Protein 5FZX (pdb70)

Solvent-accessible surface area: 3058 Å² total; per-residue (Å²): 188,166,102,62,135,167,31,29,76,167,67,75,145,0,41,93,62,161,123,60,61,113,117,11,27,82,105,42,120,21,66,102,62,32,0,147

Sequence (36 aa):
DETPDECVTRGNFCATPEVHGDWCCGSLKCVSNSCRDETPDECVTRGNFCATPEVHGDWCCGSLKCVSNSCRDETPDECVTRGNFCATPEVHGDWCCGSLKCVSNSCRDETPDECVTRGNFCATPEVHGDWCCGSLKCVSNSCRDETPDECVTRGNFCATPEVHGDWCCGSLKCVSNSCRDETPDECVTRGNFCATPEVHGDWCCGSLKCVSNSCRDETPDECVTRGNFCATPEVHGDWCCGSLKCVSNSCRDETPDECVTRGNFCATPEVHGDWCCGSLKCVSNSCRDETPDECVTRGNFCATPEVHGDWCCGSLKCVSNSCRDETPDECVTRGNFCATPEVHGDWCCGSLKCVSNSCRDETPDECVTRGNFCATPEVHGDWCCGSLKCVSNSCRDETPDECVTRGNFCATPEVHGDWCCGSLKCVSNSCRDETPDECVTRGNFCATPEVHGDWCCGSLKCVSNSCRDETPDECVTRGNFCATPEVHGDWCCGSLKCVSNSCRDETPDECVTRGNFCATPEVHGDWCCGSLKCVSNSCRDETPDECVTRGNFCATPEVHGDWCCGSLKCVSNSCRDETPDECVTRGNFCATPEVHGDWCCGSLKCVSNSCRDETPDECVTRGNFCATPEVHGDWCCGSLKCVSNSCRDETPDECVTRGNFCATPEVHGDWCCGSLKCVSNSCRDETPDECVTRGNFCATPEVHGDWCCGSLKCVSNSCR

Secondary structure (DSSP, 8-state):
----TTSBPTTSB---STTTS--BSTT--EETTEE-

Radius of gyration: 9.1 Å; Cα contacts (8 Å, |Δi|>4): 58; chains: 1; bounding box: 26×19×15 Å

Nearest PDB structures (foldseek):
  5fzx-assembly1_A  TM=7.084E-01  e=1.775E-05  Scytodes thoracica
  2n7f-assembly1_A  TM=6.697E-01  e=1.029E+00  synthetic construct
  1rmk-assembly1_A  TM=6.621E-01  e=1.264E+00  Conus marmoreus
  3zxb-assembly1_A  TM=6.448E-01  e=1.553E+00  Cupiennius salei
  2mw7-assembly1_A  TM=5.105E-01  e=4.980E+00  Conus monile

GO terms:
  GO:0005576 extracellular region (C, EXP)

Foldseek 3Di:
DVDDPAAAEAFDFADDCVVPVGHHPDPWDCDPRGTD

Organism: Scytodes thoracica (NCBI:txid1112478)

Structure (mmCIF, N/CA/C/O backbone):
data_5FZX
#
_entry.id   5FZX
#
_cell.length_a   1.000
_cell.length_b   1.000
_cell.length_c   1.000
_cell.angle_alpha   90.00
_cell.angle_beta   90.00
_cell.angle_gamma   90.00
#
_symmetry.space_group_name_H-M   'P 1'
#
loop_
_atom_site.group_PDB
_atom_site.id
_atom_site.type_symbol
_atom_site.label_atom_id
_atom_site.label_alt_id
_atom_site.label_comp_id
_atom_site.label_asym_id
_atom_site.label_entity_id
_atom_site.label_seq_id
_atom_site.pdbx_PDB_ins_code
_atom_site.Cartn_x
_atom_site.Cartn_y
_atom_site.Cartn_z
_atom_site.occupancy
_atom_site.B_iso_or_equiv
_atom_site.auth_seq_id
_atom_site.auth_comp_id
_atom_site.auth_asym_id
_atom_site.auth_atom_id
_atom_site.pdbx_PDB_model_num
ATOM 1 N N . ASP A 1 1 ? -19.309 0.505 7.773 1.00 0.00 1 ASP A N 1
ATOM 2 C CA . ASP A 1 1 ? -18.301 -0.212 6.962 1.00 0.00 1 ASP A CA 1
ATOM 3 C C . ASP A 1 1 ? -18.763 -1.632 6.678 1.00 0.00 1 ASP A C 1
ATOM 4 O O . ASP A 1 1 ? -19.497 -2.229 7.470 1.00 0.00 1 ASP A O 1
ATOM 15 N N . GLU A 1 2 ? -18.338 -2.165 5.542 1.00 0.00 2 GLU A N 1
ATOM 16 C CA . GLU A 1 2 ? -18.699 -3.514 5.136 1.00 0.00 2 GLU A CA 1
ATOM 17 C C . GLU A 1 2 ? -17.687 -4.037 4.125 1.00 0.00 2 GLU A C 1
ATOM 18 O O . GLU A 1 2 ? -17.037 -5.058 4.343 1.00 0.00 2 GLU A O 1
ATOM 30 N N . THR A 1 3 ? -17.544 -3.312 3.029 1.00 0.00 3 THR A N 1
ATOM 31 C CA . THR A 1 3 ? -16.606 -3.682 1.984 1.00 0.00 3 THR A CA 1
ATOM 32 C C . THR A 1 3 ? -16.215 -2.451 1.157 1.00 0.00 3 THR A C 1
ATOM 33 O O . THR A 1 3 ? -16.617 -2.302 0.001 1.00 0.00 3 THR A O 1
ATOM 44 N N . PRO A 1 4 ? -15.425 -1.536 1.747 1.00 0.00 4 PRO A N 1
ATOM 45 C CA . PRO A 1 4 ? -15.003 -0.315 1.067 1.00 0.00 4 PRO A CA 1
ATOM 46 C C . PRO A 1 4 ? -14.034 -0.609 -0.072 1.00 0.00 4 PRO A C 1
ATOM 47 O O . PRO A 1 4 ? -12.860 -0.888 0.158 1.00 0.00 4 PRO A O 1
ATOM 58 N N . ASP A 1 5 ? -14.529 -0.563 -1.299 1.00 0.00 5 ASP A N 1
ATOM 59 C CA . ASP A 1 5 ? -13.677 -0.770 -2.468 1.00 0.00 5 ASP A CA 1
ATOM 60 C C . ASP A 1 5 ? -12.999 0.534 -2.873 1.00 0.00 5 ASP A C 1
ATOM 61 O O . ASP A 1 5 ? -12.259 0.585 -3.854 1.00 0.00 5 ASP A O 1
ATOM 70 N N . GLU A 1 6 ? -13.242 1.580 -2.091 1.00 0.00 6 GLU A N 1
ATOM 71 C CA . GLU A 1 6 ? -12.688 2.897 -2.364 1.00 0.00 6 GLU A CA 1
ATOM 72 C C . GLU A 1 6 ? -11.227 2.979 -1.928 1.00 0.00 6 GLU A C 1
ATOM 73 O O . GLU A 1 6 ? -10.501 3.890 -2.327 1.00 0.00 6 GLU A O 1
ATOM 85 N N . CYS A 1 7 ? -10.808 2.031 -1.103 1.00 0.00 7 CYS A N 1
ATOM 86 C CA . CYS A 1 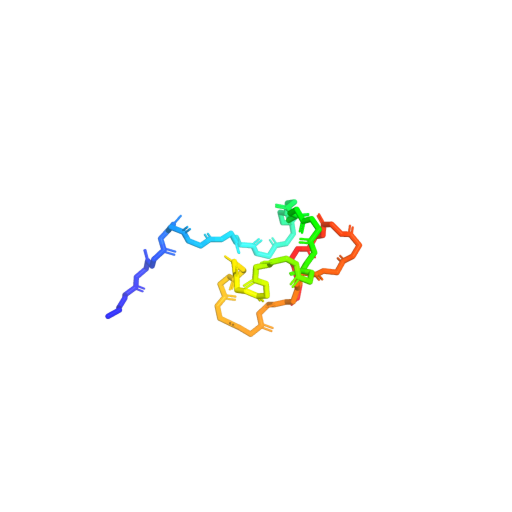7 ? -9.419 1.948 -0.679 1.00 0.00 7 CYS A CA 1
ATOM 87 C C . CYS A 1 7 ? -8.690 0.921 -1.535 1.00 0.00 7 CYS A C 1
ATOM 88 O O . CYS A 1 7 ? -9.315 0.038 -2.127 1.00 0.00 7 CYS A O 1
ATOM 95 N N . VAL A 1 8 ? -7.378 1.053 -1.625 1.00 0.00 8 VAL A N 1
ATOM 96 C CA . VAL A 1 8 ? -6.576 0.143 -2.428 1.00 0.00 8 VAL A CA 1
ATOM 97 C C . VAL A 1 8 ? -6.185 -1.096 -1.621 1.00 0.00 8 VAL A C 1
ATOM 98 O O . VAL A 1 8 ? -5.726 -1.001 -0.480 1.00 0.00 8 VAL A O 1
ATOM 111 N N . THR A 1 9 ? -6.401 -2.261 -2.225 1.00 0.00 9 THR A N 1
ATOM 112 C CA . THR A 1 9 ? -6.210 -3.540 -1.558 1.00 0.00 9 THR A CA 1
ATOM 113 C C . THR A 1 9 ? -4.753 -4.001 -1.593 1.00 0.00 9 THR A C 1
ATOM 114 O O . THR A 1 9 ? -3.912 -3.406 -2.269 1.00 0.00 9 THR A O 1
ATOM 125 N N . ARG A 1 10 ? -4.473 -5.071 -0.854 1.00 0.00 10 ARG A N 1
ATOM 126 C CA . ARG A 1 10 ? -3.120 -5.565 -0.672 1.00 0.00 10 ARG A CA 1
ATOM 127 C C . ARG A 1 10 ? -2.548 -6.091 -1.985 1.00 0.00 10 ARG A C 1
ATOM 128 O O . ARG A 1 10 ? -3.226 -6.802 -2.725 1.00 0.00 10 ARG A O 1
ATOM 149 N N . GLY A 1 11 ? -1.306 -5.727 -2.270 1.00 0.00 11 GLY A N 1
ATOM 150 C CA . GLY A 1 11 ? -0.664 -6.171 -3.491 1.00 0.00 11 GLY A CA 1
ATOM 151 C C . GLY A 1 11 ? -0.837 -5.188 -4.634 1.00 0.00 11 GLY A C 1
ATOM 152 O O . GLY A 1 11 ? -0.210 -5.332 -5.686 1.00 0.00 11 GLY A O 1
ATOM 156 N N . ASN A 1 12 ? -1.683 -4.187 -4.438 1.00 0.00 12 ASN A N 1
ATOM 157 C CA . ASN A 1 12 ? -1.921 -3.189 -5.468 1.00 0.00 12 ASN A CA 1
ATOM 158 C C . ASN A 1 12 ? -1.025 -1.975 -5.277 1.00 0.00 12 ASN A C 1
ATOM 159 O O . ASN A 1 12 ? -0.479 -1.750 -4.193 1.00 0.00 12 ASN A O 1
ATOM 170 N N . PHE A 1 13 ? -0.881 -1.209 -6.349 1.00 0.00 13 PHE A N 1
ATOM 171 C CA . PHE A 1 13 ? 0.030 -0.075 -6.398 1.00 0.00 13 PHE A CA 1
ATOM 172 C C . PHE A 1 13 ? -0.500 1.112 -5.593 1.00 0.00 13 PHE A C 1
ATOM 173 O O . PHE A 1 13 ? -1.677 1.461 -5.682 1.00 0.00 13 PHE A O 1
ATOM 190 N N . CYS A 1 14 ? 0.383 1.724 -4.815 1.00 0.00 14 CYS A N 1
ATOM 191 C CA . CYS A 1 14 ? 0.061 2.945 -4.088 1.00 0.00 14 CYS A CA 1
ATOM 192 C C . CYS A 1 14 ? 1.020 4.059 -4.502 1.00 0.00 14 CYS A C 1
ATOM 193 O O . CYS A 1 14 ? 2.201 3.812 -4.752 1.00 0.00 14 CYS A O 1
ATOM 200 N N . ALA A 1 15 ? 0.498 5.277 -4.600 1.00 0.00 15 ALA A N 1
ATOM 201 C CA . ALA A 1 15 ? 1.312 6.441 -4.925 1.00 0.00 15 ALA A CA 1
ATOM 202 C C . ALA A 1 15 ? 2.175 6.829 -3.725 1.00 0.00 15 ALA A C 1
ATOM 203 O O . ALA A 1 15 ? 1.961 6.307 -2.627 1.00 0.00 15 ALA A O 1
ATOM 210 N N . THR A 1 16 ? 3.144 7.727 -3.930 1.00 0.00 16 THR A N 1
ATOM 211 C CA . THR A 1 16 ? 4.055 8.149 -2.864 1.00 0.00 16 THR A CA 1
ATOM 212 C C . THR A 1 16 ? 3.309 8.382 -1.550 1.00 0.00 16 THR A C 1
ATOM 213 O O . THR A 1 16 ? 2.363 9.167 -1.483 1.00 0.00 16 THR A O 1
ATOM 224 N N . PRO A 1 17 ? 3.742 7.683 -0.495 1.00 0.00 17 PRO A N 1
ATOM 225 C CA . PRO A 1 17 ? 2.971 7.530 0.744 1.00 0.00 17 PRO A CA 1
ATOM 226 C C . PRO A 1 17 ? 2.805 8.817 1.547 1.00 0.00 17 PRO A C 1
ATOM 227 O O . PRO A 1 17 ? 1.700 9.135 1.987 1.00 0.00 17 PRO A O 1
ATOM 238 N N . GLU A 1 18 ? 3.887 9.570 1.706 1.00 0.00 18 GLU A N 1
ATOM 239 C CA . GLU A 1 18 ? 3.930 10.657 2.682 1.00 0.00 18 GLU A CA 1
ATOM 240 C C . GLU A 1 18 ? 2.903 11.756 2.390 1.00 0.00 18 GLU A C 1
ATOM 241 O O . GLU A 1 18 ? 2.403 12.407 3.308 1.00 0.00 18 GLU A O 1
ATOM 253 N N . VAL A 1 19 ? 2.573 11.954 1.122 1.00 0.00 19 VAL A N 1
ATOM 254 C CA . VAL A 1 19 ? 1.703 13.059 0.736 1.00 0.00 19 VAL A CA 1
ATOM 255 C C . VAL A 1 19 ? 0.245 12.825 1.165 1.00 0.00 19 VAL A C 1
ATOM 256 O O . VAL A 1 19 ? -0.509 13.778 1.343 1.00 0.00 19 VAL A O 1
ATOM 269 N N . HIS A 1 20 ? -0.152 11.570 1.361 1.00 0.00 20 HIS A N 1
ATOM 270 C CA . HIS A 1 20 ? -1.550 11.280 1.711 1.00 0.00 20 HIS A CA 1
ATOM 271 C C . HIS A 1 20 ? -1.667 10.441 2.986 1.00 0.00 20 HIS A C 1
ATOM 272 O O . HIS A 1 20 ? -2.628 10.584 3.743 1.00 0.00 20 HIS A O 1
ATOM 287 N N . GLY A 1 21 ? -0.665 9.600 3.216 1.00 0.00 21 GLY A N 1
ATOM 288 C CA . GLY A 1 21 ? -0.607 8.704 4.374 1.00 0.00 21 GLY A CA 1
ATOM 289 C C . GLY A 1 21 ? -1.723 7.659 4.452 1.00 0.00 21 GLY A C 1
ATOM 290 O O . GLY A 1 21 ? -1.477 6.521 4.848 1.00 0.00 21 GLY A O 1
ATOM 294 N N . ASP A 1 22 ? -2.935 8.023 4.067 1.00 0.00 22 ASP A N 1
ATOM 295 C CA . ASP A 1 22 ? -4.040 7.071 3.981 1.00 0.00 22 ASP A CA 1
ATOM 296 C C . ASP A 1 22 ? -4.303 6.697 2.532 1.00 0.00 22 ASP A C 1
ATOM 297 O O . ASP A 1 22 ? -4.191 7.555 1.660 1.00 0.00 22 ASP A O 1
ATOM 306 N N . TRP A 1 23 ? -4.656 5.435 2.283 1.00 0.00 23 TRP A N 1
ATOM 307 C CA . TRP A 1 23 ? -5.017 4.972 0.938 1.00 0.00 23 TRP A CA 1
ATOM 308 C C . TRP A 1 23 ? -5.323 3.480 0.937 1.00 0.00 23 TRP A C 1
ATOM 309 O O . TRP A 1 23 ? -6.335 3.043 0.385 1.00 0.00 23 TRP A O 1
ATOM 330 N N . CYS A 1 24 ? -4.442 2.702 1.546 1.00 0.00 24 CYS A N 1
ATOM 331 C CA . CYS A 1 24 ? -4.595 1.257 1.568 1.00 0.00 24 CYS A CA 1
ATOM 332 C C . CYS A 1 24 ? -5.630 0.830 2.601 1.00 0.00 24 CYS A C 1
ATOM 333 O O . CYS A 1 24 ? -5.747 1.435 3.668 1.00 0.00 24 CYS A O 1
ATOM 340 N N . CYS A 1 25 ? -6.372 -0.217 2.270 1.00 0.00 25 CYS A N 1
ATOM 341 C CA . CYS A 1 25 ? -7.417 -0.738 3.145 1.00 0.00 25 CYS A CA 1
ATOM 342 C C . CYS A 1 25 ? -6.853 -1.261 4.464 1.00 0.00 25 CYS A C 1
ATOM 343 O O . CYS A 1 25 ? -5.824 -1.938 4.488 1.00 0.00 25 CYS A O 1
ATOM 350 N N . GLY A 1 26 ? -7.542 -0.936 5.549 1.00 0.00 26 GLY A N 1
ATOM 351 C CA . GLY A 1 26 ? -7.234 -1.502 6.849 1.00 0.00 26 GLY A CA 1
ATOM 352 C C . GLY A 1 26 ? -5.837 -1.185 7.351 1.00 0.00 26 GLY A C 1
ATOM 353 O O . GLY A 1 26 ? -5.444 -0.020 7.444 1.00 0.00 26 GLY A O 1
ATOM 357 N N . SER A 1 27 ? -5.087 -2.236 7.667 1.00 0.00 27 SER A N 1
ATOM 358 C CA . SER A 1 27 ? -3.770 -2.096 8.274 1.00 0.00 27 SER A CA 1
ATOM 359 C C . SER A 1 27 ? -2.671 -2.230 7.221 1.00 0.00 27 SER A C 1
ATOM 360 O O . SER A 1 27 ? -1.510 -2.497 7.541 1.00 0.00 27 SER A O 1
ATOM 368 N N . LEU A 1 28 ? -3.044 -2.051 5.963 1.00 0.00 28 LEU A N 1
ATOM 369 C CA . LEU A 1 28 ? -2.084 -2.088 4.871 1.00 0.00 28 LEU A CA 1
ATOM 370 C C . LEU A 1 28 ? -1.251 -0.814 4.858 1.00 0.00 28 LEU A C 1
ATOM 371 O O . LEU A 1 28 ? -1.740 0.266 5.195 1.00 0.00 28 LEU A O 1
ATOM 387 N N . LYS A 1 29 ? 0.000 -0.946 4.459 1.00 0.00 29 LYS A N 1
ATOM 388 C CA . LYS A 1 29 ? 0.916 0.184 4.412 1.00 0.00 29 LYS A CA 1
ATOM 389 C C . LYS A 1 29 ? 1.319 0.480 2.975 1.00 0.00 29 LYS A C 1
ATOM 390 O O . LYS A 1 29 ? 1.590 -0.443 2.208 1.00 0.00 29 LYS A O 1
ATOM 409 N N . CYS A 1 30 ? 1.335 1.756 2.606 1.00 0.00 30 CYS A N 1
ATOM 410 C CA . CYS A 1 30 ? 1.898 2.166 1.325 1.00 0.00 30 CYS A CA 1
ATOM 411 C C . CYS A 1 30 ? 3.417 2.136 1.400 1.00 0.00 30 CYS A C 1
ATOM 412 O O . CYS A 1 30 ? 4.042 3.052 1.940 1.00 0.00 30 CYS A O 1
ATOM 419 N N . VAL A 1 31 ? 4.003 1.073 0.888 1.00 0.00 31 VAL A N 1
ATOM 420 C CA . VAL A 1 31 ? 5.446 0.913 0.913 1.00 0.00 31 VAL A CA 1
ATOM 421 C C . VAL A 1 31 ? 5.931 0.271 -0.380 1.00 0.00 31 VAL A C 1
ATOM 422 O O . VAL A 1 31 ? 5.341 -0.698 -0.860 1.00 0.00 31 VAL A O 1
ATOM 435 N N . SER A 1 32 ? 6.984 0.846 -0.954 1.00 0.00 32 SER A N 1
ATOM 436 C CA . SER A 1 32 ? 7.531 0.378 -2.221 1.00 0.00 32 SER A CA 1
ATOM 437 C C . SER A 1 32 ? 6.466 0.468 -3.311 1.00 0.00 32 SER A C 1
ATOM 438 O O . SER A 1 32 ? 6.420 -0.354 -4.232 1.00 0.00 32 SER A O 1
ATOM 446 N N . ASN A 1 33 ? 5.611 1.478 -3.178 1.00 0.00 33 ASN A N 1
ATOM 447 C CA . ASN A 1 33 ? 4.517 1.727 -4.109 1.00 0.00 33 ASN A CA 1
ATOM 448 C C . ASN A 1 33 ? 3.522 0.575 -4.128 1.00 0.00 33 ASN A C 1
ATOM 449 O O . ASN A 1 33 ? 2.832 0.354 -5.121 1.00 0.00 33 ASN A O 1
ATOM 460 N N . SER A 1 34 ? 3.444 -0.159 -3.030 1.00 0.00 34 SER A N 1
ATOM 461 C CA . SER A 1 34 ? 2.506 -1.263 -2.923 1.00 0.00 34 SER A CA 1
ATOM 462 C C . SER A 1 34 ? 1.889 -1.320 -1.533 1.00 0.00 34 SER A C 1
ATOM 463 O O . SER A 1 34 ? 2.548 -1.012 -0.540 1.00 0.00 34 SER A O 1
ATOM 471 N N . CYS A 1 35 ? 0.624 -1.699 -1.473 1.00 0.00 35 CYS A N 1
ATOM 472 C CA . CYS A 1 35 ? -0.063 -1.861 -0.203 1.00 0.00 35 CYS A CA 1
ATOM 473 C C . CYS A 1 35 ? 0.167 -3.254 0.356 1.00 0.00 35 CYS A C 1
ATOM 474 O O . CYS A 1 35 ? -0.048 -4.251 -0.335 1.00 0.00 35 CYS A O 1
ATOM 481 N N . ARG A 1 36 ? 0.601 -3.317 1.604 1.00 0.00 36 ARG A N 1
ATOM 482 C CA . ARG A 1 36 ? 0.817 -4.583 2.279 1.00 0.00 36 ARG A CA 1
ATOM 483 C C . ARG A 1 36 ? 0.688 -4.401 3.784 1.00 0.00 36 ARG A C 1
ATOM 484 O O . ARG A 1 36 ? -0.021 -5.207 4.418 1.00 0.00 36 ARG A O 1
ATOM 506 N N . ASP A 1 1 ? -25.194 -0.369 -0.428 1.00 0.00 1 ASP A N 2
ATOM 507 C CA . ASP A 1 1 ? -23.751 -0.312 -0.750 1.00 0.00 1 ASP A CA 2
ATOM 508 C C . ASP A 1 1 ? -23.371 1.078 -1.226 1.00 0.00 1 ASP A C 2
ATOM 509 O O . ASP A 1 1 ? -24.031 1.646 -2.095 1.00 0.00 1 ASP A O 2
ATOM 520 N N . GLU A 1 2 ? -22.320 1.630 -0.642 1.00 0.00 2 GLU A N 2
ATOM 521 C CA . GLU A 1 2 ? -21.818 2.937 -1.032 1.00 0.00 2 GLU A CA 2
ATOM 522 C C . GLU A 1 2 ? -20.309 2.872 -1.210 1.00 0.00 2 GLU A C 2
ATOM 523 O O . GLU A 1 2 ? -19.694 1.841 -0.935 1.00 0.00 2 GLU A O 2
ATOM 535 N N . THR A 1 3 ? -19.714 3.960 -1.667 1.00 0.00 3 THR A N 2
ATOM 536 C CA . THR A 1 3 ? -18.273 4.013 -1.854 1.00 0.00 3 THR A CA 2
ATOM 537 C C . THR A 1 3 ? -17.684 5.240 -1.147 1.00 0.00 3 THR A C 2
ATOM 538 O O . THR A 1 3 ? -17.319 6.234 -1.782 1.00 0.00 3 THR A O 2
ATOM 549 N N . PRO A 1 4 ? -17.596 5.193 0.194 1.00 0.00 4 PRO A N 2
ATOM 550 C CA . PRO A 1 4 ? -17.052 6.287 0.981 1.00 0.00 4 PRO A CA 2
ATOM 551 C C . PRO A 1 4 ? -15.537 6.178 1.145 1.00 0.00 4 PRO A C 2
ATOM 552 O O . PRO A 1 4 ? -15.049 5.446 2.011 1.00 0.00 4 PRO A O 2
ATOM 563 N N . ASP A 1 5 ? -14.805 6.904 0.299 1.00 0.00 5 ASP A N 2
ATOM 564 C CA . ASP A 1 5 ? -13.339 6.904 0.329 1.00 0.00 5 ASP A CA 2
ATOM 565 C C . ASP A 1 5 ? -12.795 5.487 0.148 1.00 0.00 5 ASP A C 2
ATOM 566 O O . ASP A 1 5 ? -12.357 4.847 1.111 1.00 0.00 5 ASP A O 2
ATOM 575 N N . GLU A 1 6 ? -12.839 4.999 -1.092 1.00 0.00 6 GLU A N 2
ATOM 576 C CA . GLU A 1 6 ? -12.385 3.649 -1.409 1.00 0.00 6 GLU A CA 2
ATOM 577 C C . GLU A 1 6 ? -10.904 3.473 -1.090 1.00 0.00 6 GLU A C 2
ATOM 578 O O . GLU A 1 6 ? -10.122 4.422 -1.162 1.00 0.00 6 GLU A O 2
ATOM 590 N N . CYS A 1 7 ? -10.526 2.258 -0.747 1.00 0.00 7 CYS A N 2
ATOM 591 C CA . CYS A 1 7 ? -9.149 1.963 -0.403 1.00 0.00 7 CYS A CA 2
ATOM 592 C C . CYS A 1 7 ? -8.566 0.943 -1.376 1.00 0.00 7 CYS A C 2
ATOM 593 O O . CYS A 1 7 ? -9.297 0.147 -1.969 1.00 0.00 7 CYS A O 2
ATOM 600 N N . VAL A 1 8 ? -7.260 1.006 -1.567 1.00 0.00 8 VAL A N 2
ATOM 601 C CA . VAL A 1 8 ? -6.555 0.055 -2.411 1.00 0.00 8 VAL A CA 2
ATOM 602 C C . VAL A 1 8 ? -6.140 -1.177 -1.598 1.00 0.00 8 VAL A C 2
ATOM 603 O O . VAL A 1 8 ? -5.594 -1.057 -0.498 1.00 0.00 8 VAL A O 2
ATOM 616 N N . THR A 1 9 ? -6.429 -2.358 -2.132 1.00 0.00 9 THR A N 2
ATOM 617 C CA . THR A 1 9 ? -6.216 -3.607 -1.409 1.00 0.00 9 THR A CA 2
ATOM 618 C C . THR A 1 9 ? -4.774 -4.104 -1.512 1.00 0.00 9 THR A C 2
ATOM 619 O O . THR A 1 9 ? -3.966 -3.566 -2.275 1.00 0.00 9 THR A O 2
ATOM 630 N N . ARG A 1 10 ? -4.466 -5.136 -0.731 1.00 0.00 10 ARG A N 2
ATOM 631 C CA . ARG A 1 10 ? -3.123 -5.690 -0.658 1.00 0.00 10 ARG A CA 2
ATOM 632 C C . ARG A 1 10 ? -2.667 -6.221 -2.012 1.00 0.00 10 ARG A C 2
ATOM 633 O O . ARG A 1 10 ? -3.430 -6.875 -2.723 1.00 0.00 10 ARG A O 2
ATOM 654 N N . GLY A 1 11 ? -1.427 -5.917 -2.367 1.00 0.00 11 GLY A N 2
ATOM 655 C CA . GLY A 1 11 ? -0.869 -6.413 -3.609 1.00 0.00 11 GLY A CA 2
ATOM 656 C C . GLY A 1 11 ? -1.002 -5.425 -4.750 1.00 0.00 11 GLY A C 2
ATOM 657 O O . GLY A 1 11 ? -0.427 -5.625 -5.820 1.00 0.00 11 GLY A O 2
ATOM 661 N N . ASN A 1 12 ? -1.755 -4.361 -4.526 1.00 0.00 12 ASN A N 2
ATOM 662 C CA . ASN A 1 12 ? -1.964 -3.349 -5.547 1.00 0.00 12 ASN A CA 2
ATOM 663 C C . ASN A 1 12 ? -1.045 -2.155 -5.320 1.00 0.00 12 ASN A C 2
ATOM 664 O O . ASN A 1 12 ? -0.494 -1.973 -4.228 1.00 0.00 12 ASN A O 2
ATOM 675 N N . PHE A 1 13 ? -0.878 -1.359 -6.367 1.00 0.00 13 PHE A N 2
ATOM 676 C CA . PHE A 1 13 ? 0.042 -0.230 -6.357 1.00 0.00 13 PHE A CA 2
ATOM 677 C C . PHE A 1 13 ? -0.562 0.959 -5.611 1.00 0.00 13 PHE A C 2
ATOM 678 O O . PHE A 1 13 ? -1.753 1.248 -5.743 1.00 0.00 13 PHE A O 2
ATOM 695 N N . CYS A 1 14 ? 0.264 1.644 -4.834 1.00 0.00 14 CYS A N 2
ATOM 696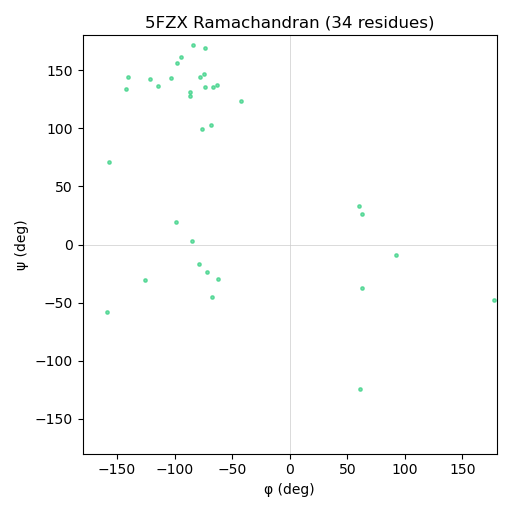 C CA . CYS A 1 14 ? -0.161 2.843 -4.129 1.00 0.00 14 CYS A CA 2
ATOM 697 C C . CYS A 1 14 ? 0.776 4.000 -4.451 1.00 0.00 14 CYS A C 2
ATOM 698 O O . CYS A 1 14 ? 1.981 3.803 -4.622 1.00 0.00 14 CYS A O 2
ATOM 705 N N . ALA A 1 15 ? 0.214 5.200 -4.553 1.00 0.00 15 ALA A N 2
ATOM 706 C CA . ALA A 1 15 ? 1.003 6.401 -4.777 1.00 0.00 15 ALA A CA 2
ATOM 707 C C . ALA A 1 15 ? 1.825 6.721 -3.531 1.00 0.00 15 ALA A C 2
ATOM 708 O O . ALA A 1 15 ? 1.502 6.233 -2.448 1.00 0.00 15 ALA A O 2
ATOM 715 N N . THR A 1 16 ? 2.864 7.545 -3.685 1.00 0.00 16 THR A N 2
ATOM 716 C CA . THR A 1 16 ? 3.807 7.836 -2.603 1.00 0.00 16 THR A CA 2
ATOM 717 C C . THR A 1 16 ? 3.113 8.047 -1.254 1.00 0.00 16 THR A C 2
ATOM 718 O O . THR A 1 16 ? 2.168 8.831 -1.123 1.00 0.00 16 THR A O 2
ATOM 729 N N . PRO A 1 17 ? 3.602 7.326 -0.233 1.00 0.00 17 PRO A N 2
ATOM 730 C CA . PRO A 1 17 ? 2.927 7.193 1.060 1.00 0.00 17 PRO A CA 2
ATOM 731 C C . PRO A 1 17 ? 2.852 8.491 1.846 1.00 0.00 17 PRO A C 2
ATOM 732 O O . PRO A 1 17 ? 1.804 8.825 2.384 1.00 0.00 17 PRO A O 2
ATOM 743 N N . GLU A 1 18 ? 3.947 9.236 1.880 1.00 0.00 18 GLU A N 2
ATOM 744 C CA . GLU A 1 18 ? 4.072 10.368 2.793 1.00 0.00 18 GLU A CA 2
ATOM 745 C C . GLU A 1 18 ? 3.217 11.556 2.350 1.00 0.00 18 GLU A C 2
ATOM 746 O O . GLU A 1 18 ? 3.112 12.553 3.063 1.00 0.00 18 GLU A O 2
ATOM 758 N N . VAL A 1 19 ? 2.610 11.459 1.178 1.00 0.00 19 VAL A N 2
ATOM 759 C CA . VAL A 1 19 ? 1.793 12.556 0.669 1.00 0.00 19 VAL A CA 2
ATOM 760 C C . VAL A 1 19 ? 0.358 12.488 1.212 1.00 0.00 19 VAL A C 2
ATOM 761 O O . VAL A 1 19 ? -0.288 13.520 1.409 1.00 0.00 19 VAL A O 2
ATOM 774 N N . HIS A 1 20 ? -0.132 11.280 1.471 1.00 0.00 20 HIS A N 2
ATOM 775 C CA . HIS A 1 20 ? -1.508 11.106 1.950 1.00 0.00 20 HIS A CA 2
ATOM 776 C C . HIS A 1 20 ? -1.581 10.231 3.205 1.00 0.00 20 HIS A C 2
ATOM 777 O O . HIS A 1 20 ? -2.472 10.400 4.036 1.00 0.00 20 HIS A O 2
ATOM 792 N N . GLY A 1 21 ? -0.628 9.317 3.324 1.00 0.00 21 GLY A N 2
ATOM 793 C CA . GLY A 1 21 ? -0.558 8.361 4.431 1.00 0.00 21 GLY A CA 2
ATOM 794 C C . GLY A 1 21 ? -1.700 7.351 4.477 1.00 0.00 21 GLY A C 2
ATOM 795 O O . GLY A 1 21 ? -1.485 6.190 4.813 1.00 0.00 21 GLY A O 2
ATOM 799 N N . ASP A 1 22 ? -2.897 7.775 4.122 1.00 0.00 22 ASP A N 2
ATOM 800 C CA . ASP A 1 22 ? -4.037 6.869 4.008 1.00 0.00 22 ASP A CA 2
ATOM 801 C C . ASP A 1 22 ? -4.302 6.530 2.550 1.00 0.00 22 ASP A C 2
ATOM 802 O O . ASP A 1 22 ? -4.177 7.406 1.697 1.00 0.00 22 ASP A O 2
ATOM 811 N N . TRP A 1 23 ? -4.657 5.272 2.275 1.00 0.00 23 TRP A N 2
ATOM 812 C CA . TRP A 1 23 ? -5.063 4.837 0.932 1.00 0.00 23 TRP A CA 2
ATOM 813 C C . TRP A 1 23 ? -5.289 3.331 0.883 1.00 0.00 23 TRP A C 2
ATOM 814 O O . TRP A 1 23 ? -6.249 2.859 0.275 1.00 0.00 23 TRP A O 2
ATOM 835 N N . CYS A 1 24 ? -4.403 2.580 1.515 1.00 0.00 24 CYS A N 2
ATOM 836 C CA . CYS A 1 24 ? -4.496 1.128 1.507 1.00 0.00 24 CYS A CA 2
ATOM 837 C C . CYS A 1 24 ? -5.549 0.639 2.497 1.00 0.00 24 CYS A C 2
ATOM 838 O O . CYS A 1 24 ? -5.739 1.226 3.562 1.00 0.00 24 CYS A O 2
ATOM 845 N N . CYS A 1 25 ? -6.228 -0.440 2.124 1.00 0.00 25 CYS A N 2
ATOM 846 C CA . CYS A 1 25 ? -7.281 -1.031 2.948 1.00 0.00 25 CYS A CA 2
ATOM 847 C C . CYS A 1 25 ? -6.735 -1.621 4.241 1.00 0.00 25 CYS A C 2
ATOM 848 O O . CYS A 1 25 ? -5.593 -2.077 4.297 1.00 0.00 25 CYS A O 2
ATOM 855 N N . GLY A 1 26 ? -7.570 -1.609 5.272 1.00 0.00 26 GLY A N 2
ATOM 856 C CA . GLY A 1 26 ? -7.231 -2.242 6.529 1.00 0.00 26 GLY A CA 2
ATOM 857 C C . GLY A 1 26 ? -6.017 -1.633 7.196 1.00 0.00 26 GLY A C 2
ATOM 858 O O . GLY A 1 26 ? -5.945 -0.419 7.383 1.00 0.00 26 GLY A O 2
ATOM 862 N N . SER A 1 27 ? -5.059 -2.476 7.540 1.00 0.00 27 SER A N 2
ATOM 863 C CA . SER A 1 27 ? -3.865 -2.030 8.240 1.00 0.00 27 SER A CA 2
ATOM 864 C C . SER A 1 27 ? -2.670 -2.009 7.286 1.00 0.00 27 SER A C 2
ATOM 865 O O . SER A 1 27 ? -1.514 -2.011 7.709 1.00 0.00 27 SER A O 2
ATOM 873 N N . LEU A 1 28 ? -2.963 -1.986 5.994 1.00 0.00 28 LEU A N 2
ATOM 874 C CA . LEU A 1 28 ? -1.929 -1.960 4.967 1.00 0.00 28 LEU A CA 2
ATOM 875 C C . LEU A 1 28 ? -1.239 -0.601 4.926 1.00 0.00 28 LEU A C 2
ATOM 876 O O . LEU A 1 28 ? -1.813 0.412 5.334 1.00 0.00 28 LEU A O 2
ATOM 892 N N . LYS A 1 29 ? -0.019 -0.583 4.418 1.00 0.00 29 LYS A N 2
ATOM 893 C CA . LYS A 1 29 ? 0.706 0.662 4.210 1.00 0.00 29 LYS A CA 2
ATOM 894 C C . LYS A 1 29 ? 1.292 0.688 2.803 1.00 0.00 29 LYS A C 2
ATOM 895 O O . LYS A 1 29 ? 1.639 -0.361 2.255 1.00 0.00 29 LYS A O 2
ATOM 914 N N . CYS A 1 30 ? 1.371 1.873 2.208 1.00 0.00 30 CYS A N 2
ATOM 915 C CA . CYS A 1 30 ? 1.983 2.021 0.896 1.00 0.00 30 CYS A CA 2
ATOM 916 C C . CYS A 1 30 ? 3.498 1.943 1.022 1.00 0.00 30 CYS A C 2
ATOM 917 O O . CYS A 1 30 ? 4.168 2.947 1.257 1.00 0.00 30 CYS A O 2
ATOM 924 N N . VAL A 1 31 ? 4.023 0.741 0.886 1.00 0.00 31 VAL A N 2
ATOM 925 C CA . VAL A 1 31 ? 5.453 0.511 1.000 1.00 0.00 31 VAL A CA 2
ATOM 926 C C . VAL A 1 31 ? 5.994 -0.046 -0.311 1.00 0.00 31 VAL A C 2
ATOM 927 O O . VAL A 1 31 ? 5.460 -1.020 -0.854 1.00 0.00 31 VAL A O 2
ATOM 940 N N . SER A 1 32 ? 7.037 0.595 -0.827 1.00 0.00 32 SER A N 2
ATOM 941 C CA . SER A 1 32 ? 7.561 0.286 -2.148 1.00 0.00 32 SER A CA 2
ATOM 942 C C . SER A 1 32 ? 6.451 0.473 -3.177 1.00 0.00 32 SER A C 2
ATOM 943 O O . SER A 1 32 ? 6.334 -0.275 -4.153 1.00 0.00 32 SER A O 2
ATOM 951 N N . ASN A 1 33 ? 5.615 1.476 -2.913 1.00 0.00 33 ASN A N 2
ATOM 952 C CA . ASN A 1 33 ? 4.482 1.812 -3.762 1.00 0.00 33 ASN A CA 2
ATOM 953 C C . ASN A 1 33 ? 3.505 0.646 -3.881 1.00 0.00 33 ASN A C 2
ATOM 954 O O . ASN A 1 33 ? 2.795 0.517 -4.876 1.00 0.00 33 ASN A O 2
ATOM 965 N N . SER A 1 34 ? 3.473 -0.203 -2.867 1.00 0.00 34 SER A N 2
ATOM 966 C CA . SER A 1 34 ? 2.568 -1.340 -2.852 1.00 0.00 34 SER A CA 2
ATOM 967 C C . SER A 1 34 ? 1.914 -1.478 -1.483 1.00 0.00 34 SER A C 2
ATOM 968 O O . SER A 1 34 ? 2.551 -1.231 -0.459 1.00 0.00 34 SER A O 2
ATOM 976 N N . CYS A 1 35 ? 0.645 -1.852 -1.465 1.00 0.00 35 CYS A N 2
ATOM 977 C CA . CYS A 1 35 ? -0.078 -2.019 -0.212 1.00 0.00 35 CYS A CA 2
ATOM 978 C C . CYS A 1 35 ? 0.110 -3.420 0.348 1.00 0.00 35 CYS A C 2
ATOM 979 O O . CYS A 1 35 ? -0.116 -4.415 -0.345 1.00 0.00 35 CYS A O 2
ATOM 986 N N . ARG A 1 36 ? 0.531 -3.483 1.604 1.00 0.00 36 ARG A N 2
ATOM 987 C CA . ARG A 1 36 ? 0.721 -4.741 2.306 1.00 0.00 36 ARG A CA 2
ATOM 988 C C . ARG A 1 36 ? 0.929 -4.452 3.787 1.00 0.00 36 ARG A C 2
ATOM 989 O O . ARG A 1 36 ? 1.312 -3.304 4.110 1.00 0.00 36 ARG A O 2
ATOM 1011 N N . ASP A 1 1 ? -28.523 0.376 0.550 1.00 0.00 1 ASP A N 3
ATOM 1012 C CA . ASP A 1 1 ? -27.206 -0.132 0.995 1.00 0.00 1 ASP A CA 3
ATOM 1013 C C . ASP A 1 1 ? -26.091 0.470 0.163 1.00 0.00 1 ASP A C 3
ATOM 1014 O O . ASP A 1 1 ? -26.095 0.378 -1.065 1.00 0.00 1 ASP A O 3
ATOM 1025 N N . GLU A 1 2 ? -25.132 1.080 0.837 1.00 0.00 2 GLU A N 3
ATOM 1026 C CA . GLU A 1 2 ? -24.026 1.731 0.163 1.00 0.00 2 GLU A CA 3
ATOM 1027 C C . GLU A 1 2 ? -22.776 0.860 0.242 1.00 0.00 2 GLU A C 3
ATOM 1028 O O . GLU A 1 2 ? -22.324 0.323 -0.771 1.00 0.00 2 GLU A O 3
ATOM 1040 N N . THR A 1 3 ? -22.247 0.707 1.456 1.00 0.00 3 THR A N 3
ATOM 1041 C CA . THR A 1 3 ? -21.042 -0.090 1.697 1.00 0.00 3 THR A CA 3
ATOM 1042 C C . THR A 1 3 ? -19.899 0.340 0.764 1.00 0.00 3 THR A C 3
ATOM 1043 O O . THR A 1 3 ? -19.514 -0.398 -0.146 1.00 0.00 3 THR A O 3
ATOM 1054 N N . PRO A 1 4 ? -19.357 1.554 0.958 1.00 0.00 4 PRO A N 3
ATOM 1055 C CA . PRO A 1 4 ? -18.277 2.063 0.127 1.00 0.00 4 PRO A CA 3
ATOM 1056 C C . PRO A 1 4 ? -16.903 1.620 0.624 1.00 0.00 4 PRO A C 3
ATOM 1057 O O . PRO A 1 4 ? -16.502 1.929 1.748 1.00 0.00 4 PRO A O 3
ATOM 1068 N N . ASP A 1 5 ? -16.190 0.881 -0.210 1.00 0.00 5 ASP A N 3
ATOM 1069 C CA . ASP A 1 5 ? -14.838 0.455 0.123 1.00 0.00 5 ASP A CA 3
ATOM 1070 C C . ASP A 1 5 ? -13.836 1.221 -0.725 1.00 0.00 5 ASP A C 3
ATOM 1071 O O . ASP A 1 5 ? -13.204 0.661 -1.624 1.00 0.00 5 ASP A O 3
ATOM 1080 N N . GLU A 1 6 ? -13.706 2.514 -0.454 1.00 0.00 6 GLU A N 3
ATOM 1081 C CA . GLU A 1 6 ? -12.768 3.353 -1.185 1.00 0.00 6 GLU A CA 3
ATOM 1082 C C . GLU A 1 6 ? -11.367 3.181 -0.606 1.00 0.00 6 GLU A C 3
ATOM 1083 O O . GLU A 1 6 ? -10.826 4.069 0.057 1.00 0.00 6 GLU A O 3
ATOM 1095 N N . CYS A 1 7 ? -10.806 2.012 -0.833 1.00 0.00 7 CYS A N 3
ATOM 1096 C CA . CYS A 1 7 ? -9.475 1.697 -0.363 1.00 0.00 7 CYS A CA 3
ATOM 1097 C C . CYS A 1 7 ? -8.824 0.684 -1.291 1.00 0.00 7 CYS A C 3
ATOM 1098 O O . CYS A 1 7 ? -9.492 -0.214 -1.807 1.00 0.00 7 CYS A O 3
ATOM 1105 N N . VAL A 1 8 ? -7.532 0.841 -1.521 1.00 0.00 8 VAL A N 3
ATOM 1106 C CA . VAL A 1 8 ? -6.803 -0.067 -2.385 1.00 0.00 8 VAL A CA 3
ATOM 1107 C C . VAL A 1 8 ? -6.317 -1.269 -1.575 1.00 0.00 8 VAL A C 3
ATOM 1108 O O . VAL A 1 8 ? -5.880 -1.128 -0.427 1.00 0.00 8 VAL A O 3
ATOM 1121 N N . THR A 1 9 ? -6.431 -2.448 -2.160 1.00 0.00 9 THR A N 3
ATOM 1122 C CA . THR A 1 9 ? -6.139 -3.683 -1.456 1.00 0.00 9 THR A CA 3
ATOM 1123 C C . THR A 1 9 ? -4.672 -4.096 -1.576 1.00 0.00 9 THR A C 3
ATOM 1124 O O . THR A 1 9 ? -3.900 -3.497 -2.331 1.00 0.00 9 THR A O 3
ATOM 1135 N N . ARG A 1 10 ? -4.304 -5.120 -0.812 1.00 0.00 10 ARG A N 3
ATOM 1136 C CA . ARG A 1 10 ? -2.931 -5.596 -0.720 1.00 0.00 10 ARG A CA 3
ATOM 1137 C C . ARG A 1 10 ? -2.377 -6.003 -2.081 1.00 0.00 10 ARG A C 3
ATOM 1138 O O . ARG A 1 10 ? -3.062 -6.642 -2.880 1.00 0.00 10 ARG A O 3
ATOM 1159 N N . GLY A 1 11 ? -1.137 -5.610 -2.340 1.00 0.00 11 GLY A N 3
ATOM 1160 C CA . GLY A 1 11 ? -0.462 -6.017 -3.558 1.00 0.00 11 GLY A CA 3
ATOM 1161 C C . GLY A 1 11 ? -0.698 -5.060 -4.706 1.00 0.00 11 GLY A C 3
ATOM 1162 O O . GLY A 1 11 ? -0.098 -5.200 -5.772 1.00 0.00 11 GLY A O 3
ATOM 1166 N N . ASN A 1 12 ? -1.569 -4.087 -4.494 1.00 0.00 12 ASN A N 3
ATOM 1167 C CA . ASN A 1 12 ? -1.880 -3.110 -5.522 1.00 0.00 12 ASN A CA 3
ATOM 1168 C C . ASN A 1 12 ? -0.970 -1.896 -5.409 1.00 0.00 12 ASN A C 3
ATOM 1169 O O . ASN A 1 12 ? -0.400 -1.626 -4.347 1.00 0.00 12 ASN A O 3
ATOM 1180 N N . PHE A 1 13 ? -0.846 -1.176 -6.518 1.00 0.00 13 PHE A N 3
ATOM 1181 C CA . PHE A 1 13 ? 0.064 -0.043 -6.621 1.00 0.00 13 PHE A CA 3
ATOM 1182 C C . PHE A 1 13 ? -0.373 1.105 -5.722 1.00 0.00 13 PHE A C 3
ATOM 1183 O O . PHE A 1 13 ? -1.550 1.470 -5.685 1.00 0.00 13 PHE A O 3
ATOM 1200 N N . CYS A 1 14 ? 0.585 1.666 -5.006 1.00 0.00 14 CYS A N 3
ATOM 1201 C CA . CYS A 1 14 ? 0.340 2.803 -4.138 1.00 0.00 14 CYS A CA 3
ATOM 1202 C C . CYS A 1 14 ? 1.303 3.936 -4.470 1.00 0.00 14 CYS A C 3
ATOM 1203 O O . CYS A 1 14 ? 2.522 3.754 -4.448 1.00 0.00 14 CYS A O 3
ATOM 1210 N N . ALA A 1 15 ? 0.753 5.091 -4.821 1.00 0.00 15 ALA A N 3
ATOM 1211 C CA . ALA A 1 15 ? 1.560 6.277 -5.062 1.00 0.00 15 ALA A CA 3
ATOM 1212 C C . ALA A 1 15 ? 2.112 6.805 -3.740 1.00 0.00 15 ALA A C 3
ATOM 1213 O O . ALA A 1 15 ? 1.513 6.557 -2.690 1.00 0.00 15 ALA A O 3
ATOM 1220 N N . THR A 1 16 ? 3.226 7.544 -3.804 1.00 0.00 16 THR A N 3
ATOM 1221 C CA . THR A 1 16 ? 3.952 7.991 -2.612 1.00 0.00 16 THR A CA 3
ATOM 1222 C C . THR A 1 16 ? 3.012 8.421 -1.485 1.00 0.00 16 THR A C 3
ATOM 1223 O O . THR A 1 16 ? 2.179 9.312 -1.648 1.00 0.00 16 THR A O 3
ATOM 1234 N N . PRO A 1 17 ? 3.149 7.768 -0.323 1.00 0.00 17 PRO A N 3
ATOM 1235 C CA . PRO A 1 17 ? 2.152 7.814 0.752 1.00 0.00 17 PRO A CA 3
ATOM 1236 C C . PRO A 1 17 ? 2.016 9.167 1.438 1.00 0.00 17 PRO A C 3
ATOM 1237 O O . PRO A 1 17 ? 0.902 9.615 1.701 1.00 0.00 17 PRO A O 3
ATOM 1248 N N . GLU A 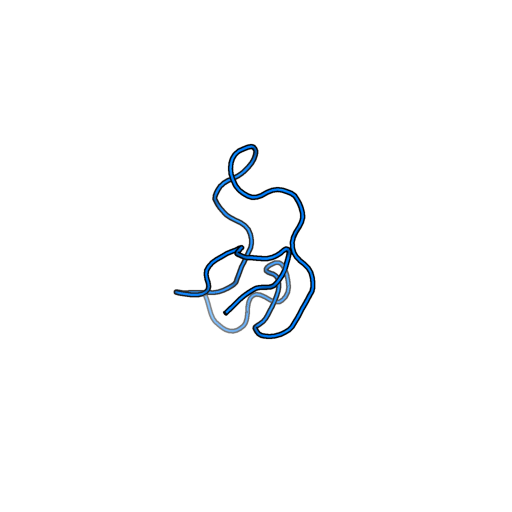1 18 ? 3.142 9.823 1.685 1.00 0.00 18 GLU A N 3
ATOM 1249 C CA . GLU A 1 18 ? 3.198 10.951 2.617 1.00 0.00 18 GLU A CA 3
ATOM 1250 C C . GLU A 1 18 ? 2.231 12.077 2.250 1.00 0.00 18 GLU A C 3
ATOM 1251 O O . GLU A 1 18 ? 1.676 12.733 3.133 1.00 0.00 18 GLU A O 3
ATOM 1263 N N . VAL A 1 19 ? 2.003 12.288 0.963 1.00 0.00 19 VAL A N 3
ATOM 1264 C CA . VAL A 1 19 ? 1.162 13.397 0.522 1.00 0.00 19 VAL A CA 3
ATOM 1265 C C . VAL A 1 19 ? -0.335 13.135 0.733 1.00 0.00 19 VAL A C 3
ATOM 1266 O O . VAL A 1 19 ? -1.126 14.073 0.749 1.00 0.00 19 VAL A O 3
ATOM 1279 N N . HIS A 1 20 ? -0.736 11.876 0.903 1.00 0.00 20 HIS A N 3
ATOM 1280 C CA . HIS A 1 20 ? -2.165 11.571 1.050 1.00 0.00 20 HIS A CA 3
ATOM 1281 C C . HIS A 1 20 ? -2.462 10.766 2.318 1.00 0.00 20 HIS A C 3
ATOM 1282 O O . HIS A 1 20 ? -3.529 10.908 2.913 1.00 0.00 20 HIS A O 3
ATOM 1297 N N . GLY A 1 21 ? -1.498 9.953 2.728 1.00 0.00 21 GLY A N 3
ATOM 1298 C CA . GLY A 1 21 ? -1.597 9.116 3.926 1.00 0.00 21 GLY A CA 3
ATOM 1299 C C . GLY A 1 21 ? -2.701 8.059 3.899 1.00 0.00 21 GLY A C 3
ATOM 1300 O O . GLY A 1 21 ? -2.508 6.957 4.407 1.00 0.00 21 GLY A O 3
ATOM 1304 N N . ASP A 1 22 ? -3.841 8.369 3.301 1.00 0.00 22 ASP A N 3
ATOM 1305 C CA . ASP A 1 22 ? -4.910 7.387 3.135 1.00 0.00 22 ASP A CA 3
ATOM 1306 C C . ASP A 1 22 ? -4.917 6.845 1.718 1.00 0.00 22 ASP A C 3
ATOM 1307 O O . ASP A 1 22 ? -4.683 7.606 0.783 1.00 0.00 22 ASP A O 3
ATOM 1316 N N . TRP A 1 23 ? -5.165 5.540 1.587 1.00 0.00 23 TRP A N 3
ATOM 1317 C CA . TRP A 1 23 ? -5.382 4.865 0.298 1.00 0.00 23 TRP A CA 3
ATOM 1318 C C . TRP A 1 23 ? -5.390 3.356 0.497 1.00 0.00 23 TRP A C 3
ATOM 1319 O O . TRP A 1 23 ? -6.286 2.666 0.017 1.00 0.00 23 TRP A O 3
ATOM 1340 N N . CYS A 1 24 ? -4.398 2.851 1.219 1.00 0.00 24 CYS A N 3
ATOM 1341 C CA . CYS A 1 24 ? -4.307 1.422 1.492 1.00 0.00 24 CYS A CA 3
ATOM 1342 C C . CYS A 1 24 ? -5.388 1.005 2.483 1.00 0.00 24 CYS A C 3
ATOM 1343 O O . CYS A 1 24 ? -5.611 1.677 3.491 1.00 0.00 24 CYS A O 3
ATOM 1350 N N . CYS A 1 25 ? -6.059 -0.096 2.186 1.00 0.00 25 CYS A N 3
ATOM 1351 C CA . CYS A 1 25 ? -7.148 -0.581 3.030 1.00 0.00 25 CYS A CA 3
ATOM 1352 C C . CYS A 1 25 ? -6.615 -1.359 4.230 1.00 0.00 25 CYS A C 3
ATOM 1353 O O . CYS A 1 25 ? -5.439 -1.721 4.275 1.00 0.00 25 CYS A O 3
ATOM 1360 N N . GLY A 1 26 ? -7.493 -1.608 5.198 1.00 0.00 26 GLY A N 3
ATOM 1361 C CA . GLY A 1 26 ? -7.126 -2.368 6.378 1.00 0.00 26 GLY A CA 3
ATOM 1362 C C . GLY A 1 26 ? -6.017 -1.711 7.175 1.00 0.00 26 GLY A C 3
ATOM 1363 O O . GLY A 1 26 ? -6.058 -0.509 7.442 1.00 0.00 26 GLY A O 3
ATOM 1367 N N . SER A 1 27 ? -5.024 -2.498 7.552 1.00 0.00 27 SER A N 3
ATOM 1368 C CA . SER A 1 27 ? -3.872 -1.979 8.273 1.00 0.00 27 SER A CA 3
ATOM 1369 C C . SER A 1 27 ? -2.649 -2.004 7.364 1.00 0.00 27 SER A C 3
ATOM 1370 O O . SER A 1 27 ? -1.508 -1.985 7.827 1.00 0.00 27 SER A O 3
ATOM 1378 N N . LEU A 1 28 ? -2.907 -2.059 6.062 1.00 0.00 28 LEU A N 3
ATOM 1379 C CA . LEU A 1 28 ? -1.851 -2.104 5.060 1.00 0.00 28 LEU A CA 3
ATOM 1380 C C . LEU A 1 28 ? -0.975 -0.866 5.136 1.00 0.00 28 LEU A C 3
ATOM 1381 O O . LEU A 1 28 ? -1.439 0.223 5.481 1.00 0.00 28 LEU A O 3
ATOM 1397 N N . LYS A 1 29 ? 0.287 -1.040 4.803 1.00 0.00 29 LYS A N 3
ATOM 1398 C CA . LYS A 1 29 ? 1.218 0.067 4.743 1.00 0.00 29 LYS A CA 3
ATOM 1399 C C . LYS A 1 29 ? 1.612 0.316 3.297 1.00 0.00 29 LYS A C 3
ATOM 1400 O O . LYS A 1 29 ? 1.759 -0.627 2.517 1.00 0.00 29 LYS A O 3
ATOM 1419 N N . CYS A 1 30 ? 1.760 1.576 2.935 1.00 0.00 30 CYS A N 3
ATOM 1420 C CA . CYS A 1 30 ? 2.159 1.929 1.586 1.00 0.00 30 CYS A CA 3
ATOM 1421 C C . CYS A 1 30 ? 3.677 1.929 1.492 1.00 0.00 30 CYS A C 3
ATOM 1422 O O . CYS A 1 30 ? 4.343 2.894 1.873 1.00 0.00 30 CYS A O 3
ATOM 1429 N N . VAL A 1 31 ? 4.219 0.828 1.003 1.00 0.00 31 VAL A N 3
ATOM 1430 C CA . VAL A 1 31 ? 5.653 0.634 0.966 1.00 0.00 31 VAL A CA 3
ATOM 1431 C C . VAL A 1 31 ? 6.088 0.091 -0.389 1.00 0.00 31 VAL A C 3
ATOM 1432 O O . VAL A 1 31 ? 5.463 -0.823 -0.933 1.00 0.00 31 VAL A O 3
ATOM 1445 N N . SER A 1 32 ? 7.136 0.690 -0.946 1.00 0.00 32 SER A N 3
ATOM 1446 C CA . SER A 1 32 ? 7.681 0.263 -2.227 1.00 0.00 32 SER A CA 3
ATOM 1447 C C . SER A 1 32 ? 6.616 0.339 -3.316 1.00 0.00 32 SER A C 3
ATOM 1448 O O . SER A 1 32 ? 6.567 -0.492 -4.224 1.00 0.00 32 SER A O 3
ATOM 1456 N N . ASN A 1 33 ? 5.762 1.348 -3.187 1.00 0.00 33 ASN A N 3
ATOM 1457 C CA . ASN A 1 33 ? 4.675 1.604 -4.122 1.00 0.00 33 ASN A CA 3
ATOM 1458 C C . ASN A 1 33 ? 3.653 0.478 -4.122 1.00 0.00 33 ASN A C 3
ATOM 1459 O O . ASN A 1 33 ? 2.953 0.263 -5.110 1.00 0.00 33 ASN A O 3
ATOM 1470 N N . SER A 1 34 ? 3.564 -0.234 -3.009 1.00 0.00 34 SER A N 3
ATOM 1471 C CA . SER A 1 34 ? 2.579 -1.288 -2.862 1.00 0.00 34 SER A CA 3
ATOM 1472 C C . SER A 1 34 ? 1.996 -1.288 -1.453 1.00 0.00 34 SER A C 3
ATOM 1473 O O . SER A 1 34 ? 2.705 -1.035 -0.479 1.00 0.00 34 SER A O 3
ATOM 1481 N N . CYS A 1 35 ? 0.704 -1.548 -1.349 1.00 0.00 35 CYS A N 3
ATOM 1482 C CA . CYS A 1 35 ? 0.056 -1.653 -0.051 1.00 0.00 35 CYS A CA 3
ATOM 1483 C C . CYS A 1 35 ? 0.119 -3.090 0.448 1.00 0.00 35 CYS A C 3
ATOM 1484 O O . CYS A 1 35 ? -0.251 -4.019 -0.271 1.00 0.00 35 CYS A O 3
ATOM 1491 N N . ARG A 1 36 ? 0.601 -3.266 1.668 1.00 0.00 36 ARG A N 3
ATOM 1492 C CA . ARG A 1 36 ? 0.711 -4.585 2.269 1.00 0.00 36 ARG A CA 3
ATOM 1493 C C . ARG A 1 36 ? 0.808 -4.464 3.781 1.00 0.00 36 ARG A C 3
ATOM 1494 O O . ARG A 1 36 ? 0.316 -5.368 4.484 1.00 0.00 36 ARG A O 3
ATOM 1516 N N . ASP A 1 1 ? -4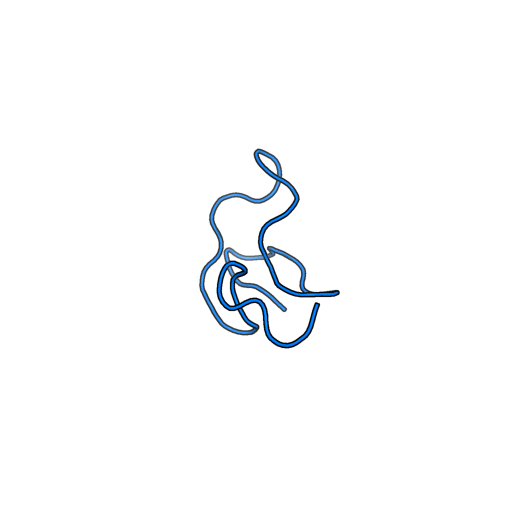.468 0.058 -14.278 1.00 0.00 1 ASP A N 4
ATOM 1517 C CA . ASP A 1 1 ? -3.963 -0.855 -13.229 1.00 0.00 1 ASP A CA 4
ATOM 1518 C C . ASP A 1 1 ? -4.765 -0.671 -11.949 1.00 0.00 1 ASP A C 4
ATOM 1519 O O . ASP A 1 1 ? -4.304 -0.034 -10.999 1.00 0.00 1 ASP A O 4
ATOM 1530 N N . GLU A 1 2 ? -5.983 -1.212 -11.952 1.00 0.00 2 GLU A N 4
ATOM 1531 C CA . GLU A 1 2 ? -6.893 -1.138 -10.808 1.00 0.00 2 GLU A CA 4
ATOM 1532 C C . GLU A 1 2 ? -7.235 0.309 -10.444 1.00 0.00 2 GLU A C 4
ATOM 1533 O O . GLU A 1 2 ? -6.832 1.255 -11.125 1.00 0.00 2 GLU A O 4
ATOM 1545 N N . THR A 1 3 ? -8.003 0.465 -9.377 1.00 0.00 3 THR A N 4
ATOM 1546 C CA . THR A 1 3 ? -8.371 1.777 -8.882 1.00 0.00 3 THR A CA 4
ATOM 1547 C C . THR A 1 3 ? -8.751 1.679 -7.401 1.00 0.00 3 THR A C 4
ATOM 1548 O O . THR A 1 3 ? -9.410 0.722 -6.988 1.00 0.00 3 THR A O 4
ATOM 1559 N N . PRO A 1 4 ? -8.316 2.642 -6.571 1.00 0.00 4 PRO A N 4
ATOM 1560 C CA . PRO A 1 4 ? -8.585 2.621 -5.132 1.00 0.00 4 PRO A CA 4
ATOM 1561 C C . PRO A 1 4 ? -10.018 3.029 -4.784 1.00 0.00 4 PRO A C 4
ATOM 1562 O O . PRO A 1 4 ? -10.260 4.144 -4.318 1.00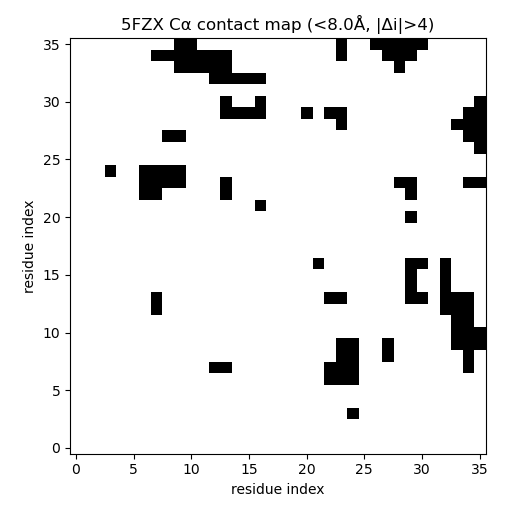 0.00 4 PRO A O 4
ATOM 1573 N N . ASP A 1 5 ? -10.966 2.131 -5.016 1.00 0.00 5 ASP A N 4
ATOM 1574 C CA . ASP A 1 5 ? -12.350 2.380 -4.631 1.00 0.00 5 ASP A CA 4
ATOM 1575 C C . ASP A 1 5 ? -12.490 2.255 -3.114 1.00 0.00 5 ASP A C 4
ATOM 1576 O O . ASP A 1 5 ? -12.385 1.157 -2.561 1.00 0.00 5 ASP A O 4
ATOM 1585 N N . GLU A 1 6 ? -12.696 3.398 -2.455 1.00 0.00 6 GLU A N 4
ATOM 1586 C CA . GLU A 1 6 ? -12.696 3.496 -0.989 1.00 0.00 6 GLU A CA 4
ATOM 1587 C C . GLU A 1 6 ? -11.277 3.320 -0.454 1.00 0.00 6 GLU A C 4
ATOM 1588 O O . GLU A 1 6 ? -10.697 4.241 0.117 1.00 0.00 6 GLU A O 4
ATOM 1600 N N . CYS A 1 7 ? -10.720 2.140 -0.654 1.00 0.00 7 CYS A N 4
ATOM 1601 C CA . CYS A 1 7 ? -9.356 1.856 -0.257 1.00 0.00 7 CYS A CA 4
ATOM 1602 C C . CYS A 1 7 ? -8.761 0.816 -1.196 1.00 0.00 7 CYS A C 4
ATOM 1603 O O . CYS A 1 7 ? -9.477 -0.039 -1.720 1.00 0.00 7 CYS A O 4
ATOM 1610 N N . VAL A 1 8 ? -7.468 0.924 -1.444 1.00 0.00 8 VAL A N 4
ATOM 1611 C CA . VAL A 1 8 ? -6.770 -0.028 -2.291 1.00 0.00 8 VAL A CA 4
ATOM 1612 C C . VAL A 1 8 ? -6.285 -1.221 -1.467 1.00 0.00 8 VAL A C 4
ATOM 1613 O O . VAL A 1 8 ? -5.784 -1.067 -0.349 1.00 0.00 8 VAL A O 4
ATOM 1626 N N . THR A 1 9 ? -6.459 -2.407 -2.018 1.00 0.00 9 THR A N 4
ATOM 1627 C CA . THR A 1 9 ? -6.164 -3.639 -1.311 1.00 0.00 9 THR A CA 4
ATOM 1628 C C . THR A 1 9 ? -4.699 -4.063 -1.440 1.00 0.00 9 THR A C 4
ATOM 1629 O O . THR A 1 9 ? -3.928 -3.478 -2.208 1.00 0.00 9 THR A O 4
ATOM 1640 N N . ARG A 1 10 ? -4.338 -5.084 -0.669 1.00 0.00 10 ARG A N 4
ATOM 1641 C CA . ARG A 1 10 ? -2.981 -5.610 -0.619 1.00 0.00 10 ARG A CA 4
ATOM 1642 C C . ARG A 1 10 ? -2.496 -6.062 -1.994 1.00 0.00 10 ARG A C 4
ATOM 1643 O O . ARG A 1 10 ? -3.246 -6.665 -2.759 1.00 0.00 10 ARG A O 4
ATOM 1664 N N . GLY A 1 11 ? -1.249 -5.739 -2.309 1.00 0.00 11 GLY A N 4
ATOM 1665 C CA . GLY A 1 11 ? -0.644 -6.198 -3.545 1.00 0.00 11 GLY A CA 4
ATOM 1666 C C . GLY A 1 11 ? -0.774 -5.190 -4.662 1.00 0.00 11 GLY A C 4
ATOM 1667 O O . GLY A 1 11 ? -0.030 -5.236 -5.643 1.00 0.00 11 GLY A O 4
ATOM 1671 N N . ASN A 1 12 ? -1.712 -4.270 -4.514 1.00 0.00 12 ASN A N 4
ATOM 1672 C CA . ASN A 1 12 ? -1.944 -3.250 -5.517 1.00 0.00 12 ASN A CA 4
ATOM 1673 C C . ASN A 1 12 ? -1.076 -2.026 -5.260 1.00 0.00 12 ASN A C 4
ATOM 1674 O O . ASN A 1 12 ? -0.557 -1.831 -4.156 1.00 0.00 12 ASN A O 4
ATOM 1685 N N . PHE A 1 13 ? -0.916 -1.219 -6.299 1.00 0.00 13 PHE A N 4
ATOM 1686 C CA . PHE A 1 13 ? -0.029 -0.065 -6.271 1.00 0.00 13 PHE A CA 4
ATOM 1687 C C . PHE A 1 13 ? -0.607 1.067 -5.426 1.00 0.00 13 PHE A C 4
ATOM 1688 O O . PHE A 1 13 ? -1.819 1.286 -5.402 1.00 0.00 13 PHE A O 4
ATOM 1705 N N . CYS A 1 14 ? 0.274 1.778 -4.739 1.00 0.00 14 CYS A N 4
ATOM 1706 C CA . CYS A 1 14 ? -0.107 2.953 -3.976 1.00 0.00 14 CYS A CA 4
ATOM 1707 C C . CYS A 1 14 ? 0.801 4.126 -4.335 1.00 0.00 14 CYS A C 4
ATOM 1708 O O . CYS A 1 14 ? 2.028 3.999 -4.320 1.00 0.00 14 CYS A O 4
ATOM 1715 N N . ALA A 1 15 ? 0.192 5.256 -4.686 1.00 0.00 15 ALA A N 4
ATOM 1716 C CA . ALA A 1 15 ? 0.939 6.478 -4.959 1.00 0.00 15 ALA A CA 4
ATOM 1717 C C . ALA A 1 15 ? 1.578 6.983 -3.671 1.00 0.00 15 ALA A C 4
ATOM 1718 O O . ALA A 1 15 ? 1.109 6.631 -2.588 1.00 0.00 15 ALA A O 4
ATOM 1725 N N . THR A 1 16 ? 2.618 7.815 -3.791 1.00 0.00 16 THR A N 4
ATOM 1726 C CA . THR A 1 16 ? 3.421 8.238 -2.637 1.00 0.00 16 THR A CA 4
ATOM 1727 C C . THR A 1 16 ? 2.567 8.526 -1.400 1.00 0.00 16 THR A C 4
ATOM 1728 O O . THR A 1 16 ? 1.701 9.403 -1.394 1.00 0.00 16 THR A O 4
ATOM 1739 N N . PRO A 1 17 ? 2.810 7.756 -0.336 1.00 0.00 17 PRO A N 4
ATOM 1740 C CA . PRO A 1 17 ? 2.006 7.801 0.886 1.00 0.00 17 PRO A CA 4
ATOM 1741 C C . PRO A 1 17 ? 2.165 9.109 1.644 1.00 0.00 17 PRO A C 4
ATOM 1742 O O . PRO A 1 17 ? 1.272 9.514 2.385 1.00 0.00 17 PRO A O 4
ATOM 1753 N N . GLU A 1 18 ? 3.282 9.784 1.412 1.00 0.00 18 GLU A N 4
ATOM 1754 C CA . GLU A 1 18 ? 3.649 10.976 2.168 1.00 0.00 18 GLU A CA 4
ATOM 1755 C C . GLU A 1 18 ? 2.585 12.072 2.059 1.00 0.00 18 GLU A C 4
ATOM 1756 O O . GLU A 1 18 ? 2.393 12.854 2.989 1.00 0.00 18 GLU A O 4
ATOM 1768 N N . VAL A 1 19 ? 1.875 12.112 0.940 1.00 0.00 19 VAL A N 4
ATOM 1769 C CA . VAL A 1 19 ? 0.952 13.211 0.679 1.00 0.00 19 VAL A CA 4
ATOM 1770 C C . VAL A 1 19 ? -0.488 12.909 1.115 1.00 0.00 19 VAL A C 4
ATOM 1771 O O . VAL A 1 19 ? -1.286 13.828 1.275 1.00 0.00 19 VAL A O 4
ATOM 1784 N N . HIS A 1 20 ? -0.837 11.639 1.309 1.00 0.00 20 HIS A N 4
ATOM 1785 C CA . HIS A 1 20 ? -2.225 11.304 1.652 1.00 0.00 20 HIS A CA 4
ATOM 1786 C C . HIS A 1 20 ? -2.326 10.452 2.920 1.00 0.00 20 HIS A C 4
ATOM 1787 O O . HIS A 1 20 ? -3.302 10.547 3.661 1.00 0.00 20 HIS A O 4
ATOM 1802 N N . GLY A 1 21 ? -1.295 9.650 3.160 1.00 0.00 21 GLY A N 4
ATOM 1803 C CA . GLY A 1 21 ? -1.220 8.744 4.312 1.00 0.00 21 GLY A CA 4
ATOM 1804 C C . GLY A 1 21 ? -2.299 7.662 4.361 1.00 0.00 21 GLY A C 4
ATOM 1805 O O . GLY A 1 21 ? -2.019 6.529 4.751 1.00 0.00 21 GLY A O 4
ATOM 1809 N N . ASP A 1 22 ? -3.512 7.989 3.949 1.00 0.00 22 ASP A N 4
ATOM 1810 C CA . ASP A 1 22 ? -4.579 7.005 3.823 1.00 0.00 22 ASP A CA 4
ATOM 1811 C C . ASP A 1 22 ? -4.754 6.617 2.367 1.00 0.00 22 ASP A C 4
ATOM 1812 O O . ASP A 1 22 ? -4.668 7.481 1.498 1.00 0.00 22 ASP A O 4
ATOM 1821 N N . TRP A 1 23 ? -4.984 5.338 2.109 1.00 0.00 23 TRP A N 4
ATOM 1822 C CA . TRP A 1 23 ? -5.220 4.840 0.753 1.00 0.00 23 TRP A CA 4
ATOM 1823 C C . TRP A 1 23 ? -5.457 3.339 0.774 1.00 0.00 23 TRP A C 4
ATOM 1824 O O . TRP A 1 23 ? -6.410 2.844 0.176 1.00 0.00 23 TRP A O 4
ATOM 1845 N N . CYS A 1 24 ? -4.583 2.620 1.461 1.00 0.00 24 CYS A N 4
ATOM 1846 C CA . CYS A 1 24 ? -4.679 1.173 1.535 1.00 0.00 24 CYS A CA 4
ATOM 1847 C C . CYS A 1 24 ? -5.749 0.754 2.540 1.00 0.00 24 CYS A C 4
ATOM 1848 O O . CYS A 1 24 ? -6.031 1.473 3.501 1.00 0.00 24 CYS A O 4
ATOM 1855 N N . CYS A 1 25 ? -6.353 -0.400 2.295 1.00 0.00 25 CYS A N 4
ATOM 1856 C CA . CYS A 1 25 ? -7.370 -0.948 3.189 1.00 0.00 25 CYS A CA 4
ATOM 1857 C C . CYS A 1 25 ? -6.759 -1.457 4.493 1.00 0.00 25 CYS A C 4
ATOM 1858 O O . CYS A 1 25 ? -5.674 -2.035 4.499 1.00 0.00 25 CYS A O 4
ATOM 1865 N N . GLY A 1 26 ? -7.468 -1.229 5.590 1.00 0.00 26 GLY A N 4
ATOM 1866 C CA . GLY A 1 26 ? -7.073 -1.768 6.876 1.00 0.00 26 GLY A CA 4
ATOM 1867 C C . GLY A 1 26 ? -5.745 -1.230 7.373 1.00 0.00 26 GLY A C 4
ATOM 1868 O O . GLY A 1 26 ? -5.472 -0.032 7.275 1.00 0.00 26 GLY A O 4
ATOM 1872 N N . SER A 1 27 ? -4.914 -2.122 7.894 1.00 0.00 27 SER A N 4
ATOM 1873 C CA . SER A 1 27 ? -3.624 -1.742 8.453 1.00 0.00 27 SER A CA 4
ATOM 1874 C C . SER A 1 27 ? -2.528 -1.851 7.395 1.00 0.00 27 SER A C 4
ATOM 1875 O O . SER A 1 27 ? -1.337 -1.915 7.717 1.00 0.00 27 SER A O 4
ATOM 1883 N N . LEU A 1 28 ? -2.933 -1.871 6.134 1.00 0.00 28 LEU A N 4
ATOM 1884 C CA . LEU A 1 28 ? -1.989 -1.910 5.032 1.00 0.00 28 LEU A CA 4
ATOM 1885 C C . LEU A 1 28 ? -1.231 -0.596 4.938 1.00 0.00 28 LEU A C 4
ATOM 1886 O O . LEU A 1 28 ? -1.755 0.464 5.284 1.00 0.00 28 LEU A O 4
ATOM 1902 N N . LYS A 1 29 ? -0.006 -0.675 4.464 1.00 0.00 29 LYS A N 4
ATOM 1903 C CA . LYS A 1 29 ? 0.836 0.501 4.300 1.00 0.00 29 LYS A CA 4
ATOM 1904 C C . LYS A 1 29 ? 1.438 0.513 2.905 1.00 0.00 29 LYS A C 4
ATOM 1905 O O . LYS A 1 29 ? 1.722 -0.547 2.343 1.00 0.00 29 LYS A O 4
ATOM 1924 N N . CYS A 1 30 ? 1.606 1.701 2.333 1.00 0.00 30 CYS A N 4
ATOM 1925 C CA . CYS A 1 30 ? 2.205 1.822 1.014 1.00 0.00 30 CYS A CA 4
ATOM 1926 C C . CYS A 1 30 ? 3.715 1.652 1.110 1.00 0.00 30 CYS A C 4
ATOM 1927 O O . CYS A 1 30 ? 4.455 2.617 1.301 1.00 0.00 30 CYS A O 4
ATOM 1934 N N . VAL A 1 31 ? 4.157 0.416 0.974 1.00 0.00 31 VAL A N 4
ATOM 1935 C CA . VAL A 1 31 ? 5.568 0.088 1.048 1.00 0.00 31 VAL A CA 4
ATOM 1936 C C . VAL A 1 31 ? 6.053 -0.325 -0.326 1.00 0.00 31 VAL A C 4
ATOM 1937 O O . VAL A 1 31 ? 5.471 -1.217 -0.945 1.00 0.00 31 VAL A O 4
ATOM 1950 N N . SER A 1 32 ? 7.091 0.344 -0.813 1.00 0.00 32 SER A N 4
ATOM 1951 C CA . SER A 1 32 ? 7.578 0.121 -2.166 1.00 0.00 32 SER A CA 4
ATOM 1952 C C . SER A 1 32 ? 6.460 0.438 -3.155 1.00 0.00 32 SER A C 4
ATOM 1953 O O . SER A 1 32 ? 6.310 -0.211 -4.195 1.00 0.00 32 SER A O 4
ATOM 1961 N N . ASN A 1 33 ? 5.666 1.442 -2.787 1.00 0.00 33 ASN A N 4
ATOM 1962 C CA . ASN A 1 33 ? 4.520 1.883 -3.574 1.00 0.00 33 ASN A CA 4
ATOM 1963 C C . ASN A 1 33 ? 3.516 0.755 -3.773 1.00 0.00 33 ASN A C 4
ATOM 1964 O O . ASN A 1 33 ? 2.810 0.704 -4.777 1.00 0.00 33 ASN A O 4
ATOM 1975 N N . SER A 1 34 ? 3.460 -0.152 -2.809 1.00 0.00 34 SER A N 4
ATOM 1976 C CA . SER A 1 34 ? 2.513 -1.253 -2.843 1.00 0.00 34 SER A CA 4
ATOM 1977 C C . SER A 1 34 ? 1.904 -1.458 -1.459 1.00 0.00 34 SER A C 4
ATOM 1978 O O . SER A 1 34 ? 2.602 -1.366 -0.451 1.00 0.00 34 SER A O 4
ATOM 1986 N N . CYS A 1 35 ? 0.607 -1.711 -1.408 1.00 0.00 35 CYS A N 4
ATOM 1987 C CA . CYS A 1 35 ? -0.074 -1.897 -0.134 1.00 0.00 35 CYS A CA 4
ATOM 1988 C C . CYS A 1 35 ? 0.127 -3.309 0.391 1.00 0.00 35 CYS A C 4
ATOM 1989 O O . CYS A 1 35 ? -0.018 -4.284 -0.349 1.00 0.00 35 CYS A O 4
ATOM 1996 N N . ARG A 1 36 ? 0.466 -3.408 1.664 1.00 0.00 36 ARG A N 4
ATOM 1997 C CA . ARG A 1 36 ? 0.660 -4.690 2.315 1.00 0.00 36 ARG A CA 4
ATOM 1998 C C . ARG A 1 36 ? 0.443 -4.535 3.811 1.00 0.00 36 ARG A C 4
ATOM 1999 O O . ARG A 1 36 ? 0.555 -3.391 4.299 1.00 0.00 36 ARG A O 4
ATOM 2021 N N . ASP A 1 1 ? -15.058 14.486 -0.778 1.00 0.00 1 ASP A N 5
ATOM 2022 C CA . ASP A 1 1 ? -15.175 13.020 -0.613 1.00 0.00 1 ASP A CA 5
ATOM 2023 C C . ASP A 1 1 ? -15.493 12.676 0.832 1.00 0.00 1 ASP A C 5
ATOM 2024 O O . ASP A 1 1 ? -14.590 12.455 1.642 1.00 0.00 1 ASP A O 5
ATOM 2035 N N . GLU A 1 2 ? -16.782 12.628 1.155 1.00 0.00 2 GLU A N 5
ATOM 2036 C CA . GLU A 1 2 ? -17.219 12.365 2.520 1.00 0.00 2 GLU A CA 5
ATOM 2037 C C . GLU A 1 2 ? -16.809 10.965 2.961 1.00 0.00 2 GLU A C 5
ATOM 2038 O O . GLU A 1 2 ? -16.531 10.730 4.135 1.00 0.00 2 GLU A O 5
ATOM 2050 N N . THR A 1 3 ? -16.757 10.046 2.010 1.00 0.00 3 THR A N 5
ATOM 2051 C CA . THR A 1 3 ? -16.388 8.676 2.302 1.00 0.00 3 THR A CA 5
ATOM 2052 C C . THR A 1 3 ? -15.394 8.153 1.261 1.00 0.00 3 THR A C 5
ATOM 2053 O O . THR A 1 3 ? -15.779 7.638 0.213 1.00 0.00 3 THR A O 5
ATOM 2064 N N . PRO A 1 4 ? -14.085 8.299 1.523 1.00 0.00 4 PRO A N 5
ATOM 2065 C CA . PRO A 1 4 ? -13.052 7.772 0.640 1.00 0.00 4 PRO A CA 5
ATOM 2066 C C . PRO A 1 4 ? -12.794 6.294 0.912 1.00 0.00 4 PRO A C 5
ATOM 2067 O O . PRO A 1 4 ? -11.652 5.863 1.079 1.00 0.00 4 PRO A O 5
ATOM 2078 N N . ASP A 1 5 ? -13.874 5.519 0.938 1.00 0.00 5 ASP A N 5
ATOM 2079 C CA . ASP A 1 5 ? -13.811 4.090 1.255 1.00 0.00 5 ASP A CA 5
ATOM 2080 C C . ASP A 1 5 ? -13.307 3.277 0.068 1.00 0.00 5 ASP A C 5
ATOM 2081 O O . ASP A 1 5 ? -13.376 2.049 0.068 1.00 0.00 5 ASP A O 5
ATOM 2090 N N . GLU A 1 6 ? -12.784 3.969 -0.932 1.00 0.00 6 GLU A N 5
ATOM 2091 C CA . GLU A 1 6 ? -12.218 3.327 -2.109 1.00 0.00 6 GLU A CA 5
ATOM 2092 C C . GLU A 1 6 ? -10.796 2.857 -1.818 1.00 0.00 6 GLU A C 5
ATOM 2093 O O . GLU A 1 6 ? -9.850 3.183 -2.536 1.00 0.00 6 GLU A O 5
ATOM 2105 N N . CYS A 1 7 ? -10.661 2.086 -0.752 1.00 0.00 7 CYS A N 5
ATOM 2106 C CA . CYS A 1 7 ? -9.366 1.615 -0.301 1.00 0.00 7 CYS A CA 5
ATOM 2107 C C . CYS A 1 7 ? -8.857 0.505 -1.209 1.00 0.00 7 CYS A C 5
ATOM 2108 O O . CYS A 1 7 ? -9.622 -0.365 -1.633 1.00 0.00 7 CYS A O 5
ATOM 2115 N N . VAL A 1 8 ? -7.576 0.555 -1.527 1.00 0.00 8 VAL A N 5
ATOM 2116 C CA . VAL A 1 8 ? -6.969 -0.446 -2.384 1.00 0.00 8 VAL A CA 5
ATOM 2117 C C . VAL A 1 8 ? -6.517 -1.640 -1.545 1.00 0.00 8 VAL A C 5
ATOM 2118 O O . VAL A 1 8 ? -6.101 -1.484 -0.390 1.00 0.00 8 VAL A O 5
ATOM 2131 N N . THR A 1 9 ? -6.633 -2.828 -2.111 1.00 0.00 9 THR A N 5
ATOM 2132 C CA . THR A 1 9 ? -6.301 -4.048 -1.396 1.00 0.00 9 THR A CA 5
ATOM 2133 C C . THR A 1 9 ? -4.814 -4.378 -1.498 1.00 0.00 9 THR A C 5
ATOM 2134 O O . THR A 1 9 ? -4.086 -3.789 -2.305 1.00 0.00 9 THR A O 5
ATOM 2145 N N . ARG A 1 10 ? -4.374 -5.318 -0.669 1.00 0.00 10 ARG A N 5
ATOM 2146 C CA . ARG A 1 10 ? -2.980 -5.731 -0.615 1.00 0.00 10 ARG A CA 5
ATOM 2147 C C . ARG A 1 10 ? -2.488 -6.237 -1.970 1.00 0.00 10 ARG A C 5
ATOM 2148 O O . ARG A 1 10 ? -3.193 -6.965 -2.667 1.00 0.00 10 ARG A O 5
ATOM 2169 N N . GLY A 1 11 ? -1.281 -5.829 -2.341 1.00 0.00 11 GLY A N 5
ATOM 2170 C CA . GLY A 1 11 ? -0.679 -6.318 -3.568 1.00 0.00 11 GLY A CA 5
ATOM 2171 C C . GLY A 1 11 ? -0.875 -5.377 -4.740 1.00 0.00 11 GLY A C 5
ATOM 2172 O O . GLY A 1 11 ? -0.442 -5.667 -5.855 1.00 0.00 11 GLY A O 5
ATOM 2176 N N . ASN A 1 12 ? -1.531 -4.253 -4.497 1.00 0.00 12 ASN A N 5
ATOM 2177 C CA . ASN A 1 12 ? -1.755 -3.268 -5.539 1.00 0.00 12 ASN A CA 5
ATOM 2178 C C . ASN A 1 12 ? -0.828 -2.078 -5.356 1.00 0.00 12 ASN A C 5
ATOM 2179 O O . ASN A 1 12 ? -0.371 -1.794 -4.244 1.00 0.00 12 ASN A O 5
ATOM 2190 N N . PHE A 1 13 ? -0.555 -1.396 -6.457 1.00 0.00 13 PHE A N 5
ATOM 2191 C CA . PHE A 1 13 ? 0.320 -0.235 -6.455 1.00 0.00 13 PHE A CA 5
ATOM 2192 C C . PHE A 1 13 ? -0.386 0.959 -5.828 1.00 0.00 13 PHE A C 5
ATOM 2193 O O . PHE A 1 13 ? -1.560 1.212 -6.106 1.00 0.00 13 PHE A O 5
ATOM 2210 N N . CYS A 1 14 ? 0.327 1.686 -4.985 1.00 0.00 14 CYS A N 5
ATOM 2211 C CA . CYS A 1 14 ? -0.227 2.864 -4.349 1.00 0.00 14 CYS A CA 5
ATOM 2212 C C . CYS A 1 14 ? 0.637 4.080 -4.650 1.00 0.00 14 CYS A C 5
ATOM 2213 O O . CYS A 1 14 ? 1.867 3.993 -4.686 1.00 0.00 14 CYS A O 5
ATOM 2220 N N . ALA A 1 15 ? -0.016 5.204 -4.900 1.00 0.00 15 ALA A N 5
ATOM 2221 C CA . ALA A 1 15 ? 0.681 6.458 -5.119 1.00 0.00 15 ALA A CA 5
ATOM 2222 C C . ALA A 1 15 ? 1.286 6.942 -3.804 1.00 0.00 15 ALA A C 5
ATOM 2223 O O . ALA A 1 15 ? 0.809 6.552 -2.737 1.00 0.00 15 ALA A O 5
ATOM 2230 N N . THR A 1 16 ? 2.312 7.792 -3.889 1.00 0.00 16 THR A N 5
ATOM 2231 C CA . THR A 1 16 ? 3.090 8.221 -2.726 1.00 0.00 16 THR A CA 5
ATOM 2232 C C . THR A 1 16 ? 2.224 8.512 -1.501 1.00 0.00 16 THR A C 5
ATOM 2233 O O . THR A 1 16 ? 1.372 9.403 -1.512 1.00 0.00 16 THR A O 5
ATOM 2244 N N . PRO A 1 17 ? 2.452 7.761 -0.418 1.00 0.00 17 PRO A N 5
ATOM 2245 C CA . PRO A 1 17 ? 1.620 7.827 0.782 1.00 0.00 17 PRO A CA 5
ATOM 2246 C C . PRO A 1 17 ? 1.758 9.154 1.519 1.00 0.00 17 PRO A C 5
ATOM 2247 O O . PRO A 1 17 ? 0.834 9.593 2.187 1.00 0.00 17 PRO A O 5
ATOM 2258 N N . GLU A 1 18 ? 2.900 9.803 1.353 1.00 0.00 18 GLU A N 5
ATOM 2259 C CA . GLU A 1 18 ? 3.234 10.993 2.130 1.00 0.00 18 GLU A CA 5
ATOM 2260 C C . GLU A 1 18 ? 2.260 12.151 1.883 1.00 0.00 18 GLU A C 5
ATOM 2261 O O . GLU A 1 18 ? 2.038 12.973 2.768 1.00 0.00 18 GLU A O 5
ATOM 2273 N N . VAL A 1 19 ? 1.667 12.213 0.696 1.00 0.00 19 VAL A N 5
ATOM 2274 C CA . VAL A 1 19 ? 0.832 13.361 0.341 1.00 0.00 19 VAL A CA 5
ATOM 2275 C C . VAL A 1 19 ? -0.660 13.159 0.654 1.00 0.00 19 VAL A C 5
ATOM 2276 O O . VAL A 1 19 ? -1.400 14.136 0.781 1.00 0.00 19 VAL A O 5
ATOM 2289 N N . HIS A 1 20 ? -1.118 11.915 0.786 1.00 0.00 20 HIS A N 5
ATOM 2290 C CA . HIS A 1 20 ? -2.537 11.672 1.091 1.00 0.00 20 HIS A CA 5
ATOM 2291 C C . HIS A 1 20 ? -2.720 10.798 2.329 1.00 0.00 20 HIS A C 5
ATOM 2292 O O . HIS A 1 20 ? -3.729 10.898 3.020 1.00 0.00 20 HIS A O 5
ATOM 2307 N N . GLY A 1 21 ? -1.737 9.952 2.596 1.00 0.00 21 GLY A N 5
ATOM 2308 C CA . GLY A 1 21 ? -1.740 9.070 3.764 1.00 0.00 21 GLY A CA 5
ATOM 2309 C C . GLY A 1 21 ? -2.796 7.974 3.728 1.00 0.00 21 GLY A C 5
ATOM 2310 O O . GLY A 1 21 ? -2.551 6.863 4.200 1.00 0.00 21 GLY A O 5
ATOM 2314 N N . ASP A 1 22 ? -3.951 8.269 3.159 1.00 0.00 22 ASP A N 5
ATOM 2315 C CA . ASP A 1 22 ? -5.004 7.276 2.992 1.00 0.00 22 ASP A CA 5
ATOM 2316 C C . ASP A 1 22 ? -5.000 6.735 1.572 1.00 0.00 22 ASP A C 5
ATOM 2317 O O . ASP A 1 22 ? -4.830 7.504 0.625 1.00 0.00 22 ASP A O 5
ATOM 2326 N N . TRP A 1 23 ? -5.172 5.423 1.439 1.00 0.00 23 TRP A N 5
ATOM 2327 C CA . TRP A 1 23 ? -5.261 4.759 0.137 1.00 0.00 23 TRP A CA 5
ATOM 2328 C C . TRP A 1 23 ? -5.332 3.250 0.326 1.00 0.00 23 TRP A C 5
ATOM 2329 O O . TRP A 1 23 ? -6.192 2.579 -0.243 1.00 0.00 23 TRP A O 5
ATOM 2350 N N . CYS A 1 24 ? -4.423 2.723 1.133 1.00 0.00 24 CYS A N 5
ATOM 2351 C CA . CYS A 1 24 ? -4.384 1.296 1.405 1.00 0.00 24 CYS A CA 5
ATOM 2352 C C . CYS A 1 24 ? -5.471 0.923 2.402 1.00 0.00 24 CYS A C 5
ATOM 2353 O O . CYS A 1 24 ? -5.703 1.638 3.375 1.00 0.00 24 CYS A O 5
ATOM 2360 N N . CYS A 1 25 ? -6.137 -0.191 2.156 1.00 0.00 25 CYS A N 5
ATOM 2361 C CA . CYS A 1 25 ? -7.220 -0.633 3.025 1.00 0.00 25 CYS A CA 5
ATOM 2362 C C . CYS A 1 25 ? -6.676 -1.353 4.253 1.00 0.00 25 CYS A C 5
ATOM 2363 O O . CYS A 1 25 ? -5.614 -1.970 4.205 1.00 0.00 25 CYS A O 5
ATOM 2370 N N . GLY A 1 26 ? -7.413 -1.261 5.351 1.00 0.00 26 GLY A N 5
ATOM 2371 C CA . GLY A 1 26 ? -7.044 -1.946 6.574 1.00 0.00 26 GLY A CA 5
ATOM 2372 C C . GLY A 1 26 ? -5.782 -1.395 7.208 1.00 0.00 26 GLY A C 5
ATOM 2373 O O . GLY A 1 26 ? -5.570 -0.181 7.244 1.00 0.00 26 GLY A O 5
ATOM 2377 N N . SER A 1 27 ? -4.939 -2.293 7.700 1.00 0.00 27 SER A N 5
ATOM 2378 C CA . SER A 1 27 ? -3.701 -1.908 8.363 1.00 0.00 27 SER A CA 5
ATOM 2379 C C . SER A 1 27 ? -2.535 -1.972 7.377 1.00 0.00 27 SER A C 5
ATOM 2380 O O . SER A 1 27 ? -1.365 -2.039 7.768 1.00 0.00 27 SER A O 5
ATOM 2388 N N . LEU A 1 28 ? -2.867 -1.955 6.092 1.00 0.00 28 LEU A N 5
ATOM 2389 C CA . LEU A 1 28 ? -1.866 -1.990 5.036 1.00 0.00 28 LEU A CA 5
ATOM 2390 C C . LEU A 1 28 ? -1.021 -0.724 5.046 1.00 0.00 28 LEU A C 5
ATOM 2391 O O . LEU A 1 28 ? -1.477 0.340 5.470 1.00 0.00 28 LEU A O 5
ATOM 2407 N N . LYS A 1 29 ? 0.206 -0.854 4.578 1.00 0.00 29 LYS A N 5
ATOM 2408 C CA . LYS A 1 29 ? 1.128 0.268 4.493 1.00 0.00 29 LYS A CA 5
ATOM 2409 C C . LYS A 1 29 ? 1.759 0.310 3.107 1.00 0.00 29 LYS A C 5
ATOM 2410 O O . LYS A 1 29 ? 1.976 -0.733 2.489 1.00 0.00 29 LYS A O 5
ATOM 2429 N N . CYS A 1 30 ? 2.020 1.513 2.608 1.00 0.00 30 CYS A N 5
ATOM 2430 C CA . CYS A 1 30 ? 2.671 1.675 1.316 1.00 0.00 30 CYS A CA 5
ATOM 2431 C C . CYS A 1 30 ? 4.161 1.411 1.421 1.00 0.00 30 CYS A C 5
ATOM 2432 O O . CYS A 1 30 ? 4.927 2.267 1.867 1.00 0.00 30 CYS A O 5
ATOM 2439 N N . VAL A 1 31 ? 4.565 0.222 1.015 1.00 0.00 31 VAL A N 5
ATOM 2440 C CA . VAL A 1 31 ? 5.971 -0.123 0.958 1.00 0.00 31 VAL A CA 5
ATOM 2441 C C . VAL A 1 31 ? 6.357 -0.453 -0.478 1.00 0.00 31 VAL A C 5
ATOM 2442 O O . VAL A 1 31 ? 5.740 -1.309 -1.120 1.00 0.00 31 VAL A O 5
ATOM 2455 N N . SER A 1 32 ? 7.351 0.266 -0.987 1.00 0.00 32 SER A N 5
ATOM 2456 C CA . SER A 1 32 ? 7.754 0.161 -2.384 1.00 0.00 32 SER A CA 5
ATOM 2457 C C . SER A 1 32 ? 6.585 0.502 -3.299 1.00 0.00 32 SER A C 5
ATOM 2458 O O . SER A 1 32 ? 6.443 -0.059 -4.389 1.00 0.00 32 SER A O 5
ATOM 2466 N N . ASN A 1 33 ? 5.755 1.431 -2.834 1.00 0.00 33 ASN A N 5
ATOM 2467 C CA . ASN A 1 33 ? 4.577 1.879 -3.564 1.00 0.00 33 ASN A CA 5
ATOM 2468 C C . ASN A 1 33 ? 3.590 0.742 -3.779 1.00 0.00 33 ASN A C 5
ATOM 2469 O O . ASN A 1 33 ? 2.896 0.687 -4.791 1.00 0.00 33 ASN A O 5
ATOM 2480 N N . SER A 1 34 ? 3.537 -0.172 -2.829 1.00 0.00 34 SER A N 5
ATOM 2481 C CA . SER A 1 34 ? 2.558 -1.240 -2.855 1.00 0.00 34 SER A CA 5
ATOM 2482 C C . SER A 1 34 ? 1.971 -1.442 -1.467 1.00 0.00 34 SER A C 5
ATOM 2483 O O . SER A 1 34 ? 2.695 -1.425 -0.470 1.00 0.00 34 SER A O 5
ATOM 2491 N N . CYS A 1 35 ? 0.662 -1.610 -1.405 1.00 0.00 35 CYS A N 5
ATOM 2492 C CA . CYS A 1 35 ? -0.025 -1.765 -0.134 1.00 0.00 35 CYS A CA 5
ATOM 2493 C C . CYS A 1 35 ? 0.027 -3.208 0.344 1.00 0.00 35 CYS A C 5
ATOM 2494 O O . CYS A 1 35 ? -0.267 -4.135 -0.413 1.00 0.00 35 CYS A O 5
ATOM 2501 N N . ARG A 1 36 ? 0.410 -3.386 1.597 1.00 0.00 36 ARG A N 5
ATOM 2502 C CA . ARG A 1 36 ? 0.421 -4.692 2.225 1.00 0.00 36 ARG A CA 5
ATOM 2503 C C . ARG A 1 36 ? 0.403 -4.529 3.737 1.00 0.00 36 ARG A C 5
ATOM 2504 O O . ARG A 1 36 ? 0.875 -3.480 4.224 1.00 0.00 36 ARG A O 5
ATOM 2526 N N . ASP A 1 1 ? -15.610 -4.809 5.112 1.00 0.00 1 ASP A N 6
ATOM 2527 C CA . ASP A 1 1 ? -15.034 -4.907 6.472 1.00 0.00 1 ASP A CA 6
ATOM 2528 C C . ASP A 1 1 ? -15.623 -3.831 7.375 1.00 0.00 1 ASP A C 6
ATOM 2529 O O . ASP A 1 1 ? -16.483 -4.112 8.209 1.00 0.00 1 ASP A O 6
ATOM 2540 N N . GLU A 1 2 ? -15.175 -2.592 7.195 1.00 0.00 2 GLU A N 6
ATOM 2541 C CA . GLU A 1 2 ? -15.649 -1.486 8.021 1.00 0.00 2 GLU A CA 6
ATOM 2542 C C . GLU A 1 2 ? -15.603 -0.163 7.260 1.00 0.00 2 GLU A C 6
ATOM 2543 O O . GLU A 1 2 ? -16.572 0.595 7.266 1.00 0.00 2 GLU A O 6
ATOM 2555 N N . THR A 1 3 ? -14.488 0.106 6.594 1.00 0.00 3 THR A N 6
ATOM 2556 C CA . THR A 1 3 ? -14.319 1.356 5.873 1.00 0.00 3 THR A CA 6
ATOM 2557 C C . THR A 1 3 ? -13.859 1.113 4.435 1.00 0.00 3 THR A C 6
ATOM 2558 O O . THR A 1 3 ? -12.670 1.202 4.130 1.00 0.00 3 THR A O 6
ATOM 2569 N N . PRO A 1 4 ? -14.796 0.789 3.526 1.00 0.00 4 PRO A N 6
ATOM 2570 C CA . PRO A 1 4 ? -14.484 0.588 2.120 1.00 0.00 4 PRO A CA 6
ATOM 2571 C C . PRO A 1 4 ? -14.535 1.899 1.343 1.00 0.00 4 PRO A C 6
ATOM 2572 O O . PRO A 1 4 ? -15.330 2.060 0.417 1.00 0.00 4 PRO A O 6
ATOM 2583 N N . ASP A 1 5 ? -13.676 2.833 1.727 1.00 0.00 5 ASP A N 6
ATOM 2584 C CA . ASP A 1 5 ? -13.662 4.165 1.126 1.00 0.00 5 ASP A CA 6
ATOM 2585 C C . ASP A 1 5 ? -12.827 4.184 -0.153 1.00 0.00 5 ASP A C 6
ATOM 2586 O O . ASP A 1 5 ? -12.015 5.084 -0.363 1.00 0.00 5 ASP A O 6
ATOM 2595 N N . GLU A 1 6 ? -13.059 3.199 -1.020 1.00 0.00 6 GLU A N 6
ATOM 2596 C CA . GLU A 1 6 ? -12.302 3.058 -2.267 1.00 0.00 6 GLU A CA 6
ATOM 2597 C C . GLU A 1 6 ? -10.817 2.898 -1.974 1.00 0.00 6 GLU A C 6
ATOM 2598 O O . GLU A 1 6 ? -9.969 3.497 -2.639 1.00 0.00 6 GLU A O 6
ATOM 2610 N N . CYS A 1 7 ? -10.509 2.088 -0.979 1.00 0.00 7 CYS A N 6
ATOM 2611 C CA . CYS A 1 7 ? -9.130 1.875 -0.580 1.00 0.00 7 CYS A CA 6
ATOM 2612 C C . CYS A 1 7 ? -8.479 0.827 -1.473 1.00 0.00 7 CYS A C 6
ATOM 2613 O O . CYS A 1 7 ? -9.155 -0.048 -2.017 1.00 0.00 7 CYS A O 6
ATOM 2620 N N . VAL A 1 8 ? -7.176 0.940 -1.643 1.00 0.00 8 VAL A N 6
ATOM 2621 C CA . VAL A 1 8 ? -6.431 0.004 -2.465 1.00 0.00 8 VAL A CA 6
ATOM 2622 C C . VAL A 1 8 ? -6.014 -1.214 -1.640 1.00 0.00 8 VAL A C 6
ATOM 2623 O O . VAL A 1 8 ? -5.476 -1.085 -0.536 1.00 0.00 8 VAL A O 6
ATOM 2636 N N . THR A 1 9 ? -6.300 -2.391 -2.176 1.00 0.00 9 THR A N 6
ATOM 2637 C CA . THR A 1 9 ? -6.072 -3.643 -1.471 1.00 0.00 9 THR A CA 6
ATOM 2638 C C . THR A 1 9 ? -4.623 -4.118 -1.578 1.00 0.00 9 THR A C 6
ATOM 2639 O O . THR A 1 9 ? -3.820 -3.554 -2.327 1.00 0.00 9 THR A O 6
ATOM 2650 N N . ARG A 1 10 ? -4.304 -5.157 -0.813 1.00 0.00 10 ARG A N 6
ATOM 2651 C CA . ARG A 1 10 ? -2.952 -5.687 -0.729 1.00 0.00 10 ARG A CA 6
ATOM 2652 C C . ARG A 1 10 ? -2.464 -6.196 -2.082 1.00 0.00 10 ARG A C 6
ATOM 2653 O O . ARG A 1 10 ? -3.185 -6.892 -2.797 1.00 0.00 10 ARG A O 6
ATOM 2674 N N . GLY A 1 11 ? -1.239 -5.827 -2.427 1.00 0.00 11 GLY A N 6
ATOM 2675 C CA . GLY A 1 11 ? -0.640 -6.285 -3.666 1.00 0.00 11 GLY A CA 6
ATOM 2676 C C . GLY A 1 11 ? -0.745 -5.263 -4.778 1.00 0.00 11 GLY A C 6
ATOM 2677 O O . GLY A 1 11 ? 0.001 -5.321 -5.757 1.00 0.00 11 GLY A O 6
ATOM 2681 N N . ASN A 1 12 ? -1.662 -4.319 -4.633 1.00 0.00 12 ASN A N 6
ATOM 2682 C CA . ASN A 1 12 ? -1.862 -3.293 -5.642 1.00 0.00 12 ASN A CA 6
ATOM 2683 C C . ASN A 1 12 ? -0.982 -2.077 -5.377 1.00 0.00 12 ASN A C 6
ATOM 2684 O O . ASN A 1 12 ? -0.471 -1.883 -4.268 1.00 0.00 12 ASN A O 6
ATOM 2695 N N . PHE A 1 13 ? -0.806 -1.279 -6.420 1.00 0.00 13 PHE A N 6
ATOM 2696 C CA . PHE A 1 13 ? 0.098 -0.137 -6.407 1.00 0.00 13 PHE A CA 6
ATOM 2697 C C . PHE A 1 13 ? -0.499 1.042 -5.644 1.00 0.00 13 PHE A C 6
ATOM 2698 O O . PHE A 1 13 ? -1.675 1.369 -5.803 1.00 0.00 13 PHE A O 6
ATOM 2715 N N . CYS A 1 14 ? 0.325 1.679 -4.827 1.00 0.00 14 CYS A N 6
ATOM 2716 C CA . CYS A 1 14 ? -0.069 2.885 -4.121 1.00 0.00 14 CYS A CA 6
ATOM 2717 C C . CYS A 1 14 ? 0.791 4.056 -4.579 1.00 0.00 14 CYS A C 6
ATOM 2718 O O . CYS A 1 14 ? 2.010 3.927 -4.716 1.00 0.00 14 CYS A O 6
ATOM 2725 N N . ALA A 1 15 ? 0.146 5.188 -4.840 1.00 0.00 15 ALA A N 6
ATOM 2726 C CA . ALA A 1 15 ? 0.845 6.407 -5.233 1.00 0.00 15 ALA A CA 6
ATOM 2727 C C . ALA A 1 15 ? 1.670 6.945 -4.064 1.00 0.00 15 ALA A C 6
ATOM 2728 O O . ALA A 1 15 ? 1.486 6.489 -2.933 1.00 0.00 15 ALA A O 6
ATOM 2735 N N . THR A 1 16 ? 2.544 7.922 -4.335 1.00 0.00 16 THR A N 6
ATOM 2736 C CA . THR A 1 16 ? 3.476 8.457 -3.337 1.00 0.00 16 THR A CA 6
ATOM 2737 C C . THR A 1 16 ? 2.842 8.580 -1.953 1.00 0.00 16 THR A C 6
ATOM 2738 O O . THR A 1 16 ? 1.861 9.297 -1.751 1.00 0.00 16 THR A O 6
ATOM 2749 N N . PRO A 1 17 ? 3.409 7.854 -0.984 1.00 0.00 17 PRO A N 6
ATOM 2750 C CA . PRO A 1 17 ? 2.797 7.651 0.329 1.00 0.00 17 PRO A CA 6
ATOM 2751 C C . PRO A 1 17 ? 2.712 8.922 1.163 1.00 0.00 17 PRO A C 6
ATOM 2752 O O . PRO A 1 17 ? 1.678 9.195 1.767 1.00 0.00 17 PRO A O 6
ATOM 2763 N N . GLU A 1 18 ? 3.775 9.714 1.155 1.00 0.00 18 GLU A N 6
ATOM 2764 C CA . GLU A 1 18 ? 3.916 10.817 2.101 1.00 0.00 18 GLU A CA 6
ATOM 2765 C C . GLU A 1 18 ? 2.838 11.884 1.918 1.00 0.00 18 GLU A C 6
ATOM 2766 O O . GLU A 1 18 ? 2.417 12.516 2.885 1.00 0.00 18 GLU A O 6
ATOM 2778 N N . VAL A 1 19 ? 2.375 12.076 0.691 1.00 0.00 19 VAL A N 6
ATOM 2779 C CA . VAL A 1 19 ? 1.453 13.171 0.407 1.00 0.00 19 VAL A CA 6
ATOM 2780 C C . VAL A 1 19 ? 0.036 12.902 0.932 1.00 0.00 19 VAL A C 6
ATOM 2781 O O . VAL A 1 19 ? -0.709 13.842 1.205 1.00 0.00 19 VAL A O 6
ATOM 2794 N N . HIS A 1 20 ? -0.340 11.636 1.096 1.00 0.00 20 HIS A N 6
ATOM 2795 C CA . HIS A 1 20 ? -1.698 11.324 1.559 1.00 0.00 20 HIS A CA 6
ATOM 2796 C C . HIS A 1 20 ? -1.700 10.424 2.797 1.00 0.00 20 HIS A C 6
ATOM 2797 O O . HIS A 1 20 ? -2.569 10.546 3.652 1.00 0.00 20 HIS A O 6
ATOM 2812 N N . GLY A 1 21 ? -0.693 9.568 2.897 1.00 0.00 21 GLY A N 6
ATOM 2813 C CA . GLY A 1 21 ? -0.546 8.616 4.002 1.00 0.00 21 GLY A CA 6
ATOM 2814 C C . GLY A 1 21 ? -1.662 7.580 4.127 1.00 0.00 21 GLY A C 6
ATOM 2815 O O . GLY A 1 21 ? -1.396 6.425 4.460 1.00 0.00 21 GLY A O 6
ATOM 2819 N N . ASP A 1 22 ? -2.896 7.968 3.844 1.00 0.00 22 ASP A N 6
ATOM 2820 C CA . ASP A 1 22 ? -4.011 7.031 3.808 1.00 0.00 22 ASP A CA 6
ATOM 2821 C C . ASP A 1 22 ? -4.330 6.661 2.370 1.00 0.00 22 ASP A C 6
ATOM 2822 O O . ASP A 1 22 ? -4.290 7.524 1.491 1.00 0.00 22 ASP A O 6
ATOM 2831 N N . TRP A 1 23 ? -4.623 5.384 2.134 1.00 0.00 23 TRP A N 6
ATOM 2832 C CA . TRP A 1 23 ? -4.990 4.898 0.804 1.00 0.00 23 TRP A CA 6
ATOM 2833 C C . TRP A 1 23 ? -5.229 3.392 0.817 1.00 0.00 23 TRP A C 6
ATOM 2834 O O . TRP A 1 23 ? -6.206 2.906 0.248 1.00 0.00 23 TRP A O 6
ATOM 2855 N N . CYS A 1 24 ? -4.336 2.656 1.460 1.00 0.00 24 CYS A N 6
ATOM 2856 C CA . CYS A 1 24 ? -4.447 1.206 1.505 1.00 0.00 24 CYS A CA 6
ATOM 2857 C C . CYS A 1 24 ? -5.496 0.776 2.523 1.00 0.00 24 CYS A C 6
ATOM 2858 O O . CYS A 1 24 ? -5.705 1.448 3.535 1.00 0.00 24 CYS A O 6
ATOM 2865 N N . CYS A 1 25 ? -6.161 -0.337 2.235 1.00 0.00 25 CYS A N 6
ATOM 2866 C CA . CYS A 1 25 ? -7.197 -0.869 3.117 1.00 0.00 25 CYS A CA 6
ATOM 2867 C C . CYS A 1 25 ? -6.613 -1.401 4.424 1.00 0.00 25 CYS A C 6
ATOM 2868 O O . CYS A 1 25 ? -5.621 -2.127 4.420 1.00 0.00 25 CYS A O 6
ATOM 2875 N N . GLY A 1 26 ? -7.239 -1.026 5.528 1.00 0.00 26 GLY A N 6
ATOM 2876 C CA . GLY A 1 26 ? -6.906 -1.590 6.823 1.00 0.00 26 GLY A CA 6
ATOM 2877 C C . GLY A 1 26 ? -5.491 -1.304 7.284 1.00 0.00 26 GLY A C 6
ATOM 2878 O O . GLY A 1 26 ? -5.011 -0.172 7.202 1.00 0.00 26 GLY A O 6
ATOM 2882 N N . SER A 1 27 ? -4.819 -2.349 7.756 1.00 0.00 27 SER A N 6
ATOM 2883 C CA . SER A 1 27 ? -3.487 -2.222 8.342 1.00 0.00 27 SER A CA 6
ATOM 2884 C C . SER A 1 27 ? -2.415 -2.205 7.254 1.00 0.00 27 SER A C 6
ATOM 2885 O O . SER A 1 27 ? -1.215 -2.266 7.542 1.00 0.00 27 SER A O 6
ATOM 2893 N N . LEU A 1 28 ? -2.849 -2.131 6.007 1.00 0.00 28 LEU A N 6
ATOM 2894 C CA . LEU A 1 28 ? -1.933 -2.050 4.885 1.00 0.00 28 LEU A CA 6
ATOM 2895 C C . LEU A 1 28 ? -1.266 -0.684 4.849 1.00 0.00 28 LEU A C 6
ATOM 2896 O O . LEU A 1 28 ? -1.875 0.327 5.207 1.00 0.00 28 LEU A O 6
ATOM 2912 N N . LYS A 1 29 ? -0.024 -0.661 4.406 1.00 0.00 29 LYS A N 6
ATOM 2913 C CA . LYS A 1 29 ? 0.723 0.581 4.276 1.00 0.00 29 LYS A CA 6
ATOM 2914 C C . LYS A 1 29 ? 1.393 0.639 2.913 1.00 0.00 29 LYS A C 6
ATOM 2915 O O . LYS A 1 29 ? 1.823 -0.389 2.387 1.00 0.00 29 LYS A O 6
ATOM 2934 N N . CYS A 1 30 ? 1.453 1.831 2.331 1.00 0.00 30 CYS A N 6
ATOM 2935 C CA . CYS A 1 30 ? 2.093 2.022 1.037 1.00 0.00 30 CYS A CA 6
ATOM 2936 C C . CYS A 1 30 ? 3.605 1.881 1.163 1.00 0.00 30 CYS A C 6
ATOM 2937 O O . CYS A 1 30 ? 4.307 2.839 1.490 1.00 0.00 30 CYS A O 6
ATOM 2944 N N . VAL A 1 31 ? 4.094 0.679 0.919 1.00 0.00 31 VAL A N 6
ATOM 2945 C CA . VAL A 1 31 ? 5.517 0.399 0.987 1.00 0.00 31 VAL A CA 6
ATOM 2946 C C . VAL A 1 31 ? 5.999 -0.132 -0.356 1.00 0.00 31 VAL A C 6
ATOM 2947 O O . VAL A 1 31 ? 5.398 -1.047 -0.923 1.00 0.00 31 VAL A O 6
ATOM 2960 N N . SER A 1 32 ? 7.058 0.476 -0.879 1.00 0.00 32 SER A N 6
ATOM 2961 C CA . SER A 1 32 ? 7.546 0.170 -2.217 1.00 0.00 32 SER A CA 6
ATOM 2962 C C . SER A 1 32 ? 6.425 0.414 -3.227 1.00 0.00 32 SER A C 6
ATOM 2963 O O . SER A 1 32 ? 6.309 -0.271 -4.246 1.00 0.00 32 SER A O 6
ATOM 2971 N N . ASN A 1 33 ? 5.592 1.403 -2.903 1.00 0.00 33 ASN A N 6
ATOM 2972 C CA . ASN A 1 33 ? 4.432 1.758 -3.709 1.00 0.00 33 ASN A CA 6
ATOM 2973 C C . ASN A 1 33 ? 3.476 0.580 -3.851 1.00 0.00 33 ASN A C 6
ATOM 2974 O O . ASN A 1 33 ? 2.754 0.467 -4.836 1.00 0.00 33 ASN A O 6
ATOM 2985 N N . SER A 1 34 ? 3.484 -0.298 -2.862 1.00 0.00 34 SER A N 6
ATOM 2986 C CA . SER A 1 34 ? 2.577 -1.430 -2.831 1.00 0.00 34 SER A CA 6
ATOM 2987 C C . SER A 1 34 ? 1.920 -1.524 -1.461 1.00 0.00 34 SER A C 6
ATOM 2988 O O . SER A 1 34 ? 2.554 -1.253 -0.443 1.00 0.00 34 SER A O 6
ATOM 2996 N N . CYS A 1 35 ? 0.651 -1.876 -1.438 1.00 0.00 35 CYS A N 6
ATOM 2997 C CA . CYS A 1 35 ? -0.071 -2.001 -0.184 1.00 0.00 35 CYS A CA 6
ATOM 2998 C C . CYS A 1 35 ? 0.050 -3.406 0.379 1.00 0.00 35 CYS A C 6
ATOM 2999 O O . CYS A 1 35 ? -0.184 -4.387 -0.326 1.00 0.00 35 CYS A O 6
ATOM 3006 N N . ARG A 1 36 ? 0.425 -3.489 1.646 1.00 0.00 36 ARG A N 6
ATOM 3007 C CA . ARG A 1 36 ? 0.484 -4.751 2.361 1.00 0.00 36 ARG A CA 6
ATOM 3008 C C . ARG A 1 36 ? 0.577 -4.480 3.856 1.00 0.00 36 ARG A C 6
ATOM 3009 O O . ARG A 1 36 ? 0.333 -5.408 4.654 1.00 0.00 36 ARG A O 6
ATOM 3031 N N . ASP A 1 1 ? -13.258 12.145 7.783 1.00 0.00 1 ASP A N 7
ATOM 3032 C CA . ASP A 1 1 ? -14.175 11.527 6.795 1.00 0.00 1 ASP A CA 7
ATOM 3033 C C . ASP A 1 1 ? -14.797 12.604 5.913 1.00 0.00 1 ASP A C 7
ATOM 3034 O O . ASP A 1 1 ? -15.882 13.114 6.191 1.00 0.00 1 ASP A O 7
ATOM 3045 N N . GLU A 1 2 ? -14.090 12.969 4.858 1.00 0.00 2 GLU A N 7
ATOM 3046 C CA . GLU A 1 2 ? -14.560 14.006 3.955 1.00 0.00 2 GLU A CA 7
ATOM 3047 C C . GLU A 1 2 ? -15.208 13.368 2.739 1.00 0.00 2 GLU A C 7
ATOM 3048 O O . GLU A 1 2 ? -16.351 13.668 2.397 1.00 0.00 2 GLU A O 7
ATOM 3060 N N . THR A 1 3 ? -14.464 12.484 2.098 1.00 0.00 3 THR A N 7
ATOM 3061 C CA . THR A 1 3 ? -14.938 11.778 0.924 1.00 0.00 3 THR A CA 7
ATOM 3062 C C . THR A 1 3 ? -14.023 10.579 0.639 1.00 0.00 3 THR A C 7
ATOM 3063 O O . THR A 1 3 ? -13.197 10.604 -0.276 1.00 0.00 3 THR A O 7
ATOM 3074 N N . PRO A 1 4 ? -14.142 9.506 1.442 1.00 0.00 4 PRO A N 7
ATOM 3075 C CA . PRO A 1 4 ? -13.266 8.340 1.314 1.00 0.00 4 PRO A CA 7
ATOM 3076 C C . PRO A 1 4 ? -13.499 7.576 0.015 1.00 0.00 4 PRO A C 7
ATOM 3077 O O . PRO A 1 4 ? -14.604 7.095 -0.252 1.00 0.00 4 PRO A O 7
ATOM 3088 N N . ASP A 1 5 ? -12.455 7.481 -0.793 1.00 0.00 5 ASP A N 7
ATOM 3089 C CA . ASP A 1 5 ? -12.509 6.725 -2.034 1.00 0.00 5 ASP A CA 7
ATOM 3090 C C . ASP A 1 5 ? -12.279 5.248 -1.749 1.00 0.00 5 ASP A C 7
ATOM 3091 O O . ASP A 1 5 ? -12.141 4.855 -0.589 1.00 0.00 5 ASP A O 7
ATOM 3100 N N . GLU A 1 6 ? -12.234 4.428 -2.790 1.00 0.00 6 GLU A N 7
ATOM 3101 C CA . GLU A 1 6 ? -12.040 2.999 -2.601 1.00 0.00 6 GLU A CA 7
ATOM 3102 C C . GLU A 1 6 ? -10.637 2.720 -2.082 1.00 0.00 6 GLU A C 7
ATOM 3103 O O . GLU A 1 6 ? -9.647 3.230 -2.610 1.00 0.00 6 GLU A O 7
ATOM 3115 N N . CYS A 1 7 ? -10.562 1.933 -1.028 1.00 0.00 7 CYS A N 7
ATOM 3116 C CA . CYS A 1 7 ? -9.290 1.605 -0.411 1.00 0.00 7 CYS A CA 7
ATOM 3117 C C . CYS A 1 7 ? -8.573 0.533 -1.223 1.00 0.00 7 CYS A C 7
ATOM 3118 O O . CYS A 1 7 ? -9.180 -0.460 -1.626 1.00 0.00 7 CYS A O 7
ATOM 3125 N N . VAL A 1 8 ? -7.288 0.739 -1.463 1.00 0.00 8 VAL A N 7
ATOM 3126 C CA . VAL A 1 8 ? -6.515 -0.177 -2.282 1.00 0.00 8 VAL A CA 7
ATOM 3127 C C . VAL A 1 8 ? -6.094 -1.396 -1.465 1.00 0.00 8 VAL A C 7
ATOM 3128 O O . VAL A 1 8 ? -5.647 -1.279 -0.320 1.00 0.00 8 VAL A O 7
ATOM 3141 N N . THR A 1 9 ? -6.277 -2.561 -2.053 1.00 0.00 9 THR A N 7
ATOM 3142 C CA . THR A 1 9 ? -6.008 -3.816 -1.379 1.00 0.00 9 THR A CA 7
ATOM 3143 C C . THR A 1 9 ? -4.541 -4.218 -1.494 1.00 0.00 9 THR A C 7
ATOM 3144 O O . THR A 1 9 ? -3.782 -3.634 -2.273 1.00 0.00 9 THR A O 7
ATOM 3155 N N . ARG A 1 10 ? -4.152 -5.215 -0.706 1.00 0.00 10 ARG A N 7
ATOM 3156 C CA . ARG A 1 10 ? -2.772 -5.669 -0.646 1.00 0.00 10 ARG A CA 7
ATOM 3157 C C . ARG A 1 10 ? -2.289 -6.172 -2.000 1.00 0.00 10 ARG A C 7
ATOM 3158 O O . ARG A 1 10 ? -2.943 -6.991 -2.641 1.00 0.00 10 ARG A O 7
ATOM 3179 N N . GLY A 1 11 ? -1.146 -5.659 -2.433 1.00 0.00 11 GLY A N 7
ATOM 3180 C CA . GLY A 1 11 ? -0.546 -6.126 -3.667 1.00 0.00 11 GLY A CA 7
ATOM 3181 C C . GLY A 1 11 ? -0.771 -5.184 -4.832 1.00 0.00 11 GLY A C 7
ATOM 3182 O O . GLY A 1 11 ? -0.060 -5.252 -5.834 1.00 0.00 11 GLY A O 7
ATOM 3186 N N . ASN A 1 12 ? -1.760 -4.309 -4.717 1.00 0.00 12 ASN A N 7
ATOM 3187 C CA . ASN A 1 12 ? -2.036 -3.350 -5.776 1.00 0.00 12 ASN A CA 7
ATOM 3188 C C . ASN A 1 12 ? -1.169 -2.108 -5.621 1.00 0.00 12 ASN A C 7
ATOM 3189 O O . ASN A 1 12 ? -0.622 -1.846 -4.544 1.00 0.00 12 ASN A O 7
ATOM 3200 N N . PHE A 1 13 ? -1.048 -1.357 -6.708 1.00 0.00 13 PHE A N 7
ATOM 3201 C CA . PHE A 1 13 ? -0.168 -0.197 -6.762 1.00 0.00 13 PHE A CA 7
ATOM 3202 C C . PHE A 1 13 ? -0.608 0.896 -5.792 1.00 0.00 13 PHE A C 7
ATOM 3203 O O . PHE A 1 13 ? -1.798 1.179 -5.643 1.00 0.00 13 PHE A O 7
ATOM 3220 N N . CYS A 1 14 ? 0.372 1.502 -5.146 1.00 0.00 14 CYS A N 7
ATOM 3221 C CA . CYS A 1 14 ? 0.140 2.601 -4.232 1.00 0.00 14 CYS A CA 7
ATOM 3222 C C . CYS A 1 14 ? 0.958 3.820 -4.653 1.00 0.00 14 CYS A C 7
ATOM 3223 O O . CYS A 1 14 ? 2.176 3.735 -4.817 1.00 0.00 14 CYS A O 7
ATOM 3230 N N . ALA A 1 15 ? 0.277 4.940 -4.864 1.00 0.00 15 ALA A N 7
ATOM 3231 C CA . ALA A 1 15 ? 0.945 6.193 -5.194 1.00 0.00 15 ALA A CA 7
ATOM 3232 C C . ALA A 1 15 ? 1.692 6.706 -3.970 1.00 0.00 15 ALA A C 7
ATOM 3233 O O . ALA A 1 15 ? 1.259 6.452 -2.845 1.00 0.00 15 ALA A O 7
ATOM 3240 N N . THR A 1 16 ? 2.793 7.433 -4.197 1.00 0.00 16 THR A N 7
ATOM 3241 C CA . THR A 1 16 ? 3.685 7.878 -3.127 1.00 0.00 16 THR A CA 7
ATOM 3242 C C . THR A 1 16 ? 2.911 8.348 -1.898 1.00 0.00 16 THR A C 7
ATOM 3243 O O . THR A 1 16 ? 2.164 9.323 -1.951 1.00 0.00 16 THR A O 7
ATOM 3254 N N . PRO A 1 17 ? 3.097 7.643 -0.777 1.00 0.00 17 PRO A N 7
ATOM 3255 C CA . PRO A 1 17 ? 2.210 7.735 0.384 1.00 0.00 17 PRO A CA 7
ATOM 3256 C C . PRO A 1 17 ? 2.230 9.087 1.089 1.00 0.00 17 PRO A C 7
ATOM 3257 O O . PRO A 1 17 ? 1.177 9.605 1.442 1.00 0.00 17 PRO A O 7
ATOM 3268 N N . GLU A 1 18 ? 3.409 9.671 1.253 1.00 0.00 18 GLU A N 7
ATOM 3269 C CA . GLU A 1 18 ? 3.590 10.800 2.170 1.00 0.00 18 GLU A CA 7
ATOM 3270 C C . GLU A 1 18 ? 2.696 12.001 1.830 1.00 0.00 18 GLU A C 7
ATOM 3271 O O . GLU A 1 18 ? 2.326 12.773 2.717 1.00 0.00 18 GLU A O 7
ATOM 3283 N N . VAL A 1 19 ? 2.334 12.156 0.564 1.00 0.00 19 VAL A N 7
ATOM 3284 C CA . VAL A 1 19 ? 1.553 13.314 0.141 1.00 0.00 19 VAL A CA 7
ATOM 3285 C C . VAL A 1 19 ? 0.052 13.156 0.456 1.00 0.00 19 VAL A C 7
ATOM 3286 O O . VAL A 1 19 ? -0.662 14.148 0.581 1.00 0.00 19 VAL A O 7
ATOM 3299 N N . HIS A 1 20 ? -0.427 11.923 0.612 1.00 0.00 20 HIS A N 7
ATOM 3300 C CA . HIS A 1 20 ? -1.863 11.705 0.844 1.00 0.00 20 HIS A CA 7
ATOM 3301 C C . HIS A 1 20 ? -2.122 10.893 2.115 1.00 0.00 20 HIS A C 7
ATOM 3302 O O . HIS A 1 20 ? -3.141 11.070 2.776 1.00 0.00 20 HIS A O 7
ATOM 3317 N N . GLY A 1 21 ? -1.174 10.032 2.450 1.00 0.00 21 GLY A N 7
ATOM 3318 C CA . GLY A 1 21 ? -1.225 9.205 3.654 1.00 0.00 21 GLY A CA 7
ATOM 3319 C C . GLY A 1 21 ? -2.347 8.171 3.693 1.00 0.00 21 GLY A C 7
ATOM 3320 O O . GLY A 1 21 ? -2.155 7.077 4.221 1.00 0.00 21 GLY A O 7
ATOM 3324 N N . ASP A 1 22 ? -3.500 8.492 3.135 1.00 0.00 22 ASP A N 7
ATOM 3325 C CA . ASP A 1 22 ? -4.615 7.549 3.082 1.00 0.00 22 ASP A CA 7
ATOM 3326 C C . ASP A 1 22 ? -4.698 6.897 1.715 1.00 0.00 22 ASP A C 7
ATOM 3327 O O . ASP A 1 22 ? -4.560 7.589 0.709 1.00 0.00 22 ASP A O 7
ATOM 3336 N N . TRP A 1 23 ? -4.912 5.579 1.688 1.00 0.00 23 TRP A N 7
ATOM 3337 C CA . TRP A 1 23 ? -5.126 4.837 0.441 1.00 0.00 23 TRP A CA 7
ATOM 3338 C C . TRP A 1 23 ? -5.243 3.340 0.706 1.00 0.00 23 TRP A C 7
ATOM 3339 O O . TRP A 1 23 ? -6.186 2.692 0.247 1.00 0.00 23 TRP A O 7
ATOM 3360 N N . CYS A 1 24 ? -4.288 2.797 1.450 1.00 0.00 24 CYS A N 7
ATOM 3361 C CA . CYS A 1 24 ? -4.242 1.362 1.699 1.00 0.00 24 CYS A CA 7
ATOM 3362 C C . CYS A 1 24 ? -5.408 0.925 2.579 1.00 0.00 24 CYS A C 7
ATOM 3363 O O . CYS A 1 24 ? -5.708 1.554 3.597 1.00 0.00 24 CYS A O 7
ATOM 3370 N N . CYS A 1 25 ? -6.070 -0.148 2.174 1.00 0.00 25 CYS A N 7
ATOM 3371 C CA . CYS A 1 25 ? -7.231 -0.650 2.899 1.00 0.00 25 CYS A CA 7
ATOM 3372 C C . CYS A 1 25 ? -6.808 -1.464 4.115 1.00 0.00 25 CYS A C 7
ATOM 3373 O O . CYS A 1 25 ? -5.662 -1.903 4.215 1.00 0.00 25 CYS A O 7
ATOM 3380 N N . GLY A 1 26 ? -7.744 -1.650 5.033 1.00 0.00 26 GLY A N 7
ATOM 3381 C CA . GLY A 1 26 ? -7.499 -2.452 6.213 1.00 0.00 26 GLY A CA 7
ATOM 3382 C C . GLY A 1 26 ? -6.371 -1.913 7.070 1.00 0.00 26 GLY A C 7
ATOM 3383 O O . GLY A 1 26 ? -6.282 -0.709 7.314 1.00 0.00 26 GLY A O 7
ATOM 3387 N N . SER A 1 27 ? -5.500 -2.804 7.512 1.00 0.00 27 SER A N 7
ATOM 3388 C CA . SER A 1 27 ? -4.382 -2.435 8.367 1.00 0.00 27 SER A CA 7
ATOM 3389 C C . SER A 1 27 ? -3.087 -2.382 7.560 1.00 0.00 27 SER A C 7
ATOM 3390 O O . SER A 1 27 ? -1.991 -2.473 8.114 1.00 0.00 27 SER A O 7
ATOM 3398 N N . LEU A 1 28 ? -3.233 -2.247 6.247 1.00 0.00 28 LEU A N 7
ATOM 3399 C CA . LEU A 1 28 ? -2.100 -2.239 5.326 1.00 0.00 28 LEU A CA 7
ATOM 3400 C C . LEU A 1 28 ? -1.246 -0.985 5.475 1.00 0.00 28 LEU A C 7
ATOM 3401 O O . LEU A 1 28 ? -1.680 0.022 6.041 1.00 0.00 28 LEU A O 7
ATOM 3417 N N . LYS A 1 29 ? -0.034 -1.067 4.952 1.00 0.00 29 LYS A N 7
ATOM 3418 C CA . LYS A 1 29 ? 0.864 0.074 4.867 1.00 0.00 29 LYS A CA 7
ATOM 3419 C C . LYS A 1 29 ? 1.441 0.162 3.460 1.00 0.00 29 LYS A C 7
ATOM 3420 O O . LYS A 1 29 ? 1.658 -0.862 2.809 1.00 0.00 29 LYS A O 7
ATOM 3439 N N . CYS A 1 30 ? 1.660 1.378 2.982 1.00 0.00 30 CYS A N 7
ATOM 3440 C CA . CYS A 1 30 ? 2.190 1.584 1.642 1.00 0.00 30 CYS A CA 7
ATOM 3441 C C . CYS A 1 30 ? 3.706 1.430 1.645 1.00 0.00 30 CYS A C 7
ATOM 3442 O O . CYS A 1 30 ? 4.429 2.255 2.208 1.00 0.00 30 CYS A O 7
ATOM 3449 N N . VAL A 1 31 ? 4.176 0.355 1.030 1.00 0.00 31 VAL A N 7
ATOM 3450 C CA . VAL A 1 31 ? 5.596 0.046 0.977 1.00 0.00 31 VAL A CA 7
ATOM 3451 C C . VAL A 1 31 ? 6.021 -0.218 -0.461 1.00 0.00 31 VAL A C 7
ATOM 3452 O O . VAL A 1 31 ? 5.426 -1.052 -1.140 1.00 0.00 31 VAL A O 7
ATOM 3465 N N . SER A 1 32 ? 7.039 0.504 -0.917 1.00 0.00 32 SER A N 7
ATOM 3466 C CA . SER A 1 32 ? 7.568 0.346 -2.269 1.00 0.00 32 SER A CA 7
ATOM 3467 C C . SER A 1 32 ? 6.452 0.464 -3.304 1.00 0.00 32 SER A C 7
ATOM 3468 O O . SER A 1 32 ? 6.389 -0.301 -4.269 1.00 0.00 32 SER A O 7
ATOM 3476 N N . ASN A 1 33 ? 5.569 1.428 -3.075 1.00 0.00 33 ASN A N 7
ATOM 3477 C CA . ASN A 1 33 ? 4.454 1.702 -3.970 1.00 0.00 33 ASN A CA 7
ATOM 3478 C C . ASN A 1 33 ? 3.479 0.532 -4.035 1.00 0.00 33 ASN A C 7
ATOM 3479 O O . ASN A 1 33 ? 2.784 0.350 -5.033 1.00 0.00 33 ASN A O 7
ATOM 3490 N N . SER A 1 34 ? 3.439 -0.269 -2.982 1.00 0.00 34 SER A N 7
ATOM 3491 C CA . SER A 1 34 ? 2.460 -1.337 -2.873 1.00 0.00 34 SER A CA 7
ATOM 3492 C C . SER A 1 34 ? 1.954 -1.444 -1.440 1.00 0.00 34 SER A C 7
ATOM 3493 O O . SER A 1 34 ? 2.731 -1.358 -0.492 1.00 0.00 34 SER A O 7
ATOM 3501 N N . CYS A 1 35 ? 0.653 -1.605 -1.280 1.00 0.00 35 CYS A N 7
ATOM 3502 C CA . CYS A 1 35 ? 0.070 -1.735 0.046 1.00 0.00 35 CYS A CA 7
ATOM 3503 C C . CYS A 1 35 ? 0.130 -3.181 0.512 1.00 0.00 35 CYS A C 7
ATOM 3504 O O . CYS A 1 35 ? -0.162 -4.102 -0.253 1.00 0.00 35 CYS A O 7
ATOM 3511 N N . ARG A 1 36 ? 0.525 -3.372 1.762 1.00 0.00 36 ARG A N 7
ATOM 3512 C CA . ARG A 1 36 ? 0.657 -4.698 2.338 1.00 0.00 36 ARG A CA 7
ATOM 3513 C C . ARG A 1 36 ? 0.575 -4.611 3.855 1.00 0.00 36 ARG A C 7
ATOM 3514 O O . ARG A 1 36 ? 0.061 -5.558 4.483 1.00 0.00 36 ARG A O 7
ATOM 3536 N N . ASP A 1 1 ? -19.043 13.069 7.036 1.00 0.00 1 ASP A N 8
ATOM 3537 C CA . ASP A 1 1 ? -18.230 11.981 6.451 1.00 0.00 1 ASP A CA 8
ATOM 3538 C C . ASP A 1 1 ? -18.779 11.568 5.094 1.00 0.00 1 ASP A C 8
ATOM 3539 O O . ASP A 1 1 ? -19.989 11.420 4.919 1.00 0.00 1 ASP A O 8
ATOM 3550 N N . GLU A 1 2 ? -17.881 11.397 4.134 1.00 0.00 2 GLU A N 8
ATOM 3551 C CA . GLU A 1 2 ? -18.253 10.937 2.805 1.00 0.00 2 GLU A CA 8
ATOM 3552 C C . GLU A 1 2 ? -18.177 9.419 2.739 1.00 0.00 2 GLU A C 8
ATOM 3553 O O . GLU A 1 2 ? -18.717 8.801 1.820 1.00 0.00 2 GLU A O 8
ATOM 3565 N N . THR A 1 3 ? -17.494 8.838 3.723 1.00 0.00 3 THR A N 8
ATOM 3566 C CA . THR A 1 3 ? -17.276 7.398 3.777 1.00 0.00 3 THR A CA 8
ATOM 3567 C C . THR A 1 3 ? -16.480 6.934 2.551 1.00 0.00 3 THR A C 8
ATOM 3568 O O . THR A 1 3 ? -17.039 6.351 1.619 1.00 0.00 3 THR A O 8
ATOM 3579 N N . PRO A 1 4 ? -15.162 7.221 2.518 1.00 0.00 4 PRO A N 8
ATOM 3580 C CA . PRO A 1 4 ? -14.290 6.791 1.422 1.00 0.00 4 PRO A CA 8
ATOM 3581 C C . PRO A 1 4 ? -14.121 5.276 1.401 1.00 0.00 4 PRO A C 8
ATOM 3582 O O . PRO A 1 4 ? -13.184 4.733 1.987 1.00 0.00 4 PRO A O 8
ATOM 3593 N N . ASP A 1 5 ? -15.042 4.596 0.735 1.00 0.00 5 ASP A N 8
ATOM 3594 C CA . ASP A 1 5 ? -15.032 3.136 0.679 1.00 0.00 5 ASP A CA 8
ATOM 3595 C C . ASP A 1 5 ? -14.059 2.620 -0.375 1.00 0.00 5 ASP A C 8
ATOM 3596 O O . ASP A 1 5 ? -13.965 1.412 -0.604 1.00 0.00 5 ASP A O 8
ATOM 3605 N N . GLU A 1 6 ? -13.330 3.529 -1.007 1.00 0.00 6 GLU A N 8
ATOM 3606 C CA . GLU A 1 6 ? -12.392 3.150 -2.048 1.00 0.00 6 GLU A CA 8
ATOM 3607 C C . GLU A 1 6 ? -10.969 3.182 -1.508 1.00 0.00 6 GLU A C 8
ATOM 3608 O O . GLU A 1 6 ? -10.446 4.242 -1.157 1.00 0.00 6 GLU A O 8
ATOM 3620 N N . CYS A 1 7 ? -10.360 2.016 -1.421 1.00 0.00 7 CYS A N 8
ATOM 3621 C CA . CYS A 1 7 ? -8.987 1.898 -0.961 1.00 0.00 7 CYS A CA 8
ATOM 3622 C C . CYS A 1 7 ? -8.237 0.905 -1.837 1.00 0.00 7 CYS A C 8
ATOM 3623 O O . CYS A 1 7 ? -8.851 0.052 -2.485 1.00 0.00 7 CYS A O 8
ATOM 3630 N N . VAL A 1 8 ? -6.923 1.035 -1.889 1.00 0.00 8 VAL A N 8
ATOM 3631 C CA . VAL A 1 8 ? -6.107 0.119 -2.664 1.00 0.00 8 VAL A CA 8
ATOM 3632 C C . VAL A 1 8 ? -5.758 -1.113 -1.832 1.00 0.00 8 VAL A C 8
ATOM 3633 O O . VAL A 1 8 ? -5.270 -1.011 -0.702 1.00 0.00 8 VAL A O 8
ATOM 3646 N N . THR A 1 9 ? -6.051 -2.272 -2.393 1.00 0.00 9 THR A N 8
ATOM 3647 C CA . THR A 1 9 ? -5.911 -3.533 -1.689 1.00 0.00 9 THR A CA 8
ATOM 3648 C C . THR A 1 9 ? -4.474 -4.045 -1.693 1.00 0.00 9 THR A C 8
ATOM 3649 O O . THR A 1 9 ? -3.610 -3.533 -2.410 1.00 0.00 9 THR A O 8
ATOM 3660 N N . ARG A 1 10 ? -4.243 -5.063 -0.873 1.00 0.00 10 ARG A N 8
ATOM 3661 C CA . ARG A 1 10 ? -2.930 -5.657 -0.694 1.00 0.00 10 ARG A CA 8
ATOM 3662 C C . ARG A 1 10 ? -2.359 -6.138 -2.027 1.00 0.00 10 ARG A C 8
ATOM 3663 O O . ARG A 1 10 ? -3.009 -6.884 -2.763 1.00 0.00 10 ARG A O 8
ATOM 3684 N N . GLY A 1 11 ? -1.147 -5.693 -2.329 1.00 0.00 11 GLY A N 8
ATOM 3685 C CA . GLY A 1 11 ? -0.448 -6.178 -3.506 1.00 0.00 11 GLY A CA 8
ATOM 3686 C C . GLY A 1 11 ? -0.588 -5.270 -4.714 1.00 0.00 11 GLY A C 8
ATOM 3687 O O . GLY A 1 11 ? 0.162 -5.407 -5.681 1.00 0.00 11 GLY A O 8
ATOM 3691 N N . ASN A 1 12 ? -1.544 -4.352 -4.682 1.00 0.00 12 ASN A N 8
ATOM 3692 C CA . ASN A 1 12 ? -1.755 -3.450 -5.806 1.00 0.00 12 ASN A CA 8
ATOM 3693 C C . ASN A 1 12 ? -0.859 -2.224 -5.711 1.00 0.00 12 ASN A C 8
ATOM 3694 O O . ASN A 1 12 ? -0.357 -1.886 -4.634 1.00 0.00 12 ASN A O 8
ATOM 3705 N N . PHE A 1 13 ? -0.664 -1.576 -6.854 1.00 0.00 13 PHE A N 8
ATOM 3706 C CA . PHE A 1 13 ? 0.189 -0.399 -6.946 1.00 0.00 13 PHE A CA 8
ATOM 3707 C C . PHE A 1 13 ? -0.374 0.742 -6.111 1.00 0.00 13 PHE A C 8
ATOM 3708 O O . PHE A 1 13 ? -1.573 1.026 -6.147 1.00 0.00 13 PHE A O 8
ATOM 3725 N N . CYS A 1 14 ? 0.504 1.394 -5.376 1.00 0.00 14 CYS A N 8
ATOM 3726 C CA . CYS A 1 14 ? 0.123 2.454 -4.468 1.00 0.00 14 CYS A CA 8
ATOM 3727 C C . CYS A 1 14 ? 0.964 3.705 -4.699 1.00 0.00 14 CYS A C 8
ATOM 3728 O O . CYS A 1 14 ? 2.192 3.642 -4.759 1.00 0.00 14 CYS A O 8
ATOM 3735 N N . ALA A 1 15 ? 0.288 4.832 -4.869 1.00 0.00 15 ALA A N 8
ATOM 3736 C CA . ALA A 1 15 ? 0.948 6.128 -4.917 1.00 0.00 15 ALA A CA 8
ATOM 3737 C C . ALA A 1 15 ? 1.179 6.607 -3.491 1.00 0.00 15 ALA A C 8
ATOM 3738 O O . ALA A 1 15 ? 0.303 6.433 -2.643 1.00 0.00 15 ALA A O 8
ATOM 3745 N N . THR A 1 16 ? 2.342 7.211 -3.232 1.00 0.00 16 THR A N 8
ATOM 3746 C CA . THR A 1 16 ? 2.768 7.512 -1.869 1.00 0.00 16 THR A CA 8
ATOM 3747 C C . THR A 1 16 ? 1.714 8.290 -1.083 1.00 0.00 16 THR A C 8
ATOM 3748 O O . THR A 1 16 ? 1.449 9.462 -1.350 1.00 0.00 16 THR A O 8
ATOM 3759 N N . PRO A 1 17 ? 1.119 7.624 -0.087 1.00 0.00 17 PRO A N 8
ATOM 3760 C CA . PRO A 1 17 ? 0.018 8.161 0.714 1.00 0.00 17 PRO A CA 8
ATOM 3761 C C . PRO A 1 17 ? 0.455 9.249 1.685 1.00 0.00 17 PRO A C 8
ATOM 3762 O O . PRO A 1 17 ? -0.381 9.978 2.203 1.00 0.00 17 PRO A O 8
ATOM 3773 N N . GLU A 1 18 ? 1.769 9.359 1.893 1.00 0.00 18 GLU A N 8
ATOM 3774 C CA . GLU A 1 18 ? 2.356 10.112 3.012 1.00 0.00 18 GLU A CA 8
ATOM 3775 C C . GLU A 1 18 ? 1.791 11.536 3.143 1.00 0.00 18 GLU A C 8
ATOM 3776 O O . GLU A 1 18 ? 1.754 12.091 4.239 1.00 0.00 18 GLU A O 8
ATOM 3788 N N . VAL A 1 19 ? 1.307 12.110 2.049 1.00 0.00 19 VAL A N 8
ATOM 3789 C CA . VAL A 1 19 ? 0.780 13.474 2.088 1.00 0.00 19 VAL A CA 8
ATOM 3790 C C . VAL A 1 19 ? -0.518 13.549 2.910 1.00 0.00 19 VAL A C 8
ATOM 3791 O O . VAL A 1 19 ? -0.824 14.580 3.512 1.00 0.00 19 VAL A O 8
ATOM 3804 N N . HIS A 1 20 ? -1.273 12.456 2.948 1.00 0.00 20 HIS A N 8
ATOM 3805 C CA . HIS A 1 20 ? -2.513 12.409 3.731 1.00 0.00 20 HIS A CA 8
ATOM 3806 C C . HIS A 1 20 ? -2.546 11.205 4.678 1.00 0.00 20 HIS A C 8
ATOM 3807 O O . HIS A 1 20 ? -3.201 11.243 5.718 1.00 0.00 20 HIS A O 8
ATOM 3822 N N . GLY A 1 21 ? -1.846 10.141 4.312 1.00 0.00 21 GLY A N 8
ATOM 3823 C CA . GLY A 1 21 ? -1.707 8.984 5.183 1.00 0.00 21 GLY A CA 8
ATOM 3824 C C . GLY A 1 21 ? -2.640 7.842 4.826 1.00 0.00 21 GLY A C 8
ATOM 3825 O O . GLY A 1 21 ? -2.310 6.673 5.035 1.00 0.00 21 GLY A O 8
ATOM 3829 N N . ASP A 1 22 ? -3.793 8.172 4.272 1.00 0.00 22 ASP A N 8
ATOM 3830 C CA . ASP A 1 22 ? -4.796 7.169 3.934 1.00 0.00 22 ASP A CA 8
ATOM 3831 C C . ASP A 1 22 ? -4.688 6.768 2.469 1.00 0.00 22 ASP A C 8
ATOM 3832 O O . ASP A 1 22 ? -4.288 7.588 1.648 1.00 0.00 22 ASP A O 8
ATOM 3841 N N . TRP A 1 23 ? -5.030 5.505 2.174 1.00 0.00 23 TRP A N 8
ATOM 3842 C CA . TRP A 1 23 ? -5.123 4.985 0.798 1.00 0.00 23 TRP A CA 8
ATOM 3843 C C . TRP A 1 23 ? -5.227 3.465 0.794 1.00 0.00 23 TRP A C 8
ATOM 3844 O O . TRP A 1 23 ? -6.075 2.895 0.106 1.00 0.00 23 TRP A O 8
ATOM 3865 N N . CYS A 1 24 ? -4.363 2.809 1.554 1.00 0.00 24 CYS A N 8
ATOM 3866 C CA . CYS A 1 24 ? -4.323 1.354 1.576 1.00 0.00 24 CYS A CA 8
ATOM 3867 C C . CYS A 1 24 ? -5.455 0.795 2.434 1.00 0.00 24 CYS A C 8
ATOM 3868 O O . CYS A 1 24 ? -5.780 1.346 3.485 1.00 0.00 24 CYS A O 8
ATOM 3875 N N . CYS A 1 25 ? -6.056 -0.297 1.971 1.00 0.00 25 CYS A N 8
ATOM 3876 C CA . CYS A 1 25 ? -7.156 -0.940 2.691 1.00 0.00 25 CYS A CA 8
ATOM 3877 C C . CYS A 1 25 ? -6.707 -1.501 4.037 1.00 0.00 25 CYS A C 8
ATOM 3878 O O . CYS A 1 25 ? -5.600 -2.025 4.169 1.00 0.00 25 CYS A O 8
ATOM 3885 N N . GLY A 1 26 ? -7.583 -1.385 5.027 1.00 0.00 26 GLY A N 8
ATOM 3886 C CA . GLY A 1 26 ? -7.353 -1.993 6.323 1.00 0.00 26 GLY A CA 8
ATOM 3887 C C . GLY A 1 26 ? -6.144 -1.433 7.044 1.00 0.00 26 GLY A C 8
ATOM 3888 O O . GLY A 1 26 ? -5.991 -0.220 7.174 1.00 0.00 26 GLY A O 8
ATOM 3892 N N . SER A 1 27 ? -5.279 -2.326 7.499 1.00 0.00 27 SER A N 8
ATOM 3893 C CA . SER A 1 27 ? -4.111 -1.940 8.275 1.00 0.00 27 SER A CA 8
ATOM 3894 C C . SER A 1 27 ? -2.854 -2.002 7.408 1.00 0.00 27 SER A C 8
ATOM 3895 O O . SER A 1 27 ? -1.731 -2.076 7.916 1.00 0.00 27 SER A O 8
ATOM 3903 N N . LEU A 1 28 ? -3.057 -1.978 6.096 1.00 0.00 28 LEU A N 8
ATOM 3904 C CA . LEU A 1 28 ? -1.960 -2.031 5.136 1.00 0.00 28 LEU A CA 8
ATOM 3905 C C . LEU A 1 28 ? -1.081 -0.790 5.218 1.00 0.00 28 LEU A C 8
ATOM 3906 O O . LEU A 1 28 ? -1.513 0.271 5.673 1.00 0.00 28 LEU A O 8
ATOM 3922 N N . LYS A 1 29 ? 0.148 -0.940 4.764 1.00 0.00 29 LYS A N 8
ATOM 3923 C CA . LYS A 1 29 ? 1.076 0.167 4.650 1.00 0.00 29 LYS A CA 8
ATOM 3924 C C . LYS A 1 29 ? 1.660 0.186 3.241 1.00 0.00 29 LYS A C 8
ATOM 3925 O O . LYS A 1 29 ? 1.852 -0.867 2.630 1.00 0.00 29 LYS A O 8
ATOM 3944 N N . CYS A 1 30 ? 1.927 1.372 2.723 1.00 0.00 30 CYS A N 8
ATOM 3945 C CA . CYS A 1 30 ? 2.421 1.510 1.361 1.00 0.00 30 CYS A CA 8
ATOM 3946 C C . CYS A 1 30 ? 3.940 1.384 1.327 1.00 0.00 30 CYS A C 8
ATOM 3947 O O . CYS A 1 30 ? 4.661 2.281 1.767 1.00 0.00 30 CYS A O 8
ATOM 3954 N N . VAL A 1 31 ? 4.417 0.258 0.815 1.00 0.00 31 VAL A N 8
ATOM 3955 C CA . VAL A 1 31 ? 5.843 -0.013 0.738 1.00 0.00 31 VAL A CA 8
ATOM 3956 C C . VAL A 1 31 ? 6.231 -0.327 -0.699 1.00 0.00 31 VAL A C 8
ATOM 3957 O O . VAL A 1 31 ? 5.608 -1.178 -1.336 1.00 0.00 31 VAL A O 8
ATOM 3970 N N . SER A 1 32 ? 7.243 0.369 -1.206 1.00 0.00 32 SER A N 8
ATOM 3971 C CA . SER A 1 32 ? 7.723 0.168 -2.570 1.00 0.00 32 SER A CA 8
ATOM 3972 C C . SER A 1 32 ? 6.589 0.377 -3.570 1.00 0.00 32 SER A C 8
ATOM 3973 O O . SER A 1 32 ? 6.503 -0.304 -4.596 1.00 0.00 32 SER A O 8
ATOM 3981 N N . ASN A 1 33 ? 5.721 1.327 -3.245 1.00 0.00 33 ASN A N 8
ATOM 3982 C CA . ASN A 1 33 ? 4.569 1.658 -4.071 1.00 0.00 33 ASN A CA 8
ATOM 3983 C C . ASN A 1 33 ? 3.591 0.493 -4.156 1.00 0.00 33 ASN A C 8
ATOM 3984 O O . ASN A 1 33 ? 2.905 0.321 -5.161 1.00 0.00 33 ASN A O 8
ATOM 3995 N N . SER A 1 34 ? 3.546 -0.320 -3.111 1.00 0.00 34 SER A N 8
ATOM 3996 C CA . SER A 1 34 ? 2.551 -1.373 -3.006 1.00 0.00 34 SER A CA 8
ATOM 3997 C C . SER A 1 34 ? 2.068 -1.499 -1.566 1.00 0.00 34 SER A C 8
ATOM 3998 O O . SER A 1 34 ? 2.864 -1.447 -0.631 1.00 0.00 34 SER A O 8
ATOM 4006 N N . CYS A 1 35 ? 0.766 -1.646 -1.387 1.00 0.00 35 CYS A N 8
ATOM 4007 C CA . CYS A 1 35 ? 0.194 -1.749 -0.052 1.00 0.00 35 CYS A CA 8
ATOM 4008 C C . CYS A 1 35 ? 0.264 -3.179 0.461 1.00 0.00 35 CYS A C 8
ATOM 4009 O O . CYS A 1 35 ? -0.064 -4.126 -0.258 1.00 0.00 35 CYS A O 8
ATOM 4016 N N . ARG A 1 36 ? 0.694 -3.324 1.704 1.00 0.00 36 ARG A N 8
ATOM 4017 C CA . ARG A 1 36 ? 0.810 -4.624 2.333 1.00 0.00 36 ARG A CA 8
ATOM 4018 C C . ARG A 1 36 ? 0.625 -4.490 3.835 1.00 0.00 36 ARG A C 8
ATOM 4019 O O . ARG A 1 36 ? 0.966 -3.421 4.376 1.00 0.00 36 ARG A O 8
ATOM 4041 N N . ASP A 1 1 ? -3.257 14.896 -6.759 1.00 0.00 1 ASP A N 9
ATOM 4042 C CA . ASP A 1 1 ? -4.461 15.736 -6.545 1.00 0.00 1 ASP A CA 9
ATOM 4043 C C . ASP A 1 1 ? -5.712 14.996 -7.000 1.00 0.00 1 ASP A C 9
ATOM 4044 O O . ASP A 1 1 ? -6.400 15.421 -7.930 1.00 0.00 1 ASP A O 9
ATOM 4055 N N . GLU A 1 2 ? -5.997 13.881 -6.340 1.00 0.00 2 GLU A N 9
ATOM 4056 C CA . GLU A 1 2 ? -7.140 13.051 -6.685 1.00 0.00 2 GLU A CA 9
ATOM 4057 C C . GLU A 1 2 ? -7.524 12.185 -5.487 1.00 0.00 2 GLU A C 9
ATOM 4058 O O . GLU A 1 2 ? -6.700 11.947 -4.606 1.00 0.00 2 GLU A O 9
ATOM 4070 N N . THR A 1 3 ? -8.764 11.722 -5.452 1.00 0.00 3 THR A N 9
ATOM 4071 C CA . THR A 1 3 ? -9.228 10.870 -4.371 1.00 0.00 3 THR A CA 9
ATOM 4072 C C . THR A 1 3 ? -10.136 9.759 -4.914 1.00 0.00 3 THR A C 9
ATOM 4073 O O . THR A 1 3 ? -11.362 9.844 -4.842 1.00 0.00 3 THR A O 9
ATOM 4084 N N . PRO A 1 4 ? -9.538 8.702 -5.490 1.00 0.00 4 PRO A N 9
ATOM 4085 C CA . PRO A 1 4 ? -10.291 7.567 -6.034 1.00 0.00 4 PRO A CA 9
ATOM 4086 C C . PRO A 1 4 ? -11.066 6.827 -4.948 1.00 0.00 4 PRO A C 9
ATOM 4087 O O . PRO A 1 4 ? -10.615 6.729 -3.804 1.00 0.00 4 PRO A O 9
ATOM 4098 N N . ASP A 1 5 ? -12.233 6.314 -5.312 1.00 0.00 5 ASP A N 9
ATOM 4099 C CA . ASP A 1 5 ? -13.060 5.555 -4.382 1.00 0.00 5 ASP A CA 9
ATOM 4100 C C . ASP A 1 5 ? -12.560 4.122 -4.297 1.00 0.00 5 ASP A C 9
ATOM 4101 O O . ASP A 1 5 ? -11.719 3.715 -5.102 1.00 0.00 5 ASP A O 9
ATOM 4110 N N . GLU A 1 6 ? -13.085 3.376 -3.326 1.00 0.00 6 GLU A N 9
ATOM 4111 C CA . GLU A 1 6 ? -12.687 1.986 -3.085 1.00 0.00 6 GLU A CA 9
ATOM 4112 C C . GLU A 1 6 ? -11.266 1.921 -2.534 1.00 0.00 6 GLU A C 9
ATOM 4113 O O . GLU A 1 6 ? -10.321 2.425 -3.146 1.00 0.00 6 GLU A O 9
ATOM 4125 N N . CYS A 1 7 ? -11.119 1.307 -1.373 1.00 0.00 7 CYS A N 9
ATOM 4126 C CA . CYS A 1 7 ? -9.816 1.182 -0.746 1.00 0.00 7 CYS A CA 9
ATOM 4127 C C . CYS A 1 7 ? -8.935 0.227 -1.543 1.00 0.00 7 CYS A C 9
ATOM 4128 O O . CYS A 1 7 ? -9.399 -0.810 -2.023 1.00 0.00 7 CYS A O 9
ATOM 4135 N N . VAL A 1 8 ? -7.669 0.586 -1.697 1.00 0.00 8 VAL A N 9
ATOM 4136 C CA . VAL A 1 8 ? -6.737 -0.254 -2.422 1.00 0.00 8 VAL A CA 9
ATOM 4137 C C . VAL A 1 8 ? -6.280 -1.400 -1.531 1.00 0.00 8 VAL A C 9
ATOM 4138 O O . VAL A 1 8 ? -5.883 -1.201 -0.376 1.00 0.00 8 VAL A O 9
ATOM 4151 N N . THR A 1 9 ? -6.390 -2.601 -2.060 1.00 0.00 9 THR A N 9
ATOM 4152 C CA . THR A 1 9 ? -6.099 -3.800 -1.307 1.00 0.00 9 THR A CA 9
ATOM 4153 C C . THR A 1 9 ? -4.632 -4.201 -1.423 1.00 0.00 9 THR A C 9
ATOM 4154 O O . THR A 1 9 ? -3.872 -3.620 -2.204 1.00 0.00 9 THR A O 9
ATOM 4165 N N . ARG A 1 10 ? -4.254 -5.188 -0.627 1.00 0.00 10 ARG A N 9
ATOM 4166 C CA . ARG A 1 10 ? -2.889 -5.681 -0.567 1.00 0.00 10 ARG A CA 9
ATOM 4167 C C . ARG A 1 10 ? -2.358 -6.067 -1.946 1.00 0.00 10 ARG A C 9
ATOM 4168 O O . ARG A 1 10 ? -3.038 -6.739 -2.724 1.00 0.00 10 ARG A O 9
ATOM 4189 N N . GLY A 1 11 ? -1.149 -5.610 -2.248 1.00 0.00 11 GLY A N 9
ATOM 4190 C CA . GLY A 1 11 ? -0.471 -6.036 -3.458 1.00 0.00 11 GLY A CA 9
ATOM 4191 C C . GLY A 1 11 ? -0.678 -5.097 -4.626 1.00 0.00 11 GLY A C 9
ATOM 4192 O O . GLY A 1 11 ? 0.005 -5.208 -5.645 1.00 0.00 11 GLY A O 9
ATOM 4196 N N . ASN A 1 12 ? -1.620 -4.176 -4.498 1.00 0.00 12 ASN A N 9
ATOM 4197 C CA . ASN A 1 12 ? -1.903 -3.236 -5.567 1.00 0.00 12 ASN A CA 9
ATOM 4198 C C . ASN A 1 12 ? -1.130 -1.940 -5.386 1.00 0.00 12 ASN A C 9
ATOM 4199 O O . ASN A 1 12 ? -0.635 -1.643 -4.295 1.00 0.00 12 ASN A O 9
ATOM 4210 N N . PHE A 1 13 ? -1.020 -1.191 -6.477 1.00 0.00 13 PHE A N 9
ATOM 4211 C CA . PHE A 1 13 ? -0.186 0.003 -6.534 1.00 0.00 13 PHE A CA 9
ATOM 4212 C C . PHE A 1 13 ? -0.626 1.065 -5.531 1.00 0.00 13 PHE A C 9
ATOM 4213 O O . PHE A 1 13 ? -1.809 1.390 -5.419 1.00 0.00 13 PHE A O 9
ATOM 4230 N N . CYS A 1 14 ? 0.352 1.602 -4.821 1.00 0.00 14 CYS A N 9
ATOM 4231 C CA . CYS A 1 14 ? 0.135 2.674 -3.868 1.00 0.00 14 CYS A CA 9
ATOM 4232 C C . CYS A 1 14 ? 1.009 3.872 -4.232 1.00 0.00 14 CYS A C 9
ATOM 4233 O O . CYS A 1 14 ? 2.236 3.765 -4.275 1.00 0.00 14 CYS A O 9
ATOM 4240 N N . ALA A 1 15 ? 0.373 4.997 -4.537 1.00 0.00 15 ALA A N 9
ATOM 4241 C CA . ALA A 1 15 ? 1.098 6.228 -4.821 1.00 0.00 15 ALA A CA 9
ATOM 4242 C C . ALA A 1 15 ? 1.716 6.767 -3.533 1.00 0.00 15 ALA A C 9
ATOM 4243 O O . ALA A 1 15 ? 1.254 6.404 -2.450 1.00 0.00 15 ALA A O 9
ATOM 4250 N N . THR A 1 16 ? 2.721 7.646 -3.655 1.00 0.00 16 THR A N 9
ATOM 4251 C CA . THR A 1 16 ? 3.494 8.133 -2.506 1.00 0.00 16 THR A CA 9
ATOM 4252 C C . THR A 1 16 ? 2.614 8.385 -1.282 1.00 0.00 16 THR A C 9
ATOM 4253 O O . THR A 1 16 ? 1.784 9.289 -1.266 1.00 0.00 16 THR A O 9
ATOM 4264 N N . PRO A 1 17 ? 2.811 7.578 -0.234 1.00 0.00 17 PRO A N 9
ATOM 4265 C CA . PRO A 1 17 ? 1.870 7.471 0.882 1.00 0.00 17 PRO A CA 9
ATOM 4266 C C . PRO A 1 17 ? 1.751 8.742 1.711 1.00 0.00 17 PRO A C 9
ATOM 4267 O O . PRO A 1 17 ? 0.644 9.145 2.070 1.00 0.00 17 PRO A O 9
ATOM 4278 N N . GLU A 1 18 ? 2.879 9.387 1.975 1.00 0.00 18 GLU A N 9
ATOM 4279 C CA . GLU A 1 18 ? 2.928 10.487 2.934 1.00 0.00 18 GLU A CA 9
ATOM 4280 C C . GLU A 1 18 ? 2.033 11.655 2.515 1.00 0.00 18 GLU A C 9
ATOM 4281 O O . GLU A 1 18 ? 1.493 12.364 3.364 1.00 0.00 18 GLU A O 9
ATOM 4293 N N . VAL A 1 19 ? 1.845 11.844 1.214 1.00 0.00 19 VAL A N 9
ATOM 4294 C CA . VAL A 1 19 ? 1.116 13.010 0.733 1.00 0.00 19 VAL A CA 9
ATOM 4295 C C . VAL A 1 19 ? -0.404 12.838 0.823 1.00 0.00 19 VAL A C 9
ATOM 4296 O O . VAL A 1 19 ? -1.137 13.822 0.755 1.00 0.00 19 VAL A O 9
ATOM 4309 N N . HIS A 1 20 ? -0.894 11.607 0.987 1.00 0.00 20 HIS A N 9
ATOM 4310 C CA . HIS A 1 20 ? -2.344 11.402 1.074 1.00 0.00 20 HIS A CA 9
ATOM 4311 C C . HIS A 1 20 ? -2.763 10.633 2.329 1.00 0.00 20 HIS A C 9
ATOM 4312 O O . HIS A 1 20 ? -3.849 10.857 2.852 1.00 0.00 20 HIS A O 9
ATOM 4327 N N . GLY A 1 21 ? -1.892 9.753 2.818 1.00 0.00 21 GLY A N 9
ATOM 4328 C CA . GLY A 1 21 ? -2.138 8.994 4.052 1.00 0.00 21 GLY A CA 9
ATOM 4329 C C . GLY A 1 21 ? -3.302 7.999 3.993 1.00 0.00 21 GLY A C 9
ATOM 4330 O O . GLY A 1 21 ? -3.256 6.953 4.638 1.00 0.00 21 GLY A O 9
ATOM 4334 N N . ASP A 1 22 ? -4.332 8.315 3.226 1.00 0.00 22 ASP A N 9
ATOM 4335 C CA . ASP A 1 22 ? -5.480 7.430 3.040 1.00 0.00 22 ASP A CA 9
ATOM 4336 C C . ASP A 1 22 ? -5.332 6.638 1.752 1.00 0.00 22 ASP A C 9
ATOM 4337 O O . ASP A 1 22 ? -4.374 6.865 1.025 1.00 0.00 22 ASP A O 9
ATOM 4346 N N . TRP A 1 23 ? -6.245 5.671 1.550 1.00 0.00 23 TRP A N 9
ATOM 4347 C CA . TRP A 1 23 ? -6.436 4.900 0.295 1.00 0.00 23 TRP A CA 9
ATOM 4348 C C . TRP A 1 23 ? -6.319 3.405 0.555 1.00 0.00 23 TRP A C 9
ATOM 4349 O O . TRP A 1 23 ? -7.179 2.629 0.146 1.00 0.00 23 TRP A O 9
ATOM 4370 N N . CYS A 1 24 ? -5.261 3.003 1.240 1.00 0.00 24 CYS A N 9
ATOM 4371 C CA . CYS A 1 24 ? -5.019 1.588 1.486 1.00 0.00 24 CYS A CA 9
ATOM 4372 C C . CYS A 1 24 ? -5.953 1.050 2.556 1.00 0.00 24 CYS A C 9
ATOM 4373 O O . CYS A 1 24 ? -6.150 1.668 3.602 1.00 0.00 24 CYS A O 9
ATOM 4380 N N . CYS A 1 25 ? -6.537 -0.098 2.262 1.00 0.00 25 CYS A N 9
ATOM 4381 C CA . CYS A 1 25 ? -7.550 -0.696 3.120 1.00 0.00 25 CYS A CA 9
ATOM 4382 C C . CYS A 1 25 ? -6.931 -1.324 4.364 1.00 0.00 25 CYS A C 9
ATOM 4383 O O . CYS A 1 25 ? -5.773 -1.747 4.355 1.00 0.00 25 CYS A O 9
ATOM 4390 N N . GLY A 1 26 ? -7.719 -1.374 5.428 1.00 0.00 26 GLY A N 9
ATOM 4391 C CA . GLY A 1 26 ? -7.302 -2.024 6.653 1.00 0.00 26 GLY A CA 9
ATOM 4392 C C . GLY A 1 26 ? -6.104 -1.370 7.310 1.00 0.00 26 GLY A C 9
ATOM 4393 O O . GLY A 1 26 ? -6.068 -0.153 7.504 1.00 0.00 26 GLY A O 9
ATOM 4397 N N . SER A 1 27 ? -5.121 -2.187 7.649 1.00 0.00 27 SER A N 9
ATOM 4398 C CA . SER A 1 27 ? -3.926 -1.724 8.336 1.00 0.00 27 SER A CA 9
ATOM 4399 C C . SER A 1 27 ? -2.722 -1.818 7.401 1.00 0.00 27 SER A C 9
ATOM 4400 O O . SER A 1 27 ? -1.572 -1.840 7.843 1.00 0.00 27 SER A O 9
ATOM 4408 N N . LEU A 1 28 ? -3.008 -1.874 6.104 1.00 0.00 28 LEU A N 9
ATOM 4409 C CA . LEU A 1 28 ? -1.980 -2.015 5.079 1.00 0.00 28 LEU A CA 9
ATOM 4410 C C . LEU A 1 28 ? -0.906 -0.942 5.196 1.00 0.00 28 LEU A C 9
ATOM 4411 O O . LEU A 1 28 ? -1.186 0.211 5.528 1.00 0.00 28 LEU A O 9
ATOM 4427 N N . LYS A 1 29 ? 0.324 -1.335 4.915 1.00 0.00 29 LYS A N 9
ATOM 4428 C CA . LYS A 1 29 ? 1.448 -0.418 4.933 1.00 0.00 29 LYS A CA 9
ATOM 4429 C C . LYS A 1 29 ? 1.948 -0.193 3.515 1.00 0.00 29 LYS A C 9
ATOM 4430 O O . LYS A 1 29 ? 2.190 -1.149 2.777 1.00 0.00 29 LYS A O 9
ATOM 4449 N N . CYS A 1 30 ? 2.077 1.065 3.130 1.00 0.00 30 CYS A N 9
ATOM 4450 C CA . CYS A 1 30 ? 2.509 1.406 1.783 1.00 0.00 30 CYS A CA 9
ATOM 4451 C C . CYS A 1 30 ? 4.029 1.383 1.687 1.00 0.00 30 CYS A C 9
ATOM 4452 O O . CYS A 1 30 ? 4.714 2.268 2.202 1.00 0.00 30 CYS A O 9
ATOM 4459 N N . VAL A 1 31 ? 4.551 0.364 1.026 1.00 0.00 31 VAL A N 9
ATOM 4460 C CA . VAL A 1 31 ? 5.984 0.191 0.882 1.00 0.00 31 VAL A CA 9
ATOM 4461 C C . VAL A 1 31 ? 6.329 -0.173 -0.560 1.00 0.00 31 VAL A C 9
ATOM 4462 O O . VAL A 1 31 ? 5.682 -1.030 -1.161 1.00 0.00 31 VAL A O 9
ATOM 4475 N N . SER A 1 32 ? 7.323 0.512 -1.119 1.00 0.00 32 SER A N 9
ATOM 4476 C CA . SER A 1 32 ? 7.751 0.280 -2.495 1.00 0.00 32 SER A CA 9
ATOM 4477 C C . SER A 1 32 ? 6.570 0.442 -3.453 1.00 0.00 32 SER A C 9
ATOM 4478 O O . SER A 1 32 ? 6.412 -0.316 -4.412 1.00 0.00 32 SER A O 9
ATOM 4486 N N . ASN A 1 33 ? 5.740 1.440 -3.161 1.00 0.00 33 ASN A N 9
ATOM 4487 C CA . ASN A 1 33 ? 4.557 1.749 -3.959 1.00 0.00 33 ASN A CA 9
ATOM 4488 C C . ASN A 1 33 ? 3.567 0.589 -3.976 1.00 0.00 33 ASN A C 9
ATOM 4489 O O . ASN A 1 33 ? 2.803 0.425 -4.927 1.00 0.00 33 ASN A O 9
ATOM 4500 N N . SER A 1 34 ? 3.591 -0.224 -2.931 1.00 0.00 34 SER A N 9
ATOM 4501 C CA . SER A 1 34 ? 2.639 -1.312 -2.786 1.00 0.00 34 SER A CA 9
ATOM 4502 C C . SER A 1 34 ? 2.192 -1.429 -1.336 1.00 0.00 34 SER A C 9
ATOM 4503 O O . SER A 1 34 ? 3.005 -1.340 -0.419 1.00 0.00 34 SER A O 9
ATOM 4511 N N . CYS A 1 35 ? 0.904 -1.613 -1.123 1.00 0.00 35 CYS A N 9
ATOM 4512 C CA . CYS A 1 35 ? 0.388 -1.766 0.226 1.00 0.00 35 CYS A CA 9
ATOM 4513 C C . CYS A 1 35 ? 0.239 -3.231 0.595 1.00 0.00 35 CYS A C 9
ATOM 4514 O O . CYS A 1 35 ? -0.148 -4.057 -0.230 1.00 0.00 35 CYS A O 9
ATOM 4521 N N . ARG A 1 36 ? 0.565 -3.537 1.840 1.00 0.00 36 ARG A N 9
ATOM 4522 C CA . ARG A 1 36 ? 0.551 -4.900 2.336 1.00 0.00 36 ARG A CA 9
ATOM 4523 C C . ARG A 1 36 ? 0.167 -4.930 3.808 1.00 0.00 36 ARG A C 9
ATOM 4524 O O . ARG A 1 36 ? 0.535 -3.985 4.538 1.00 0.00 36 ARG A O 9
ATOM 4546 N N . ASP A 1 1 ? -17.100 5.509 6.982 1.00 0.00 1 ASP A N 10
ATOM 4547 C CA . ASP A 1 1 ? -16.766 6.638 7.875 1.00 0.00 1 ASP A CA 10
ATOM 4548 C C . ASP A 1 1 ? -16.812 7.944 7.077 1.00 0.00 1 ASP A C 10
ATOM 4549 O O . ASP A 1 1 ? -17.465 8.005 6.036 1.00 0.00 1 ASP A O 10
ATOM 4560 N N . GLU A 1 2 ? -16.121 8.972 7.559 1.00 0.00 2 GLU A N 10
ATOM 4561 C CA . GLU A 1 2 ? -16.172 10.303 6.968 1.00 0.00 2 GLU A CA 10
ATOM 4562 C C . GLU A 1 2 ? -15.745 10.294 5.499 1.00 0.00 2 GLU A C 10
ATOM 4563 O O . GLU A 1 2 ? -16.427 10.869 4.649 1.00 0.00 2 GLU A O 10
ATOM 4575 N N . THR A 1 3 ? -14.630 9.642 5.198 1.00 0.00 3 THR A N 10
ATOM 4576 C CA . THR A 1 3 ? -14.180 9.529 3.816 1.00 0.00 3 THR A CA 10
ATOM 4577 C C . THR A 1 3 ? -14.264 8.075 3.338 1.00 0.00 3 THR A C 10
ATOM 4578 O O . THR A 1 3 ? -13.360 7.273 3.574 1.00 0.00 3 THR A O 10
ATOM 4589 N N . PRO A 1 4 ? -15.374 7.701 2.678 1.00 0.00 4 PRO A N 10
ATOM 4590 C CA . PRO A 1 4 ? -15.573 6.347 2.178 1.00 0.00 4 PRO A CA 10
ATOM 4591 C C . PRO A 1 4 ? -14.949 6.142 0.803 1.00 0.00 4 PRO A C 10
ATOM 4592 O O . PRO A 1 4 ? -15.575 5.589 -0.105 1.00 0.00 4 PRO A O 10
ATOM 4603 N N . ASP A 1 5 ? -13.709 6.584 0.659 1.00 0.00 5 ASP A N 10
ATOM 4604 C CA . ASP A 1 5 ? -12.992 6.470 -0.606 1.00 0.00 5 ASP A CA 10
ATOM 4605 C C . ASP A 1 5 ? -12.606 5.018 -0.861 1.00 0.00 5 ASP A C 10
ATOM 4606 O O . ASP A 1 5 ? -12.689 4.176 0.038 1.00 0.00 5 ASP A O 10
ATOM 4615 N N . GLU A 1 6 ? -12.197 4.725 -2.088 1.00 0.00 6 GLU A N 10
ATOM 4616 C CA . GLU A 1 6 ? -11.869 3.363 -2.478 1.00 0.00 6 GLU A CA 10
ATOM 4617 C C . GLU A 1 6 ? -10.503 2.958 -1.945 1.00 0.00 6 GLU A C 10
ATOM 4618 O O . GLU A 1 6 ? -9.508 3.014 -2.667 1.00 0.00 6 GLU A O 10
ATOM 4630 N N . CYS A 1 7 ? -10.462 2.560 -0.681 1.00 0.00 7 CYS A N 10
ATOM 4631 C CA . CYS A 1 7 ? -9.227 2.088 -0.072 1.00 0.00 7 CYS A CA 10
ATOM 4632 C C . CYS A 1 7 ? -8.700 0.878 -0.834 1.00 0.00 7 CYS A C 10
ATOM 4633 O O . CYS A 1 7 ? -9.444 -0.059 -1.128 1.00 0.00 7 CYS A O 10
ATOM 4640 N N . VAL A 1 8 ? -7.423 0.914 -1.171 1.00 0.00 8 VAL A N 10
ATOM 4641 C CA . VAL A 1 8 ? -6.833 -0.091 -2.038 1.00 0.00 8 VAL A CA 10
ATOM 4642 C C . VAL A 1 8 ? -6.387 -1.317 -1.241 1.00 0.00 8 VAL A C 10
ATOM 4643 O O . VAL A 1 8 ? -5.910 -1.208 -0.107 1.00 0.00 8 VAL A O 10
ATOM 4656 N N . THR A 1 9 ? -6.581 -2.480 -1.841 1.00 0.00 9 THR A N 10
ATOM 4657 C CA . THR A 1 9 ? -6.257 -3.748 -1.218 1.00 0.00 9 THR A CA 10
ATOM 4658 C C . THR A 1 9 ? -4.811 -4.160 -1.487 1.00 0.00 9 THR A C 10
ATOM 4659 O O . THR A 1 9 ? -4.106 -3.529 -2.279 1.00 0.00 9 THR A O 10
ATOM 4670 N N . ARG A 1 10 ? -4.380 -5.220 -0.812 1.00 0.00 10 ARG A N 10
ATOM 4671 C CA . ARG A 1 10 ? -3.019 -5.718 -0.917 1.00 0.00 10 ARG A CA 10
ATOM 4672 C C . ARG A 1 10 ? -2.695 -6.164 -2.340 1.00 0.00 10 ARG A C 10
ATOM 4673 O O . ARG A 1 10 ? -3.515 -6.794 -3.006 1.00 0.00 10 ARG A O 10
ATOM 4694 N N . GLY A 1 11 ? -1.504 -5.817 -2.805 1.00 0.00 11 GLY A N 10
ATOM 4695 C CA . GLY A 1 11 ? -1.048 -6.300 -4.098 1.00 0.00 11 GLY A CA 10
ATOM 4696 C C . GLY A 1 11 ? -1.217 -5.285 -5.207 1.00 0.00 11 GLY A C 10
ATOM 4697 O O . GLY A 1 11 ? -0.591 -5.397 -6.261 1.00 0.00 11 GLY A O 10
ATOM 4701 N N . ASN A 1 12 ? -2.070 -4.298 -4.988 1.00 0.00 12 ASN A N 10
ATOM 4702 C CA . ASN A 1 12 ? -2.279 -3.253 -5.974 1.00 0.00 12 ASN A CA 10
ATOM 4703 C C . ASN A 1 12 ? -1.274 -2.128 -5.777 1.00 0.00 12 ASN A C 10
ATOM 4704 O O . ASN A 1 12 ? -0.783 -1.901 -4.667 1.00 0.00 12 ASN A O 10
ATOM 4715 N N . PHE A 1 13 ? -0.966 -1.443 -6.868 1.00 0.00 13 PHE A N 10
ATOM 4716 C CA . PHE A 1 13 ? 0.042 -0.393 -6.867 1.00 0.00 13 PHE A CA 10
ATOM 4717 C C . PHE A 1 13 ? -0.438 0.818 -6.077 1.00 0.00 13 PHE A C 10
ATOM 4718 O O . PHE A 1 13 ? -1.566 1.283 -6.251 1.00 0.00 13 PHE A O 10
ATOM 4735 N N . CYS A 1 14 ? 0.428 1.326 -5.218 1.00 0.00 14 CYS A N 10
ATOM 4736 C CA . CYS A 1 14 ? 0.110 2.486 -4.409 1.00 0.00 14 CYS A CA 10
ATOM 4737 C C . CYS A 1 14 ? 0.965 3.670 -4.837 1.00 0.00 14 CYS A C 10
ATOM 4738 O O . CYS A 1 14 ? 2.170 3.533 -5.062 1.00 0.00 14 CYS A O 10
ATOM 4745 N N . ALA A 1 15 ? 0.328 4.825 -4.979 1.00 0.00 15 ALA A N 10
ATOM 4746 C CA . ALA A 1 15 ? 1.031 6.058 -5.300 1.00 0.00 15 ALA A CA 10
ATOM 4747 C C . ALA A 1 15 ? 1.888 6.481 -4.111 1.00 0.00 15 ALA A C 10
ATOM 4748 O O . ALA A 1 15 ? 1.535 6.178 -2.971 1.00 0.00 15 ALA A O 10
ATOM 4755 N N . THR A 1 16 ? 2.989 7.190 -4.380 1.00 0.00 16 THR A N 10
ATOM 4756 C CA . THR A 1 16 ? 3.972 7.534 -3.355 1.00 0.00 16 THR A CA 10
ATOM 4757 C C . THR A 1 16 ? 3.308 8.031 -2.073 1.00 0.00 16 THR A C 10
ATOM 4758 O O . THR A 1 16 ? 2.550 8.999 -2.085 1.00 0.00 16 THR A O 10
ATOM 4769 N N . PRO A 1 17 ? 3.612 7.368 -0.953 1.00 0.00 17 PRO A N 10
ATOM 4770 C CA . PRO A 1 17 ? 2.831 7.477 0.283 1.00 0.00 17 PRO A CA 10
ATOM 4771 C C . PRO A 1 17 ? 2.890 8.846 0.950 1.00 0.00 17 PRO A C 10
ATOM 4772 O O . PRO A 1 17 ? 1.870 9.343 1.423 1.00 0.00 17 PRO A O 10
ATOM 4783 N N . GLU A 1 18 ? 4.060 9.469 0.948 1.00 0.00 18 GLU A N 10
ATOM 4784 C CA . GLU A 1 18 ? 4.318 10.624 1.809 1.00 0.00 18 GLU A CA 10
ATOM 4785 C C . GLU A 1 18 ? 3.379 11.802 1.530 1.00 0.00 18 GLU A C 10
ATOM 4786 O O . GLU A 1 18 ? 3.162 12.647 2.400 1.00 0.00 18 GLU A O 10
ATOM 4798 N N . VAL A 1 19 ? 2.813 11.865 0.335 1.00 0.00 19 VAL A N 10
ATOM 4799 C CA . VAL A 1 19 ? 1.954 12.988 -0.018 1.00 0.00 19 VAL A CA 10
ATOM 4800 C C . VAL A 1 19 ? 0.508 12.802 0.463 1.00 0.00 19 VAL A C 10
ATOM 4801 O O . VAL A 1 19 ? -0.217 13.783 0.629 1.00 0.00 19 VAL A O 10
ATOM 4814 N N . HIS A 1 20 ? 0.085 11.562 0.712 1.00 0.00 20 HIS A N 10
ATOM 4815 C CA . HIS A 1 20 ? -1.312 11.311 1.091 1.00 0.00 20 HIS A CA 10
ATOM 4816 C C . HIS A 1 20 ? -1.434 10.524 2.400 1.00 0.00 20 HIS A C 10
ATOM 4817 O O . HIS A 1 20 ? -2.395 10.702 3.146 1.00 0.00 20 HIS A O 10
ATOM 4832 N N . GLY A 1 21 ? -0.439 9.684 2.666 1.00 0.00 21 GLY A N 10
ATOM 4833 C CA . GLY A 1 21 ? -0.379 8.838 3.864 1.00 0.00 21 GLY A CA 10
ATOM 4834 C C . GLY A 1 21 ? -1.507 7.812 4.000 1.00 0.00 21 GLY A C 10
ATOM 4835 O O . GLY A 1 21 ? -1.272 6.691 4.444 1.00 0.00 21 GLY A O 10
ATOM 4839 N N . ASP A 1 22 ? -2.714 8.179 3.602 1.00 0.00 22 ASP A N 10
ATOM 4840 C CA . ASP A 1 22 ? -3.845 7.253 3.582 1.00 0.00 22 ASP A CA 10
ATOM 4841 C C . ASP A 1 22 ? -4.093 6.765 2.164 1.00 0.00 22 ASP A C 10
ATOM 4842 O O . ASP A 1 22 ? -4.000 7.560 1.227 1.00 0.00 22 ASP A O 10
ATOM 4851 N N . TRP A 1 23 ? -4.401 5.479 2.003 1.00 0.00 23 TRP A N 10
ATOM 4852 C CA . TRP A 1 23 ? -4.759 4.921 0.696 1.00 0.00 23 TRP A CA 10
ATOM 4853 C C . TRP A 1 23 ? -5.067 3.434 0.801 1.00 0.00 23 TRP A C 10
ATOM 4854 O O . TRP A 1 23 ? -6.080 2.959 0.282 1.00 0.00 23 TRP A O 10
ATOM 4875 N N . CYS A 1 24 ? -4.191 2.704 1.470 1.00 0.00 24 CYS A N 10
ATOM 4876 C CA . CYS A 1 24 ? -4.345 1.267 1.610 1.00 0.00 24 CYS A CA 10
ATOM 4877 C C . CYS A 1 24 ? -5.380 0.955 2.679 1.00 0.00 24 CYS A C 10
ATOM 4878 O O . CYS A 1 24 ? -5.449 1.633 3.703 1.00 0.00 24 CYS A O 10
ATOM 4885 N N . CYS A 1 25 ? -6.185 -0.065 2.441 1.00 0.00 25 CYS A N 10
ATOM 4886 C CA . CYS A 1 25 ? -7.256 -0.411 3.363 1.00 0.00 25 CYS A CA 10
ATOM 4887 C C . CYS A 1 25 ? -6.752 -1.316 4.482 1.00 0.00 25 CYS A C 10
ATOM 4888 O O . CYS A 1 25 ? -5.849 -2.130 4.282 1.00 0.00 25 CYS A O 10
ATOM 4895 N N . GLY A 1 26 ? -7.335 -1.150 5.660 1.00 0.00 26 GLY A N 10
ATOM 4896 C CA . GLY A 1 26 ? -7.022 -2.007 6.788 1.00 0.00 26 GLY A CA 10
ATOM 4897 C C . GLY A 1 26 ? -5.652 -1.741 7.386 1.00 0.00 26 GLY A C 10
ATOM 4898 O O . GLY A 1 26 ? -5.200 -0.595 7.449 1.00 0.00 26 GLY A O 10
ATOM 4902 N N . SER A 1 27 ? -4.986 -2.810 7.806 1.00 0.00 27 SER A N 10
ATOM 4903 C CA . SER A 1 27 ? -3.680 -2.711 8.453 1.00 0.00 27 SER A CA 10
ATOM 4904 C C . SER A 1 27 ? -2.569 -2.547 7.416 1.00 0.00 27 SER A C 10
ATOM 4905 O O . SER A 1 27 ? -1.381 -2.507 7.758 1.00 0.00 27 SER A O 10
ATOM 4913 N N . LEU A 1 28 ? -2.960 -2.447 6.154 1.00 0.00 28 LEU A N 10
ATOM 4914 C CA . LEU A 1 28 ? -2.011 -2.281 5.069 1.00 0.00 28 LEU A CA 10
ATOM 4915 C C . LEU A 1 28 ? -1.320 -0.931 5.153 1.00 0.00 28 LEU A C 10
ATOM 4916 O O . LEU A 1 28 ? -1.924 0.071 5.543 1.00 0.00 28 LEU A O 10
ATOM 4932 N N . LYS A 1 29 ? -0.059 -0.914 4.772 1.00 0.00 29 LYS A N 10
ATOM 4933 C CA . LYS A 1 29 ? 0.710 0.315 4.717 1.00 0.00 29 LYS A CA 10
ATOM 4934 C C . LYS A 1 29 ? 1.245 0.510 3.309 1.00 0.00 29 LYS A C 10
ATOM 4935 O O . LYS A 1 29 ? 1.654 -0.455 2.658 1.00 0.00 29 LYS A O 10
ATOM 4954 N N . CYS A 1 30 ? 1.214 1.743 2.830 1.00 0.00 30 CYS A N 10
ATOM 4955 C CA . CYS A 1 30 ? 1.721 2.050 1.502 1.00 0.00 30 CYS A CA 10
ATOM 4956 C C . CYS A 1 30 ? 3.239 2.129 1.540 1.00 0.00 30 CYS A C 10
ATOM 4957 O O . CYS A 1 30 ? 3.816 3.132 1.960 1.00 0.00 30 CYS A O 10
ATOM 4964 N N . VAL A 1 31 ? 3.877 1.055 1.116 1.00 0.00 31 VAL A N 10
ATOM 4965 C CA . VAL A 1 31 ? 5.322 0.952 1.171 1.00 0.00 31 VAL A CA 10
ATOM 4966 C C . VAL A 1 31 ? 5.861 0.344 -0.116 1.00 0.00 31 VAL A C 10
ATOM 4967 O O . VAL A 1 31 ? 5.317 -0.640 -0.624 1.00 0.00 31 VAL A O 10
ATOM 4980 N N . SER A 1 32 ? 6.903 0.965 -0.663 1.00 0.00 32 SER A N 10
ATOM 4981 C CA . SER A 1 32 ? 7.510 0.516 -1.908 1.00 0.00 32 SER A CA 10
ATOM 4982 C C . SER A 1 32 ? 6.480 0.521 -3.032 1.00 0.00 32 SER A C 10
ATOM 4983 O O . SER A 1 32 ? 6.514 -0.317 -3.929 1.00 0.00 32 SER A O 10
ATOM 4991 N N . ASN A 1 33 ? 5.558 1.476 -2.947 1.00 0.00 33 ASN A N 10
ATOM 4992 C CA . ASN A 1 33 ? 4.494 1.642 -3.929 1.00 0.00 33 ASN A CA 10
ATOM 4993 C C . ASN A 1 33 ? 3.565 0.432 -3.974 1.00 0.00 33 ASN A C 10
ATOM 4994 O O . ASN A 1 33 ? 2.910 0.178 -4.983 1.00 0.00 33 ASN A O 10
ATOM 5005 N N . SER A 1 34 ? 3.506 -0.305 -2.877 1.00 0.00 34 SER A N 10
ATOM 5006 C CA . SER A 1 34 ? 2.609 -1.441 -2.774 1.00 0.00 34 SER A CA 10
ATOM 5007 C C . SER A 1 34 ? 1.967 -1.491 -1.395 1.00 0.00 34 SER A C 10
ATOM 5008 O O . SER A 1 34 ? 2.608 -1.183 -0.389 1.00 0.00 34 SER A O 10
ATOM 5016 N N . CYS A 1 35 ? 0.696 -1.848 -1.354 1.00 0.00 35 CYS A N 10
ATOM 5017 C CA . CYS A 1 35 ? -0.016 -1.959 -0.094 1.00 0.00 35 CYS A CA 10
ATOM 5018 C C . CYS A 1 35 ? 0.086 -3.369 0.459 1.00 0.00 35 CYS A C 10
ATOM 5019 O O . CYS A 1 35 ? -0.195 -4.345 -0.239 1.00 0.00 35 CYS A O 10
ATOM 5026 N N . ARG A 1 36 ? 0.491 -3.461 1.715 1.00 0.00 36 ARG A N 10
ATOM 5027 C CA . ARG A 1 36 ? 0.666 -4.733 2.390 1.00 0.00 36 ARG A CA 10
ATOM 5028 C C . ARG A 1 36 ? 0.600 -4.521 3.896 1.00 0.00 36 ARG A C 10
ATOM 5029 O O . ARG A 1 36 ? 0.037 -5.382 4.602 1.00 0.00 36 ARG A O 10
ATOM 5051 N N . ASP A 1 1 ? -8.636 11.865 -10.179 1.00 0.00 1 ASP A N 11
ATOM 5052 C CA . ASP A 1 1 ? -9.198 11.765 -8.812 1.00 0.00 1 ASP A CA 11
ATOM 5053 C C . ASP A 1 1 ? -8.296 10.892 -7.952 1.00 0.00 1 ASP A C 11
ATOM 5054 O O . ASP A 1 1 ? -7.527 10.084 -8.472 1.00 0.00 1 ASP A O 11
ATOM 5065 N N . GLU A 1 2 ? -8.379 11.068 -6.641 1.00 0.00 2 GLU A N 11
ATOM 5066 C CA . GLU A 1 2 ? -7.478 10.380 -5.726 1.00 0.00 2 GLU A CA 11
ATOM 5067 C C . GLU A 1 2 ? -8.154 9.217 -5.009 1.00 0.00 2 GLU A C 11
ATOM 5068 O O . GLU A 1 2 ? -7.493 8.243 -4.656 1.00 0.00 2 GLU A O 11
ATOM 5080 N N . THR A 1 3 ? -9.459 9.311 -4.790 1.00 0.00 3 THR A N 11
ATOM 5081 C CA . THR A 1 3 ? -10.182 8.232 -4.132 1.00 0.00 3 THR A CA 11
ATOM 5082 C C . THR A 1 3 ? -11.695 8.361 -4.334 1.00 0.00 3 THR A C 11
ATOM 5083 O O . THR A 1 3 ? -12.331 9.286 -3.822 1.00 0.00 3 THR A O 11
ATOM 5094 N N . PRO A 1 4 ? -12.294 7.446 -5.114 1.00 0.00 4 PRO A N 11
ATOM 5095 C CA . PRO A 1 4 ? -13.742 7.371 -5.269 1.00 0.00 4 PRO A CA 11
ATOM 5096 C C . PRO A 1 4 ? -14.371 6.502 -4.186 1.00 0.00 4 PRO A C 11
ATOM 5097 O O . PRO A 1 4 ? -15.126 5.571 -4.478 1.00 0.00 4 PRO A O 11
ATOM 5108 N N . ASP A 1 5 ? -14.048 6.820 -2.934 1.00 0.00 5 ASP A N 11
ATOM 5109 C CA . ASP A 1 5 ? -14.456 6.001 -1.790 1.00 0.00 5 ASP A CA 11
ATOM 5110 C C . ASP A 1 5 ? -13.959 4.570 -1.961 1.00 0.00 5 ASP A C 11
ATOM 5111 O O . ASP A 1 5 ? -14.699 3.604 -1.755 1.00 0.00 5 ASP A O 11
ATOM 5120 N N . GLU A 1 6 ? -12.698 4.444 -2.348 1.00 0.00 6 GLU A N 11
ATOM 5121 C CA . GLU A 1 6 ? -12.092 3.150 -2.602 1.00 0.00 6 GLU A CA 11
ATOM 5122 C C . GLU A 1 6 ? -10.749 3.065 -1.893 1.00 0.00 6 GLU A C 11
ATOM 5123 O O . GLU A 1 6 ? -10.069 4.074 -1.719 1.00 0.00 6 GLU A O 11
ATOM 5135 N N . CYS A 1 7 ? -10.381 1.872 -1.468 1.00 0.00 7 CYS A N 11
ATOM 5136 C CA . CYS A 1 7 ? -9.089 1.663 -0.849 1.00 0.00 7 CYS A CA 11
ATOM 5137 C C . CYS A 1 7 ? -8.285 0.676 -1.676 1.00 0.00 7 CYS A C 11
ATOM 5138 O O . CYS A 1 7 ? -8.834 -0.286 -2.218 1.00 0.00 7 CYS A O 11
ATOM 5145 N N . VAL A 1 8 ? -6.994 0.926 -1.801 1.00 0.00 8 VAL A N 11
ATOM 5146 C CA . VAL A 1 8 ? -6.129 0.043 -2.562 1.00 0.00 8 VAL A CA 11
ATOM 5147 C C . VAL A 1 8 ? -5.688 -1.143 -1.703 1.00 0.00 8 VAL A C 11
ATOM 5148 O O . VAL A 1 8 ? -5.188 -0.978 -0.586 1.00 0.00 8 VAL A O 11
ATOM 5161 N N . THR A 1 9 ? -5.927 -2.333 -2.228 1.00 0.00 9 THR A N 11
ATOM 5162 C CA . THR A 1 9 ? -5.670 -3.571 -1.513 1.00 0.00 9 THR A CA 11
ATOM 5163 C C . THR A 1 9 ? -4.203 -3.989 -1.578 1.00 0.00 9 THR A C 11
ATOM 5164 O O . THR A 1 9 ? -3.396 -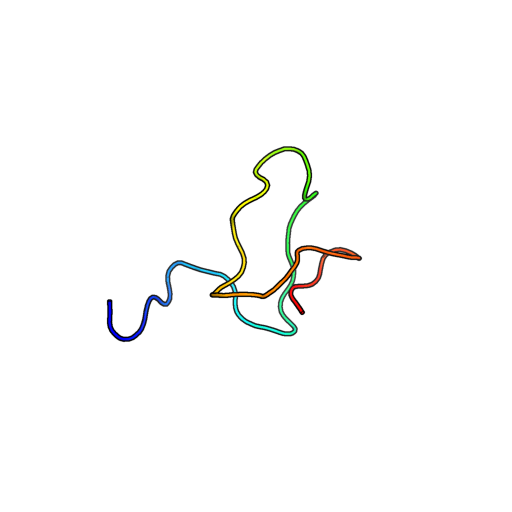3.390 -2.297 1.00 0.00 9 THR A O 11
ATOM 5175 N N . ARG A 1 10 ? -3.869 -5.016 -0.803 1.00 0.00 10 ARG A N 11
ATOM 5176 C CA . ARG A 1 10 ? -2.513 -5.527 -0.716 1.00 0.00 10 ARG A CA 11
ATOM 5177 C C . ARG A 1 10 ? -1.988 -5.969 -2.083 1.00 0.00 10 ARG A C 11
ATOM 5178 O O . ARG A 1 10 ? -2.657 -6.702 -2.813 1.00 0.00 10 ARG A O 11
ATOM 5199 N N . GLY A 1 11 ? -0.790 -5.506 -2.417 1.00 0.00 11 GLY A N 11
ATOM 5200 C CA . GLY A 1 11 ? -0.141 -5.913 -3.650 1.00 0.00 11 GLY A CA 11
ATOM 5201 C C . GLY A 1 11 ? -0.377 -4.947 -4.793 1.00 0.00 11 GLY A C 11
ATOM 5202 O O . GLY A 1 11 ? 0.381 -4.926 -5.762 1.00 0.00 11 GLY A O 11
ATOM 5206 N N . ASN A 1 12 ? -1.416 -4.137 -4.679 1.00 0.00 12 ASN A N 11
ATOM 5207 C CA . ASN A 1 12 ? -1.761 -3.189 -5.726 1.00 0.00 12 ASN A CA 11
ATOM 5208 C C . ASN A 1 12 ? -0.989 -1.887 -5.565 1.00 0.00 12 ASN A C 11
ATOM 5209 O O . ASN A 1 12 ? -0.428 -1.610 -4.499 1.00 0.00 12 ASN A O 11
ATOM 5220 N N . PHE A 1 13 ? -0.947 -1.110 -6.644 1.00 0.00 13 PHE A N 11
ATOM 5221 C CA . PHE A 1 13 ? -0.155 0.115 -6.696 1.00 0.00 13 PHE A CA 11
ATOM 5222 C C . PHE A 1 13 ? -0.596 1.122 -5.641 1.00 0.00 13 PHE A C 11
ATOM 5223 O O . PHE A 1 13 ? -1.742 1.575 -5.627 1.00 0.00 13 PHE A O 11
ATOM 5240 N N . CYS A 1 14 ? 0.335 1.467 -4.769 1.00 0.00 14 CYS A N 11
ATOM 5241 C CA . CYS A 1 14 ? 0.103 2.451 -3.730 1.00 0.00 14 CYS A CA 11
ATOM 5242 C C . CYS A 1 14 ? 0.779 3.766 -4.095 1.00 0.00 14 CYS A C 11
ATOM 5243 O O . CYS A 1 14 ? 1.949 3.786 -4.486 1.00 0.00 14 CYS A O 11
ATOM 5250 N N . ALA A 1 15 ? 0.032 4.854 -3.995 1.00 0.00 15 ALA A N 11
ATOM 5251 C CA . ALA A 1 15 ? 0.575 6.184 -4.217 1.00 0.00 15 ALA A CA 11
ATOM 5252 C C . ALA A 1 15 ? 0.842 6.848 -2.874 1.00 0.00 15 ALA A C 11
ATOM 5253 O O . ALA A 1 15 ? 0.237 6.459 -1.874 1.00 0.00 15 ALA A O 11
ATOM 5260 N N . THR A 1 16 ? 1.741 7.835 -2.852 1.00 0.00 16 THR A N 11
ATOM 5261 C CA . THR A 1 16 ? 2.122 8.516 -1.618 1.00 0.00 16 THR A CA 11
ATOM 5262 C C . THR A 1 16 ? 0.918 8.853 -0.737 1.00 0.00 16 THR A C 11
ATOM 5263 O O . THR A 1 16 ? 0.005 9.586 -1.135 1.00 0.00 16 THR A O 11
ATOM 5274 N N . PRO A 1 17 ? 0.906 8.285 0.473 1.00 0.00 17 PRO A N 11
ATOM 5275 C CA . PRO A 1 17 ? -0.218 8.390 1.401 1.00 0.00 17 PRO A CA 11
ATOM 5276 C C . PRO A 1 17 ? -0.426 9.794 1.962 1.00 0.00 17 PRO A C 11
ATOM 5277 O O . PRO A 1 17 ? -1.563 10.235 2.122 1.00 0.00 17 PRO A O 11
ATOM 5288 N N . GLU A 1 18 ? 0.668 10.500 2.234 1.00 0.00 18 GLU A N 11
ATOM 5289 C CA . GLU A 1 18 ? 0.607 11.760 2.974 1.00 0.00 18 GLU A CA 11
ATOM 5290 C C . GLU A 1 18 ? -0.200 12.824 2.231 1.00 0.00 18 GLU A C 11
ATOM 5291 O O . GLU A 1 18 ? -0.823 13.686 2.852 1.00 0.00 18 GLU A O 11
ATOM 5303 N N . VAL A 1 19 ? -0.209 12.758 0.909 1.00 0.00 19 VAL A N 11
ATOM 5304 C CA . VAL A 1 19 ? -0.899 13.765 0.117 1.00 0.00 19 VAL A CA 11
ATOM 5305 C C . VAL A 1 19 ? -2.361 13.395 -0.135 1.00 0.00 19 VAL A C 11
ATOM 5306 O O . VAL A 1 19 ? -3.085 14.135 -0.797 1.00 0.00 19 VAL A O 11
ATOM 5319 N N . HIS A 1 20 ? -2.801 12.250 0.385 1.00 0.00 20 HIS A N 11
ATOM 5320 C CA . HIS A 1 20 ? -4.184 11.820 0.175 1.00 0.00 20 HIS A CA 11
ATOM 5321 C C . HIS A 1 20 ? -4.888 11.516 1.494 1.00 0.00 20 HIS A C 11
ATOM 5322 O O . HIS A 1 20 ? -6.097 11.707 1.621 1.00 0.00 20 HIS A O 11
ATOM 5337 N N . GLY A 1 21 ? -4.112 11.060 2.470 1.00 0.00 21 GLY A N 11
ATOM 5338 C CA . GLY A 1 21 ? -4.633 10.619 3.764 1.00 0.00 21 GLY A CA 11
ATOM 5339 C C . GLY A 1 21 ? -5.517 9.378 3.677 1.00 0.00 21 GLY A C 11
ATOM 5340 O O . GLY A 1 21 ? -5.498 8.532 4.574 1.00 0.00 21 GLY A O 11
ATOM 5344 N N . ASP A 1 22 ? -6.278 9.268 2.601 1.00 0.00 22 ASP A N 11
ATOM 5345 C CA . ASP A 1 22 ? -7.032 8.062 2.285 1.00 0.00 22 ASP A CA 11
ATOM 5346 C C . ASP A 1 22 ? -6.297 7.279 1.206 1.00 0.00 22 ASP A C 11
ATOM 5347 O O . ASP A 1 22 ? -5.925 7.855 0.182 1.00 0.00 22 ASP A O 11
ATOM 5356 N N . TRP A 1 23 ? -6.066 5.988 1.420 1.00 0.00 23 TRP A N 11
ATOM 5357 C CA . TRP A 1 23 ? -5.302 5.209 0.456 1.00 0.00 23 TRP A CA 11
ATOM 5358 C C . TRP A 1 23 ? -5.562 3.702 0.576 1.00 0.00 23 TRP A C 11
ATOM 5359 O O . TRP A 1 23 ? -6.512 3.183 -0.010 1.00 0.00 23 TRP A O 11
ATOM 5380 N N . CYS A 1 24 ? -4.721 3.002 1.316 1.00 0.00 24 CYS A N 11
ATOM 5381 C CA . CYS A 1 24 ? -4.791 1.547 1.381 1.00 0.00 24 CYS A CA 11
ATOM 5382 C C . CYS A 1 24 ? -5.852 1.063 2.356 1.00 0.00 24 CYS A C 11
ATOM 5383 O O . CYS A 1 24 ? -6.214 1.758 3.308 1.00 0.00 24 CYS A O 11
ATOM 5390 N N . CYS A 1 25 ? -6.353 -0.138 2.101 1.00 0.00 25 CYS A N 11
ATOM 5391 C CA . CYS A 1 25 ? -7.375 -0.746 2.942 1.00 0.00 25 CYS A CA 11
ATOM 5392 C C . CYS A 1 25 ? -6.823 -1.086 4.321 1.00 0.00 25 CYS A C 11
ATOM 5393 O O . CYS A 1 25 ? -5.728 -1.638 4.445 1.00 0.00 25 CYS A O 11
ATOM 5400 N N . GLY A 1 26 ? -7.597 -0.746 5.344 1.00 0.00 26 GLY A N 11
ATOM 5401 C CA . GLY A 1 26 ? -7.253 -1.086 6.711 1.00 0.00 26 GLY A CA 11
ATOM 5402 C C . GLY A 1 26 ? -5.880 -0.606 7.143 1.00 0.00 26 GLY A C 11
ATOM 5403 O O . GLY A 1 26 ? -5.508 0.546 6.907 1.00 0.00 26 GLY A O 11
ATOM 5407 N N . SER A 1 27 ? -5.123 -1.507 7.760 1.00 0.00 27 SER A N 11
ATOM 5408 C CA . SER A 1 27 ? -3.840 -1.167 8.363 1.00 0.00 27 SER A CA 11
ATOM 5409 C C . SER A 1 27 ? -2.677 -1.479 7.424 1.00 0.00 27 SER A C 11
ATOM 5410 O O . SER A 1 27 ? -1.533 -1.612 7.863 1.00 0.00 27 SER A O 11
ATOM 5418 N N . LEU A 1 28 ? -2.979 -1.609 6.136 1.00 0.00 28 LEU A N 11
ATOM 5419 C CA . LEU A 1 28 ? -1.957 -1.866 5.128 1.00 0.00 28 LEU A CA 11
ATOM 5420 C C . LEU A 1 28 ? -0.891 -0.778 5.136 1.00 0.00 28 LEU A C 11
ATOM 5421 O O . LEU A 1 28 ? -1.186 0.398 5.367 1.00 0.00 28 LEU A O 11
ATOM 5437 N N . LYS A 1 29 ? 0.341 -1.184 4.884 1.00 0.00 29 LYS A N 11
ATOM 5438 C CA . LYS A 1 29 ? 1.474 -0.273 4.897 1.00 0.00 29 LYS A CA 11
ATOM 5439 C C . LYS A 1 29 ? 2.060 -0.156 3.496 1.00 0.00 29 LYS A C 11
ATOM 5440 O O . LYS A 1 29 ? 2.136 -1.146 2.767 1.00 0.00 29 LYS A O 11
ATOM 5459 N N . CYS A 1 30 ? 2.463 1.050 3.123 1.00 0.00 30 CYS A N 11
ATOM 5460 C CA . CYS A 1 30 ? 2.901 1.316 1.760 1.00 0.00 30 CYS A CA 11
ATOM 5461 C C . CYS A 1 30 ? 4.412 1.162 1.631 1.00 0.00 30 CYS A C 11
ATOM 5462 O O . CYS A 1 30 ? 5.181 1.978 2.143 1.00 0.00 30 CYS A O 11
ATOM 5469 N N . VAL A 1 31 ? 4.831 0.114 0.943 1.00 0.00 31 VAL A N 11
ATOM 5470 C CA . VAL A 1 31 ? 6.245 -0.153 0.742 1.00 0.00 31 VAL A CA 11
ATOM 5471 C C . VAL A 1 31 ? 6.517 -0.516 -0.716 1.00 0.00 31 VAL A C 11
ATOM 5472 O O . VAL A 1 31 ? 5.833 -1.360 -1.294 1.00 0.00 31 VAL A O 11
ATOM 5485 N N . SER A 1 32 ? 7.492 0.163 -1.315 1.00 0.00 32 SER A N 11
ATOM 5486 C CA . SER A 1 32 ? 7.828 -0.024 -2.724 1.00 0.00 32 SER A CA 11
ATOM 5487 C C . SER A 1 32 ? 6.604 0.244 -3.598 1.00 0.00 32 SER A C 11
ATOM 5488 O O . SER A 1 32 ? 6.401 -0.397 -4.635 1.00 0.00 32 SER A O 11
ATOM 5496 N N . ASN A 1 33 ? 5.792 1.199 -3.150 1.00 0.00 33 ASN A N 11
ATOM 5497 C CA . ASN A 1 33 ? 4.557 1.577 -3.830 1.00 0.00 33 ASN A CA 11
ATOM 5498 C C . ASN A 1 33 ? 3.595 0.400 -3.928 1.00 0.00 33 ASN A C 11
ATOM 5499 O O . ASN A 1 33 ? 2.788 0.308 -4.854 1.00 0.00 33 ASN A O 11
ATOM 5510 N N . SER A 1 34 ? 3.695 -0.505 -2.968 1.00 0.00 34 SER A N 11
ATOM 5511 C CA . SER A 1 34 ? 2.753 -1.600 -2.841 1.00 0.00 34 SER A CA 11
ATOM 5512 C C . SER A 1 34 ? 2.396 -1.807 -1.378 1.00 0.00 34 SER A C 11
ATOM 5513 O O . SER A 1 34 ? 3.266 -1.814 -0.511 1.00 0.00 34 SER A O 11
ATOM 5521 N N . CYS A 1 35 ? 1.115 -1.939 -1.100 1.00 0.00 35 CYS A N 11
ATOM 5522 C CA . CYS A 1 35 ? 0.663 -2.103 0.269 1.00 0.00 35 CYS A CA 11
ATOM 5523 C C . CYS A 1 35 ? 0.576 -3.559 0.668 1.00 0.00 35 CYS A C 11
ATOM 5524 O O . CYS A 1 35 ? 0.331 -4.432 -0.165 1.00 0.00 35 CYS A O 11
ATOM 5531 N N . ARG A 1 36 ? 0.791 -3.799 1.951 1.00 0.00 36 ARG A N 11
ATOM 5532 C CA . ARG A 1 36 ? 0.731 -5.125 2.529 1.00 0.00 36 ARG A CA 11
ATOM 5533 C C . ARG A 1 36 ? 0.834 -5.015 4.041 1.00 0.00 36 ARG A C 11
ATOM 5534 O O . ARG A 1 36 ? 1.130 -3.902 4.528 1.00 0.00 36 ARG A O 11
ATOM 5556 N N . ASP A 1 1 ? -10.002 6.675 -3.947 1.00 0.00 1 ASP A N 12
ATOM 5557 C CA . ASP A 1 1 ? -8.825 6.872 -4.824 1.00 0.00 1 ASP A CA 12
ATOM 5558 C C . ASP A 1 1 ? -8.941 8.195 -5.573 1.00 0.00 1 ASP A C 12
ATOM 5559 O O . ASP A 1 1 ? -9.588 9.121 -5.089 1.00 0.00 1 ASP A O 12
ATOM 5570 N N . GLU A 1 2 ? -8.329 8.272 -6.753 1.00 0.00 2 GLU A N 12
ATOM 5571 C CA . GLU A 1 2 ? -8.266 9.512 -7.521 1.00 0.00 2 GLU A CA 12
ATOM 5572 C C . GLU A 1 2 ? -9.654 10.087 -7.829 1.00 0.00 2 GLU A C 12
ATOM 5573 O O . GLU A 1 2 ? -9.808 11.300 -7.961 1.00 0.00 2 GLU A O 12
ATOM 5585 N N . THR A 1 3 ? -10.665 9.236 -7.954 1.00 0.00 3 THR A N 12
ATOM 5586 C CA . THR A 1 3 ? -12.009 9.732 -8.232 1.00 0.00 3 THR A CA 12
ATOM 5587 C C . THR A 1 3 ? -13.075 9.010 -7.391 1.00 0.00 3 THR A C 12
ATOM 5588 O O . THR A 1 3 ? -13.692 9.639 -6.528 1.00 0.00 3 THR A O 12
ATOM 5599 N N . PRO A 1 4 ? -13.331 7.697 -7.605 1.00 0.00 4 PRO A N 12
ATOM 5600 C CA . PRO A 1 4 ? -14.273 6.953 -6.765 1.00 0.00 4 PRO A CA 12
ATOM 5601 C C . PRO A 1 4 ? -13.748 6.767 -5.341 1.00 0.00 4 PRO A C 12
ATOM 5602 O O . PRO A 1 4 ? -12.563 6.983 -5.061 1.00 0.00 4 PRO A O 12
ATOM 5613 N N . ASP A 1 5 ? -14.633 6.362 -4.444 1.00 0.00 5 ASP A N 12
ATOM 5614 C CA . ASP A 1 5 ? -14.273 6.189 -3.041 1.00 0.00 5 ASP A CA 12
ATOM 5615 C C . ASP A 1 5 ? -13.829 4.760 -2.775 1.00 0.00 5 ASP A C 12
ATOM 5616 O O . ASP A 1 5 ? -14.363 4.081 -1.894 1.00 0.00 5 ASP A O 12
ATOM 5625 N N . GLU A 1 6 ? -12.867 4.296 -3.554 1.00 0.00 6 GLU A N 12
ATOM 5626 C CA . GLU A 1 6 ? -12.302 2.978 -3.352 1.00 0.00 6 GLU A CA 12
ATOM 5627 C C . GLU A 1 6 ? -10.891 3.095 -2.800 1.00 0.00 6 GLU A C 12
ATOM 5628 O O . GLU A 1 6 ? -10.141 4.003 -3.165 1.00 0.00 6 GLU A O 12
ATOM 5640 N N . CYS A 1 7 ? -10.545 2.190 -1.907 1.00 0.00 7 CYS A N 12
ATOM 5641 C CA . CYS A 1 7 ? -9.217 2.160 -1.327 1.00 0.00 7 CYS A CA 12
ATOM 5642 C C . CYS A 1 7 ? -8.414 1.029 -1.949 1.00 0.00 7 CYS A C 12
ATOM 5643 O O . CYS A 1 7 ? -8.978 0.042 -2.422 1.00 0.00 7 CYS A O 12
ATOM 5650 N N . VAL A 1 8 ? -7.102 1.174 -1.948 1.00 0.00 8 VAL A N 12
ATOM 5651 C CA . VAL A 1 8 ? -6.230 0.204 -2.590 1.00 0.00 8 VAL A CA 12
ATOM 5652 C C . VAL A 1 8 ? -5.918 -0.962 -1.650 1.00 0.00 8 VAL A C 12
ATOM 5653 O O . VAL A 1 8 ? -5.560 -0.768 -0.485 1.00 0.00 8 VAL A O 12
ATOM 5666 N N . THR A 1 9 ? -6.097 -2.174 -2.166 1.00 0.00 9 THR A N 12
ATOM 5667 C CA . THR A 1 9 ? -5.930 -3.388 -1.381 1.00 0.00 9 THR A CA 12
ATOM 5668 C C . THR A 1 9 ? -4.496 -3.908 -1.438 1.00 0.00 9 THR A C 12
ATOM 5669 O O . THR A 1 9 ? -3.667 -3.399 -2.199 1.00 0.00 9 THR A O 12
ATOM 5680 N N . ARG A 1 10 ? -4.213 -4.921 -0.622 1.00 0.00 10 ARG A N 12
ATOM 5681 C CA . ARG A 1 10 ? -2.886 -5.510 -0.546 1.00 0.00 10 ARG A CA 12
ATOM 5682 C C . ARG A 1 10 ? -2.444 -6.048 -1.904 1.00 0.00 10 ARG A C 12
ATOM 5683 O O . ARG A 1 10 ? -3.204 -6.728 -2.591 1.00 0.00 10 ARG A O 12
ATOM 5704 N N . GLY A 1 11 ? -1.219 -5.722 -2.290 1.00 0.00 11 GLY A N 12
ATOM 5705 C CA . GLY A 1 11 ? -0.676 -6.236 -3.533 1.00 0.00 11 GLY A CA 12
ATOM 5706 C C . GLY A 1 11 ? -0.891 -5.303 -4.707 1.00 0.00 11 GLY A C 12
ATOM 5707 O O . GLY A 1 11 ? -0.353 -5.529 -5.790 1.00 0.00 11 GLY A O 12
ATOM 5711 N N . ASN A 1 12 ? -1.677 -4.258 -4.503 1.00 0.00 12 ASN A N 12
ATOM 5712 C CA . ASN A 1 12 ? -1.929 -3.281 -5.550 1.00 0.00 12 ASN A CA 12
ATOM 5713 C C . ASN A 1 12 ? -1.021 -2.072 -5.386 1.00 0.00 12 ASN A C 12
ATOM 5714 O O . ASN A 1 12 ? -0.459 -1.844 -4.311 1.00 0.00 12 ASN A O 12
ATOM 5725 N N . PHE A 1 13 ? -0.878 -1.312 -6.466 1.00 0.00 13 PHE A N 12
ATOM 5726 C CA . PHE A 1 13 ? -0.030 -0.129 -6.474 1.00 0.00 13 PHE A CA 12
ATOM 5727 C C . PHE A 1 13 ? -0.555 0.931 -5.513 1.00 0.00 13 PHE A C 12
ATOM 5728 O O . PHE A 1 13 ? -1.707 1.358 -5.602 1.00 0.00 13 PHE A O 12
ATOM 5745 N N . CYS A 1 14 ? 0.306 1.353 -4.608 1.00 0.00 14 CYS A N 12
ATOM 5746 C CA . CYS A 1 14 ? -0.026 2.374 -3.635 1.00 0.00 14 CYS A CA 12
ATOM 5747 C C . CYS A 1 14 ? 0.592 3.705 -4.043 1.00 0.00 14 CYS A C 12
ATOM 5748 O O . CYS A 1 14 ? 1.810 3.811 -4.213 1.00 0.00 14 CYS A O 12
ATOM 5755 N N . ALA A 1 15 ? -0.253 4.706 -4.238 1.00 0.00 15 ALA A N 12
ATOM 5756 C CA . ALA A 1 15 ? 0.211 6.045 -4.558 1.00 0.00 15 ALA A CA 12
ATOM 5757 C C . ALA A 1 15 ? 0.628 6.754 -3.276 1.00 0.00 15 ALA A C 12
ATOM 5758 O O . ALA A 1 15 ? -0.034 6.598 -2.244 1.00 0.00 15 ALA A O 12
ATOM 5765 N N . THR A 1 16 ? 1.710 7.539 -3.361 1.00 0.00 16 THR A N 12
ATOM 5766 C CA . THR A 1 16 ? 2.332 8.164 -2.194 1.00 0.00 16 THR A CA 12
ATOM 5767 C C . THR A 1 16 ? 1.304 8.706 -1.205 1.00 0.00 16 THR A C 12
ATOM 5768 O O . THR A 1 16 ? 0.514 9.596 -1.518 1.00 0.00 16 THR A O 12
ATOM 5779 N N . PRO A 1 17 ? 1.312 8.148 0.012 1.00 0.00 17 PRO A N 12
ATOM 5780 C CA . PRO A 1 17 ? 0.317 8.446 1.046 1.00 0.00 17 PRO A CA 12
ATOM 5781 C C . PRO A 1 17 ? 0.208 9.932 1.361 1.00 0.00 17 PRO A C 12
ATOM 5782 O O . PRO A 1 17 ? -0.879 10.429 1.647 1.00 0.00 17 PRO A O 12
ATOM 5793 N N . GLU A 1 18 ? 1.326 10.635 1.269 1.00 0.00 18 GLU A N 12
ATOM 5794 C CA . GLU A 1 18 ? 1.404 12.012 1.731 1.00 0.00 18 GLU A CA 12
ATOM 5795 C C . GLU A 1 18 ? 0.599 12.973 0.847 1.00 0.00 18 GLU A C 12
ATOM 5796 O O . GLU A 1 18 ? 0.172 14.031 1.307 1.00 0.00 18 GLU A O 12
ATOM 5808 N N . VAL A 1 19 ? 0.370 12.606 -0.412 1.00 0.00 19 VAL A N 12
ATOM 5809 C CA . VAL A 1 19 ? -0.310 13.517 -1.333 1.00 0.00 19 VAL A CA 12
ATOM 5810 C C . VAL A 1 19 ? -1.832 13.469 -1.186 1.00 0.00 19 VAL A C 12
ATOM 5811 O O . VAL A 1 19 ? -2.517 14.429 -1.527 1.00 0.00 19 VAL A O 12
ATOM 5824 N N . HIS A 1 20 ? -2.370 12.366 -0.678 1.00 0.00 20 HIS A N 12
ATOM 5825 C CA . HIS A 1 20 ? -3.826 12.234 -0.587 1.00 0.00 20 HIS A CA 12
ATOM 5826 C C . HIS A 1 20 ? -4.310 11.898 0.821 1.00 0.00 20 HIS A C 12
ATOM 5827 O O . HIS A 1 20 ? -5.417 12.265 1.201 1.00 0.00 20 HIS A O 12
ATOM 5842 N N . GLY A 1 21 ? -3.477 11.228 1.600 1.00 0.00 21 GLY A N 12
ATOM 5843 C CA . GLY A 1 21 ? -3.860 10.813 2.943 1.00 0.00 21 GLY A CA 12
ATOM 5844 C C . GLY A 1 21 ? -4.822 9.633 2.957 1.00 0.00 21 GLY A C 12
ATOM 5845 O O . GLY A 1 21 ? -4.781 8.809 3.867 1.00 0.00 21 GLY A O 12
ATOM 5849 N N . ASP A 1 22 ? -5.679 9.543 1.948 1.00 0.00 22 ASP A N 12
ATOM 5850 C CA . ASP A 1 22 ? -6.539 8.380 1.762 1.00 0.00 22 ASP A CA 12
ATOM 5851 C C . ASP A 1 22 ? -5.931 7.448 0.719 1.00 0.00 22 ASP A C 12
ATOM 5852 O O . ASP A 1 22 ? -5.670 7.857 -0.410 1.00 0.00 22 ASP A O 12
ATOM 5861 N N . TRP A 1 23 ? -5.673 6.203 1.092 1.00 0.00 23 TRP A N 12
ATOM 5862 C CA . TRP A 1 23 ? -5.066 5.259 0.168 1.00 0.00 23 TRP A CA 12
ATOM 5863 C C . TRP A 1 23 ? -5.470 3.818 0.480 1.00 0.00 23 TRP A C 12
ATOM 5864 O O . TRP A 1 23 ? -6.515 3.353 0.027 1.00 0.00 23 TRP A O 12
ATOM 5885 N N . CYS A 1 24 ? -4.643 3.114 1.229 1.00 0.00 24 CYS A N 12
ATOM 5886 C CA . CYS A 1 24 ? -4.873 1.704 1.512 1.00 0.00 24 CYS A CA 12
ATOM 5887 C C . CYS A 1 24 ? -5.848 1.503 2.661 1.00 0.00 24 CYS A C 12
ATOM 5888 O O . CYS A 1 24 ? -5.938 2.329 3.569 1.00 0.00 24 CYS A O 12
ATOM 5895 N N . CYS A 1 25 ? -6.578 0.401 2.605 1.00 0.00 25 CYS A N 12
ATOM 5896 C CA . CYS A 1 25 ? -7.495 0.038 3.679 1.00 0.00 25 CYS A CA 12
ATOM 5897 C C . CYS A 1 25 ? -6.836 -0.899 4.675 1.00 0.00 25 CYS A C 12
ATOM 5898 O O . CYS A 1 25 ? -5.826 -1.540 4.378 1.00 0.00 25 CYS A O 12
ATOM 5905 N N . GLY A 1 26 ? -7.417 -0.963 5.861 1.00 0.00 26 GLY A N 12
ATOM 5906 C CA . GLY A 1 26 ? -6.966 -1.892 6.871 1.00 0.00 26 GLY A CA 12
ATOM 5907 C C . GLY A 1 26 ? -5.643 -1.505 7.500 1.00 0.00 26 GLY A C 12
ATOM 5908 O O . GLY A 1 26 ? -5.339 -0.323 7.675 1.00 0.00 26 GLY A O 12
ATOM 5912 N N . SER A 1 27 ? -4.855 -2.513 7.832 1.00 0.00 27 SER A N 12
ATOM 5913 C CA . SER A 1 27 ? -3.580 -2.310 8.498 1.00 0.00 27 SER A CA 12
ATOM 5914 C C . SER A 1 27 ? -2.435 -2.321 7.487 1.00 0.00 27 SER A C 12
ATOM 5915 O O . SER A 1 27 ? -1.274 -2.525 7.844 1.00 0.00 27 SER A O 12
ATOM 5923 N N . LEU A 1 28 ? -2.778 -2.105 6.223 1.00 0.00 28 LEU A N 12
ATOM 5924 C CA . LEU A 1 28 ? -1.805 -2.127 5.140 1.00 0.00 28 LEU A CA 12
ATOM 5925 C C . LEU A 1 28 ? -0.798 -0.997 5.265 1.00 0.00 28 LEU A C 12
ATOM 5926 O O . LEU A 1 28 ? -1.122 0.102 5.722 1.00 0.00 28 LEU A O 12
ATOM 5942 N N . LYS A 1 29 ? 0.426 -1.281 4.858 1.00 0.00 29 LYS A N 12
ATOM 5943 C CA . LYS A 1 29 ? 1.484 -0.289 4.853 1.00 0.00 29 LYS A CA 12
ATOM 5944 C C . LYS A 1 29 ? 2.009 -0.104 3.437 1.00 0.00 29 LYS A C 12
ATOM 5945 O O . LYS A 1 29 ? 2.196 -1.079 2.706 1.00 0.00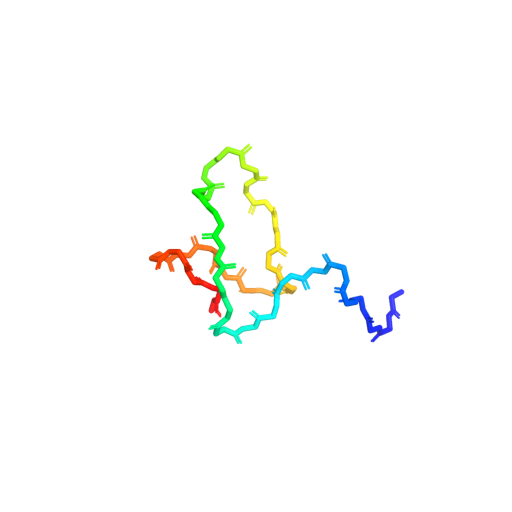 29 LYS A O 12
ATOM 5964 N N . CYS A 1 30 ? 2.224 1.143 3.051 1.00 0.00 30 CYS A N 12
ATOM 5965 C CA . CYS A 1 30 ? 2.698 1.459 1.714 1.00 0.00 30 CYS A CA 12
ATOM 5966 C C . CYS A 1 30 ? 4.203 1.245 1.632 1.00 0.00 30 CYS A C 12
ATOM 5967 O O . CYS A 1 30 ? 4.987 2.106 2.036 1.00 0.00 30 CYS A O 12
ATOM 5974 N N . VAL A 1 31 ? 4.600 0.086 1.129 1.00 0.00 31 VAL A N 12
ATOM 5975 C CA . VAL A 1 31 ? 6.007 -0.264 1.031 1.00 0.00 31 VAL A CA 12
ATOM 5976 C C . VAL A 1 31 ? 6.404 -0.426 -0.428 1.00 0.00 31 VAL A C 12
ATOM 5977 O O . VAL A 1 31 ? 5.877 -1.296 -1.121 1.00 0.00 31 VAL A O 12
ATOM 5990 N N . SER A 1 32 ? 7.324 0.414 -0.888 1.00 0.00 32 SER A N 12
ATOM 5991 C CA . SER A 1 32 ? 7.776 0.388 -2.276 1.00 0.00 32 SER A CA 12
ATOM 5992 C C . SER A 1 32 ? 6.592 0.597 -3.221 1.00 0.00 32 SER A C 12
ATOM 5993 O O . SER A 1 32 ? 6.492 -0.033 -4.278 1.00 0.00 32 SER A O 12
ATOM 6001 N N . ASN A 1 33 ? 5.692 1.487 -2.811 1.00 0.00 33 ASN A N 12
ATOM 6002 C CA . ASN A 1 33 ? 4.483 1.796 -3.571 1.00 0.00 33 ASN A CA 12
ATOM 6003 C C . ASN A 1 33 ? 3.590 0.570 -3.721 1.00 0.00 33 ASN A C 12
ATOM 6004 O O . ASN A 1 33 ? 2.832 0.452 -4.681 1.00 0.00 33 ASN A O 12
ATOM 6015 N N . SER A 1 34 ? 3.694 -0.345 -2.772 1.00 0.00 34 SER A N 12
ATOM 6016 C CA . SER A 1 34 ? 2.836 -1.517 -2.732 1.00 0.00 34 SER A CA 12
ATOM 6017 C C . SER A 1 34 ? 2.386 -1.770 -1.301 1.00 0.00 34 SER A C 12
ATOM 6018 O O . SER A 1 34 ? 3.201 -1.771 -0.382 1.00 0.00 34 SER A O 12
ATOM 6026 N N . CYS A 1 35 ? 1.096 -1.969 -1.104 1.00 0.00 35 CYS A N 12
ATOM 6027 C CA . CYS A 1 35 ? 0.573 -2.149 0.242 1.00 0.00 35 CYS A CA 12
ATOM 6028 C C . CYS A 1 35 ? 0.510 -3.605 0.648 1.00 0.00 35 CYS A C 12
ATOM 6029 O O . CYS A 1 35 ? 0.191 -4.483 -0.156 1.00 0.00 35 CYS A O 12
ATOM 6036 N N . ARG A 1 36 ? 0.822 -3.835 1.912 1.00 0.00 36 ARG A N 12
ATOM 6037 C CA . ARG A 1 36 ? 0.824 -5.157 2.494 1.00 0.00 36 ARG A CA 12
ATOM 6038 C C . ARG A 1 36 ? 0.805 -5.047 4.009 1.00 0.00 36 ARG A C 12
ATOM 6039 O O . ARG A 1 36 ? 1.162 -3.965 4.525 1.00 0.00 36 ARG A O 12
ATOM 6061 N N . ASP A 1 1 ? -13.454 1.518 8.591 1.00 0.00 1 ASP A N 13
ATOM 6062 C CA . ASP A 1 1 ? -13.193 0.066 8.453 1.00 0.00 1 ASP A CA 13
ATOM 6063 C C . ASP A 1 1 ? -14.464 -0.732 8.685 1.00 0.00 1 ASP A C 13
ATOM 6064 O O . ASP A 1 1 ? -14.589 -1.454 9.674 1.00 0.00 1 ASP A O 13
ATOM 6075 N N . GLU A 1 2 ? -15.406 -0.598 7.767 1.00 0.00 2 GLU A N 13
ATOM 6076 C CA . GLU A 1 2 ? -16.672 -1.308 7.852 1.00 0.00 2 GLU A CA 13
ATOM 6077 C C . GLU A 1 2 ? -17.149 -1.669 6.453 1.00 0.00 2 GLU A C 13
ATOM 6078 O O . GLU A 1 2 ? -17.535 -2.806 6.185 1.00 0.00 2 GLU A O 13
ATOM 6090 N N . THR A 1 3 ? -17.107 -0.693 5.565 1.00 0.00 3 THR A N 13
ATOM 6091 C CA . THR A 1 3 ? -17.476 -0.900 4.179 1.00 0.00 3 THR A CA 13
ATOM 6092 C C . THR A 1 3 ? -16.260 -0.679 3.284 1.00 0.00 3 THR A C 13
ATOM 6093 O O . THR A 1 3 ? -15.350 0.061 3.656 1.00 0.00 3 THR A O 13
ATOM 6104 N N . PRO A 1 4 ? -16.208 -1.335 2.109 1.00 0.00 4 PRO A N 13
ATOM 6105 C CA . PRO A 1 4 ? -15.081 -1.192 1.181 1.00 0.00 4 PRO A CA 13
ATOM 6106 C C . PRO A 1 4 ? -14.979 0.226 0.626 1.00 0.00 4 PRO A C 13
ATOM 6107 O O . PRO A 1 4 ? -15.658 0.575 -0.343 1.00 0.00 4 PRO A O 13
ATOM 6118 N N . ASP A 1 5 ? -14.138 1.042 1.253 1.00 0.00 5 ASP A N 13
ATOM 6119 C CA . ASP A 1 5 ? -13.978 2.441 0.863 1.00 0.00 5 ASP A CA 13
ATOM 6120 C C . ASP A 1 5 ? -13.190 2.558 -0.436 1.00 0.00 5 ASP A C 13
ATOM 6121 O O . ASP A 1 5 ? -13.087 1.600 -1.206 1.00 0.00 5 ASP A O 13
ATOM 6130 N N . GLU A 1 6 ? -12.622 3.734 -0.673 1.00 0.00 6 GLU A N 13
ATOM 6131 C CA . GLU A 1 6 ? -11.728 3.934 -1.805 1.00 0.00 6 GLU A CA 13
ATOM 6132 C C . GLU A 1 6 ? -10.382 3.267 -1.523 1.00 0.00 6 GLU A C 13
ATOM 6133 O O . GLU A 1 6 ? -9.486 3.253 -2.365 1.00 0.00 6 GLU A O 13
ATOM 6145 N N . CYS A 1 7 ? -10.268 2.712 -0.323 1.00 0.00 7 CYS A N 13
ATOM 6146 C CA . CYS A 1 7 ? -9.068 2.014 0.106 1.00 0.00 7 CYS A CA 13
ATOM 6147 C C . CYS A 1 7 ? -8.758 0.840 -0.820 1.00 0.00 7 CYS A C 13
ATOM 6148 O O . CYS A 1 7 ? -9.631 0.027 -1.131 1.00 0.00 7 CYS A O 13
ATOM 6155 N N . VAL A 1 8 ? -7.521 0.767 -1.272 1.00 0.00 8 VAL A N 13
ATOM 6156 C CA . VAL A 1 8 ? -7.097 -0.293 -2.167 1.00 0.00 8 VAL A CA 13
ATOM 6157 C C . VAL A 1 8 ? -6.659 -1.518 -1.361 1.00 0.00 8 VAL A C 13
ATOM 6158 O O . VAL A 1 8 ? -6.164 -1.392 -0.236 1.00 0.00 8 VAL A O 13
ATOM 6171 N N . THR A 1 9 ? -6.873 -2.693 -1.924 1.00 0.00 9 THR A N 13
ATOM 6172 C CA . THR A 1 9 ? -6.551 -3.939 -1.247 1.00 0.00 9 THR A CA 13
ATOM 6173 C C . THR A 1 9 ? -5.073 -4.310 -1.393 1.00 0.00 9 THR A C 13
ATOM 6174 O O . THR A 1 9 ? -4.330 -3.680 -2.151 1.00 0.00 9 THR A O 13
ATOM 6185 N N . ARG A 1 10 ? -4.660 -5.334 -0.649 1.00 0.00 10 ARG A N 13
ATOM 6186 C CA . ARG A 1 10 ? -3.269 -5.766 -0.601 1.00 0.00 10 ARG A CA 13
ATOM 6187 C C . ARG A 1 10 ? -2.772 -6.218 -1.970 1.00 0.00 10 ARG A C 13
ATOM 6188 O O . ARG A 1 10 ? -3.483 -6.899 -2.708 1.00 0.00 10 ARG A O 13
ATOM 6209 N N . GLY A 1 11 ? -1.551 -5.816 -2.304 1.00 0.00 11 GLY A N 13
ATOM 6210 C CA . GLY A 1 11 ? -0.937 -6.241 -3.547 1.00 0.00 11 GLY A CA 13
ATOM 6211 C C . GLY A 1 11 ? -0.982 -5.172 -4.617 1.00 0.00 11 GLY A C 13
ATOM 6212 O O . GLY A 1 11 ? -0.239 -5.237 -5.594 1.00 0.00 11 GLY A O 13
ATOM 6216 N N . ASN A 1 12 ? -1.846 -4.187 -4.435 1.00 0.00 12 ASN A N 13
ATOM 6217 C CA . ASN A 1 12 ? -2.020 -3.134 -5.422 1.00 0.00 12 ASN A CA 13
ATOM 6218 C C . ASN A 1 12 ? -1.061 -1.972 -5.195 1.00 0.00 12 ASN A C 13
ATOM 6219 O O . ASN A 1 12 ? -0.487 -1.813 -4.113 1.00 0.00 12 ASN A O 13
ATOM 6230 N N . PHE A 1 13 ? -0.900 -1.179 -6.246 1.00 0.00 13 PHE A N 13
ATOM 6231 C CA . PHE A 1 13 ? 0.058 -0.080 -6.290 1.00 0.00 13 PHE A CA 13
ATOM 6232 C C . PHE A 1 13 ? -0.423 1.131 -5.488 1.00 0.00 13 PHE A C 13
ATOM 6233 O O . PHE A 1 13 ? -1.609 1.457 -5.488 1.00 0.00 13 PHE A O 13
ATOM 6250 N N . CYS A 1 14 ? 0.510 1.793 -4.817 1.00 0.00 14 CYS A N 13
ATOM 6251 C CA . CYS A 1 14 ? 0.224 3.036 -4.113 1.00 0.00 14 CYS A CA 13
ATOM 6252 C C . CYS A 1 14 ? 1.288 4.077 -4.451 1.00 0.00 14 CYS A C 13
ATOM 6253 O O . CYS A 1 14 ? 2.480 3.852 -4.234 1.00 0.00 14 CYS A O 13
ATOM 6260 N N . ALA A 1 15 ? 0.854 5.206 -5.005 1.00 0.00 15 ALA A N 13
ATOM 6261 C CA . ALA A 1 15 ? 1.760 6.297 -5.351 1.00 0.00 15 ALA A CA 13
ATOM 6262 C C . ALA A 1 15 ? 2.346 6.928 -4.089 1.00 0.00 15 ALA A C 13
ATOM 6263 O O . ALA A 1 15 ? 1.856 6.657 -2.990 1.00 0.00 15 ALA A O 13
ATOM 6270 N N . THR A 1 16 ? 3.367 7.777 -4.255 1.00 0.00 16 THR A N 13
ATOM 6271 C CA . THR A 1 16 ? 4.131 8.330 -3.133 1.00 0.00 16 THR A CA 13
ATOM 6272 C C . THR A 1 16 ? 3.249 8.701 -1.939 1.00 0.00 16 THR A C 13
ATOM 6273 O O . THR A 1 16 ? 2.394 9.586 -2.021 1.00 0.00 16 THR A O 13
ATOM 6284 N N . PRO A 1 17 ? 3.458 8.011 -0.810 1.00 0.00 17 PRO A N 13
ATOM 6285 C CA . PRO A 1 17 ? 2.591 8.119 0.361 1.00 0.00 17 PRO A CA 13
ATOM 6286 C C . PRO A 1 17 ? 2.650 9.489 1.023 1.00 0.00 17 PRO A C 13
ATOM 6287 O O . PRO A 1 17 ? 1.650 9.953 1.557 1.00 0.00 17 PRO A O 13
ATOM 6298 N N . GLU A 1 18 ? 3.802 10.147 0.927 1.00 0.00 18 GLU A N 13
ATOM 6299 C CA . GLU A 1 18 ? 4.075 11.381 1.672 1.00 0.00 18 GLU A CA 13
ATOM 6300 C C . GLU A 1 18 ? 2.986 12.445 1.485 1.00 0.00 18 GLU A C 13
ATOM 6301 O O . GLU A 1 18 ? 2.762 13.269 2.370 1.00 0.00 18 GLU A O 13
ATOM 6313 N N . VAL A 1 19 ? 2.310 12.429 0.345 1.00 0.00 19 VAL A N 13
ATOM 6314 C CA . VAL A 1 19 ? 1.336 13.473 0.043 1.00 0.00 19 VAL A CA 13
ATOM 6315 C C . VAL A 1 19 ? -0.080 13.132 0.523 1.00 0.00 19 VAL A C 13
ATOM 6316 O O . VAL A 1 19 ? -0.888 14.032 0.745 1.00 0.00 19 VAL A O 13
ATOM 6329 N N . HIS A 1 20 ? -0.391 11.848 0.697 1.00 0.00 20 HIS A N 13
ATOM 6330 C CA . HIS A 1 20 ? -1.760 11.458 1.054 1.00 0.00 20 HIS A CA 13
ATOM 6331 C C . HIS A 1 20 ? -1.812 10.576 2.307 1.00 0.00 20 HIS A C 13
ATOM 6332 O O . HIS A 1 20 ? -2.752 10.658 3.093 1.00 0.00 20 HIS A O 13
ATOM 6347 N N . GLY A 1 21 ? -0.766 9.787 2.499 1.00 0.00 21 GLY A N 13
ATOM 6348 C CA . GLY A 1 21 ? -0.648 8.851 3.618 1.00 0.00 21 GLY A CA 13
ATOM 6349 C C . GLY A 1 21 ? -1.706 7.751 3.664 1.00 0.00 21 GLY A C 13
ATOM 6350 O O . GLY A 1 21 ? -1.395 6.614 4.012 1.00 0.00 21 GLY A O 13
ATOM 6354 N N . ASP A 1 22 ? -2.934 8.065 3.282 1.00 0.00 22 ASP A N 13
ATOM 6355 C CA . ASP A 1 22 ? -3.999 7.075 3.240 1.00 0.00 22 ASP A CA 13
ATOM 6356 C C . ASP A 1 22 ? -4.213 6.592 1.818 1.00 0.00 22 ASP A C 13
ATOM 6357 O O . ASP A 1 22 ? -4.072 7.374 0.879 1.00 0.00 22 ASP A O 13
ATOM 6366 N N . TRP A 1 23 ? -4.547 5.315 1.671 1.00 0.00 23 TRP A N 13
ATOM 6367 C CA . TRP A 1 23 ? -4.857 4.727 0.367 1.00 0.00 23 TRP A CA 13
ATOM 6368 C C . TRP A 1 23 ? -5.103 3.236 0.508 1.00 0.00 23 TRP A C 13
ATOM 6369 O O . TRP A 1 23 ? -6.057 2.696 -0.047 1.00 0.00 23 TRP A O 13
ATOM 6390 N N . CYS A 1 24 ? -4.237 2.575 1.255 1.00 0.00 24 CYS A N 13
ATOM 6391 C CA . CYS A 1 24 ? -4.354 1.147 1.469 1.00 0.00 24 CYS A CA 13
ATOM 6392 C C . CYS A 1 24 ? -5.447 0.842 2.483 1.00 0.00 24 CYS A C 13
ATOM 6393 O O . CYS A 1 24 ? -5.618 1.569 3.460 1.00 0.00 24 CYS A O 13
ATOM 6400 N N . CYS A 1 25 ? -6.184 -0.229 2.245 1.00 0.00 25 CYS A N 13
ATOM 6401 C CA . CYS A 1 25 ? -7.257 -0.622 3.145 1.00 0.00 25 CYS A CA 13
ATOM 6402 C C . CYS A 1 25 ? -6.720 -1.476 4.282 1.00 0.00 25 CYS A C 13
ATOM 6403 O O . CYS A 1 25 ? -5.663 -2.096 4.162 1.00 0.00 25 CYS A O 13
ATOM 6410 N N . GLY A 1 26 ? -7.453 -1.501 5.383 1.00 0.00 26 GLY A N 13
ATOM 6411 C CA . GLY A 1 26 ? -7.040 -2.263 6.540 1.00 0.00 26 GLY A CA 13
ATOM 6412 C C . GLY A 1 26 ? -5.797 -1.700 7.196 1.00 0.00 26 GLY A C 13
ATOM 6413 O O . GLY A 1 26 ? -5.623 -0.484 7.278 1.00 0.00 26 GLY A O 13
ATOM 6417 N N . SER A 1 27 ? -4.929 -2.586 7.654 1.00 0.00 27 SER A N 13
ATOM 6418 C CA . SER A 1 27 ? -3.692 -2.194 8.307 1.00 0.00 27 SER A CA 13
ATOM 6419 C C . SER A 1 27 ? -2.536 -2.164 7.310 1.00 0.00 27 SER A C 13
ATOM 6420 O O . SER A 1 27 ? -1.364 -2.179 7.691 1.00 0.00 27 SER A O 13
ATOM 6428 N N . LEU A 1 28 ? -2.879 -2.124 6.031 1.00 0.00 28 LEU A N 13
ATOM 6429 C CA . LEU A 1 28 ? -1.889 -2.084 4.968 1.00 0.00 28 LEU A CA 13
ATOM 6430 C C . LEU A 1 28 ? -1.173 -0.742 4.954 1.00 0.00 28 LEU A C 13
ATOM 6431 O O . LEU A 1 28 ? -1.736 0.281 5.346 1.00 0.00 28 LEU A O 13
ATOM 6447 N N . LYS A 1 29 ? 0.061 -0.751 4.491 1.00 0.00 29 LYS A N 13
ATOM 6448 C CA . LYS A 1 29 ? 0.860 0.460 4.419 1.00 0.00 29 LYS A CA 13
ATOM 6449 C C . LYS A 1 29 ? 1.354 0.673 2.995 1.00 0.00 29 LYS A C 13
ATOM 6450 O O . LYS A 1 29 ? 1.702 -0.293 2.312 1.00 0.00 29 LYS A O 13
ATOM 6469 N N . CYS A 1 30 ? 1.357 1.920 2.537 1.00 0.00 30 CYS A N 13
ATOM 6470 C CA . CYS A 1 30 ? 1.953 2.247 1.252 1.00 0.00 30 CYS A CA 13
ATOM 6471 C C . CYS A 1 30 ? 3.468 2.171 1.355 1.00 0.00 30 CYS A C 13
ATOM 6472 O O . CYS A 1 30 ? 4.132 3.151 1.707 1.00 0.00 30 CYS A O 13
ATOM 6479 N N . VAL A 1 31 ? 4.004 1.002 1.058 1.00 0.00 31 VAL A N 13
ATOM 6480 C CA . VAL A 1 31 ? 5.433 0.766 1.138 1.00 0.00 31 VAL A CA 13
ATOM 6481 C C . VAL A 1 31 ? 5.922 0.122 -0.152 1.00 0.00 31 VAL A C 13
ATOM 6482 O O . VAL A 1 31 ? 5.289 -0.799 -0.675 1.00 0.00 31 VAL A O 13
ATOM 6495 N N . SER A 1 32 ? 7.023 0.642 -0.683 1.00 0.00 32 SER A N 13
ATOM 6496 C CA . SER A 1 32 ? 7.555 0.192 -1.960 1.00 0.00 32 SER A CA 13
ATOM 6497 C C . SER A 1 32 ? 6.510 0.388 -3.053 1.00 0.00 32 SER A C 13
ATOM 6498 O O . SER A 1 32 ? 6.426 -0.384 -4.009 1.00 0.00 32 SER A O 13
ATOM 6506 N N . ASN A 1 33 ? 5.708 1.435 -2.882 1.00 0.00 33 ASN A N 13
ATOM 6507 C CA . ASN A 1 33 ? 4.649 1.785 -3.821 1.00 0.00 33 ASN A CA 13
ATOM 6508 C C . ASN A 1 33 ? 3.628 0.660 -3.947 1.00 0.00 33 ASN A C 13
ATOM 6509 O O . ASN A 1 33 ? 2.957 0.529 -4.968 1.00 0.00 33 ASN A O 13
ATOM 6520 N N . SER A 1 34 ? 3.509 -0.145 -2.902 1.00 0.00 34 SER A N 13
ATOM 6521 C CA . SER A 1 34 ? 2.554 -1.235 -2.883 1.00 0.00 34 SER A CA 13
ATOM 6522 C C . SER A 1 34 ? 1.911 -1.354 -1.508 1.00 0.00 34 SER A C 13
ATOM 6523 O O . SER A 1 34 ? 2.542 -1.059 -0.494 1.00 0.00 34 SER A O 13
ATOM 6531 N N . CYS A 1 35 ? 0.657 -1.765 -1.479 1.00 0.00 35 CYS A N 13
ATOM 6532 C CA . CYS A 1 35 ? -0.051 -1.944 -0.224 1.00 0.00 35 CYS A CA 13
ATOM 6533 C C . CYS A 1 35 ? 0.117 -3.363 0.297 1.00 0.00 35 CYS A C 13
ATOM 6534 O O . CYS A 1 35 ? -0.125 -4.335 -0.424 1.00 0.00 35 CYS A O 13
ATOM 6541 N N . ARG A 1 36 ? 0.536 -3.468 1.548 1.00 0.00 36 ARG A N 13
ATOM 6542 C CA . ARG A 1 36 ? 0.750 -4.749 2.192 1.00 0.00 36 ARG A CA 13
ATOM 6543 C C . ARG A 1 36 ? 0.852 -4.540 3.694 1.00 0.00 36 ARG A C 13
ATOM 6544 O O . ARG A 1 36 ? 0.805 -5.531 4.448 1.00 0.00 36 ARG A O 13
ATOM 6566 N N . ASP A 1 1 ? -12.547 3.224 5.317 1.00 0.00 1 ASP A N 14
ATOM 6567 C CA . ASP A 1 1 ? -13.986 3.555 5.278 1.00 0.00 1 ASP A CA 14
ATOM 6568 C C . ASP A 1 1 ? -14.265 4.806 6.098 1.00 0.00 1 ASP A C 14
ATOM 6569 O O . ASP A 1 1 ? -14.492 4.736 7.307 1.00 0.00 1 ASP A O 14
ATOM 6580 N N . GLU A 1 2 ? -14.221 5.956 5.441 1.00 0.00 2 GLU A N 14
ATOM 6581 C CA . GLU A 1 2 ? -14.490 7.227 6.108 1.00 0.00 2 GLU A CA 14
ATOM 6582 C C . GLU A 1 2 ? -15.526 8.024 5.327 1.00 0.00 2 GLU A C 14
ATOM 6583 O O . GLU A 1 2 ? -15.934 9.112 5.735 1.00 0.00 2 GLU A O 14
ATOM 6595 N N . THR A 1 3 ? -15.949 7.453 4.212 1.00 0.00 3 THR A N 14
ATOM 6596 C CA . THR A 1 3 ? -16.825 8.113 3.258 1.00 0.00 3 THR A CA 14
ATOM 6597 C C . THR A 1 3 ? -16.913 7.174 2.044 1.00 0.00 3 THR A C 14
ATOM 6598 O O . THR A 1 3 ? -16.343 6.084 2.114 1.00 0.00 3 THR A O 14
ATOM 6609 N N . PRO A 1 4 ? -17.645 7.494 0.952 1.00 0.00 4 PRO A N 14
ATOM 6610 C CA . PRO A 1 4 ? -17.490 6.757 -0.314 1.00 0.00 4 PRO A CA 14
ATOM 6611 C C . PRO A 1 4 ? -16.076 6.909 -0.895 1.00 0.00 4 PRO A C 14
ATOM 6612 O O . PRO A 1 4 ? -15.889 7.425 -2.002 1.00 0.00 4 PRO A O 14
ATOM 6623 N N . ASP A 1 5 ? -15.087 6.461 -0.133 1.00 0.00 5 ASP A N 14
ATOM 6624 C CA . ASP A 1 5 ? -13.688 6.567 -0.520 1.00 0.00 5 ASP A CA 14
ATOM 6625 C C . ASP A 1 5 ? -13.261 5.326 -1.290 1.00 0.00 5 ASP A C 14
ATOM 6626 O O . ASP A 1 5 ? -14.080 4.453 -1.588 1.00 0.00 5 ASP A O 14
ATOM 6635 N N . GLU A 1 6 ? -11.985 5.251 -1.615 1.00 0.00 6 GLU A N 14
ATOM 6636 C CA . GLU A 1 6 ? -11.468 4.151 -2.406 1.00 0.00 6 GLU A CA 14
ATOM 6637 C C . GLU A 1 6 ? -10.174 3.619 -1.802 1.00 0.00 6 GLU A C 14
ATOM 6638 O O . GLU A 1 6 ? -9.078 4.029 -2.194 1.00 0.00 6 GLU A O 14
ATOM 6650 N N . CYS A 1 7 ? -10.301 2.721 -0.842 1.00 0.00 7 CYS A N 14
ATOM 6651 C CA . CYS A 1 7 ? -9.134 2.118 -0.220 1.00 0.00 7 CYS A CA 14
ATOM 6652 C C . CYS A 1 7 ? -8.662 0.925 -1.043 1.00 0.00 7 CYS A C 14
ATOM 6653 O O . CYS A 1 7 ? -9.444 0.034 -1.378 1.00 0.00 7 CYS A O 14
ATOM 6660 N N . VAL A 1 8 ? -7.385 0.925 -1.380 1.00 0.00 8 VAL A N 14
ATOM 6661 C CA . VAL A 1 8 ? -6.818 -0.106 -2.230 1.00 0.00 8 VAL A CA 14
ATOM 6662 C C . VAL A 1 8 ? -6.395 -1.319 -1.401 1.00 0.00 8 VAL A C 14
ATOM 6663 O O . VAL A 1 8 ? -5.907 -1.184 -0.277 1.00 0.00 8 VAL A O 14
ATOM 6676 N N . THR A 1 9 ? -6.615 -2.500 -1.956 1.00 0.00 9 THR A N 14
ATOM 6677 C CA . THR A 1 9 ? -6.321 -3.744 -1.266 1.00 0.00 9 THR A CA 14
ATOM 6678 C C . THR A 1 9 ? -4.860 -4.164 -1.427 1.00 0.00 9 THR A C 14
ATOM 6679 O O . THR A 1 9 ? -4.108 -3.575 -2.208 1.00 0.00 9 THR A O 14
ATOM 6690 N N . ARG A 1 10 ? -4.480 -5.192 -0.679 1.00 0.00 10 ARG A N 14
ATOM 6691 C CA . ARG A 1 10 ? -3.109 -5.674 -0.637 1.00 0.00 10 ARG A CA 14
ATOM 6692 C C . ARG A 1 10 ? -2.646 -6.182 -1.995 1.00 0.00 10 ARG A C 14
ATOM 6693 O O . ARG A 1 10 ? -3.373 -6.900 -2.683 1.00 0.00 10 ARG A O 14
ATOM 6714 N N . GLY A 1 11 ? -1.435 -5.797 -2.373 1.00 0.00 11 GLY A N 14
ATOM 6715 C CA . GLY A 1 11 ? -0.841 -6.303 -3.595 1.00 0.00 11 GLY A CA 14
ATOM 6716 C C . GLY A 1 11 ? -0.940 -5.327 -4.748 1.00 0.00 11 GLY A C 14
ATOM 6717 O O . GLY A 1 11 ? -0.197 -5.438 -5.723 1.00 0.00 11 GLY A O 14
ATOM 6721 N N . ASN A 1 12 ? -1.853 -4.372 -4.639 1.00 0.00 12 ASN A N 14
ATOM 6722 C CA . ASN A 1 12 ? -2.050 -3.389 -5.693 1.00 0.00 12 ASN A CA 14
ATOM 6723 C C . ASN A 1 12 ? -1.115 -2.202 -5.518 1.00 0.00 12 ASN A C 14
ATOM 6724 O O . ASN A 1 12 ? -0.567 -1.974 -4.434 1.00 0.00 12 ASN A O 14
ATOM 6735 N N . PHE A 1 13 ? -0.944 -1.459 -6.603 1.00 0.00 13 PHE A N 14
ATOM 6736 C CA . PHE A 1 13 ? -0.039 -0.321 -6.648 1.00 0.00 13 PHE A CA 14
ATOM 6737 C C . PHE A 1 13 ? -0.527 0.815 -5.754 1.00 0.00 13 PHE A C 14
ATOM 6738 O O . PHE A 1 13 ? -1.730 1.030 -5.592 1.00 0.00 13 PHE A O 14
ATOM 6755 N N . CYS A 1 14 ? 0.424 1.531 -5.182 1.00 0.00 14 CYS A N 14
ATOM 6756 C CA . CYS A 1 14 ? 0.139 2.664 -4.323 1.00 0.00 14 CYS A CA 14
ATOM 6757 C C . CYS A 1 14 ? 1.076 3.821 -4.659 1.00 0.00 14 CYS A C 14
ATOM 6758 O O . CYS A 1 14 ? 2.264 3.615 -4.912 1.00 0.00 14 CYS A O 14
ATOM 6765 N N . ALA A 1 15 ? 0.529 5.031 -4.699 1.00 0.00 15 ALA A N 14
ATOM 6766 C CA . ALA A 1 15 ? 1.323 6.226 -4.965 1.00 0.00 15 ALA A CA 14
ATOM 6767 C C . ALA A 1 15 ? 2.097 6.620 -3.711 1.00 0.00 15 ALA A C 14
ATOM 6768 O O . ALA A 1 15 ? 1.693 6.252 -2.608 1.00 0.00 15 ALA A O 14
ATOM 6775 N N . THR A 1 16 ? 3.191 7.368 -3.879 1.00 0.00 16 THR A N 14
ATOM 6776 C CA . THR A 1 16 ? 4.048 7.766 -2.764 1.00 0.00 16 THR A CA 14
ATOM 6777 C C . THR A 1 16 ? 3.239 8.241 -1.556 1.00 0.00 16 THR A C 14
ATOM 6778 O O . THR A 1 16 ? 2.487 9.216 -1.628 1.00 0.00 16 THR A O 14
ATOM 6789 N N . PRO A 1 17 ? 3.396 7.532 -0.424 1.00 0.00 17 PRO A N 14
ATOM 6790 C CA . PRO A 1 17 ? 2.575 7.724 0.776 1.00 0.00 17 PRO A CA 14
ATOM 6791 C C . PRO A 1 17 ? 2.593 9.151 1.297 1.00 0.00 17 PRO A C 14
ATOM 6792 O O . PRO A 1 17 ? 1.579 9.648 1.782 1.00 0.00 17 PRO A O 14
ATOM 6803 N N . GLU A 1 18 ? 3.736 9.811 1.159 1.00 0.00 18 GLU A N 14
ATOM 6804 C CA . GLU A 1 18 ? 3.959 11.117 1.769 1.00 0.00 18 GLU A CA 14
ATOM 6805 C C . GLU A 1 18 ? 2.901 12.141 1.358 1.00 0.00 18 GLU A C 14
ATOM 6806 O O . GLU A 1 18 ? 2.524 13.000 2.151 1.00 0.00 18 GLU A O 14
ATOM 6818 N N . VAL A 1 19 ? 2.401 12.040 0.135 1.00 0.00 19 VAL A N 14
ATOM 6819 C CA . VAL A 1 19 ? 1.507 13.068 -0.383 1.00 0.00 19 VAL A CA 14
ATOM 6820 C C . VAL A 1 19 ? 0.044 12.864 0.035 1.00 0.00 19 VAL A C 14
ATOM 6821 O O . VAL A 1 19 ? -0.721 13.825 0.070 1.00 0.00 19 VAL A O 14
ATOM 6834 N N . HIS A 1 20 ? -0.348 11.634 0.371 1.00 0.00 20 HIS A N 14
ATOM 6835 C CA . HIS A 1 20 ? -1.766 11.358 0.654 1.00 0.00 20 HIS A CA 14
ATOM 6836 C C . HIS A 1 20 ? -1.979 10.694 2.021 1.00 0.00 20 HIS A C 14
ATOM 6837 O O . HIS A 1 20 ? -2.993 10.920 2.676 1.00 0.00 20 HIS A O 14
ATOM 6852 N N . GLY A 1 21 ? -0.995 9.912 2.446 1.00 0.00 21 GLY A N 14
ATOM 6853 C CA . GLY A 1 21 ? -1.032 9.178 3.715 1.00 0.00 21 GLY A CA 14
ATOM 6854 C C . GLY A 1 21 ? -2.145 8.134 3.841 1.00 0.00 21 GLY A C 14
ATOM 6855 O O . GLY A 1 21 ? -1.929 7.068 4.418 1.00 0.00 21 GLY A O 14
ATOM 6859 N N . ASP A 1 22 ? -3.320 8.415 3.302 1.00 0.00 22 ASP A N 14
ATOM 6860 C CA . ASP A 1 22 ? -4.410 7.440 3.255 1.00 0.00 22 ASP A CA 14
ATOM 6861 C C . ASP A 1 22 ? -4.520 6.845 1.861 1.00 0.00 22 ASP A C 14
ATOM 6862 O O . ASP A 1 22 ? -4.395 7.582 0.888 1.00 0.00 22 ASP A O 14
ATOM 6871 N N . TRP A 1 23 ? -4.738 5.532 1.769 1.00 0.00 23 TRP A N 14
ATOM 6872 C CA . TRP A 1 23 ? -4.955 4.863 0.479 1.00 0.00 23 TRP A CA 14
ATOM 6873 C C . TRP A 1 23 ? -5.126 3.363 0.664 1.00 0.00 23 TRP A C 14
ATOM 6874 O O . TRP A 1 23 ? -6.093 2.775 0.181 1.00 0.00 23 TRP A O 14
ATOM 6895 N N . CYS A 1 24 ? -4.186 2.743 1.361 1.00 0.00 24 CYS A N 14
ATOM 6896 C CA . CYS A 1 24 ? -4.218 1.302 1.558 1.00 0.00 24 CYS A CA 14
ATOM 6897 C C . CYS A 1 24 ? -5.313 0.921 2.546 1.00 0.00 24 CYS A C 14
ATOM 6898 O O . CYS A 1 24 ? -5.407 1.488 3.636 1.00 0.00 24 CYS A O 14
ATOM 6905 N N . CYS A 1 25 ? -6.131 -0.041 2.163 1.00 0.00 25 CYS A N 14
ATOM 6906 C CA . CYS A 1 25 ? -7.270 -0.443 2.974 1.00 0.00 25 CYS A CA 14
ATOM 6907 C C . CYS A 1 25 ? -6.834 -1.359 4.110 1.00 0.00 25 CYS A C 14
ATOM 6908 O O . CYS A 1 25 ? -5.803 -2.026 4.026 1.00 0.00 25 CYS A O 14
ATOM 6915 N N . GLY A 1 26 ? -7.627 -1.377 5.170 1.00 0.00 26 GLY A N 14
ATOM 6916 C CA . GLY A 1 26 ? -7.351 -2.237 6.302 1.00 0.00 26 GLY A CA 14
ATOM 6917 C C . GLY A 1 26 ? -6.094 -1.842 7.050 1.00 0.00 26 GLY A C 14
ATOM 6918 O O . GLY A 1 26 ? -5.800 -0.658 7.207 1.00 0.00 26 GLY A O 14
ATOM 6922 N N . SER A 1 27 ? -5.342 -2.839 7.491 1.00 0.00 27 SER A N 14
ATOM 6923 C CA . SER A 1 27 ? -4.138 -2.613 8.277 1.00 0.00 27 SER A CA 14
ATOM 6924 C C . SER A 1 27 ? -2.905 -2.572 7.377 1.00 0.00 27 SER A C 14
ATOM 6925 O O . SER A 1 27 ? -1.776 -2.753 7.834 1.00 0.00 27 SER A O 14
ATOM 6933 N N . LEU A 1 28 ? -3.137 -2.343 6.093 1.00 0.00 28 LEU A N 14
ATOM 6934 C CA . LEU A 1 28 ? -2.067 -2.290 5.113 1.00 0.00 28 LEU A CA 14
ATOM 6935 C C . LEU A 1 28 ? -1.243 -1.025 5.268 1.00 0.00 28 LEU A C 14
ATOM 6936 O O . LEU A 1 28 ? -1.721 -0.015 5.790 1.00 0.00 28 LEU A O 14
ATOM 6952 N N . LYS A 1 29 ? -0.015 -1.087 4.795 1.00 0.00 29 LYS A N 14
ATOM 6953 C CA . LYS A 1 29 ? 0.862 0.070 4.775 1.00 0.00 29 LYS A CA 14
ATOM 6954 C C . LYS A 1 29 ? 1.470 0.224 3.386 1.00 0.00 29 LYS A C 14
ATOM 6955 O O . LYS A 1 29 ? 1.874 -0.763 2.766 1.00 0.00 29 LYS A O 14
ATOM 6974 N N . CYS A 1 30 ? 1.496 1.451 2.886 1.00 0.00 30 CYS A N 14
ATOM 6975 C CA . CYS A 1 30 ? 1.997 1.721 1.544 1.00 0.00 30 CYS A CA 14
ATOM 6976 C C . CYS A 1 30 ? 3.518 1.714 1.538 1.00 0.00 30 CYS A C 14
ATOM 6977 O O . CYS A 1 30 ? 4.161 2.667 1.981 1.00 0.00 30 CYS A O 14
ATOM 6984 N N . VAL A 1 31 ? 4.087 0.623 1.048 1.00 0.00 31 VAL A N 14
ATOM 6985 C CA . VAL A 1 31 ? 5.530 0.442 1.039 1.00 0.00 31 VAL A CA 14
ATOM 6986 C C . VAL A 1 31 ? 6.009 0.073 -0.357 1.00 0.00 31 VAL A C 14
ATOM 6987 O O . VAL A 1 31 ? 5.475 -0.850 -0.976 1.00 0.00 31 VAL A O 14
ATOM 7000 N N . SER A 1 32 ? 7.002 0.806 -0.850 1.00 0.00 32 SER A N 14
ATOM 7001 C CA . SER A 1 32 ? 7.581 0.557 -2.165 1.00 0.00 32 SER A CA 14
ATOM 7002 C C . SER A 1 32 ? 6.517 0.590 -3.255 1.00 0.00 32 SER A C 14
ATOM 7003 O O . SER A 1 32 ? 6.537 -0.215 -4.189 1.00 0.00 32 SER A O 14
ATOM 7011 N N . ASN A 1 33 ? 5.589 1.528 -3.112 1.00 0.00 33 ASN A N 14
ATOM 7012 C CA . ASN A 1 33 ? 4.514 1.733 -4.076 1.00 0.00 33 ASN A CA 14
ATOM 7013 C C . ASN A 1 33 ? 3.552 0.551 -4.106 1.00 0.00 33 ASN A C 14
ATOM 7014 O O . ASN A 1 33 ? 2.857 0.331 -5.097 1.00 0.00 33 ASN A O 14
ATOM 7025 N N . SER A 1 34 ? 3.512 -0.209 -3.023 1.00 0.00 34 SER A N 14
ATOM 7026 C CA . SER A 1 34 ? 2.584 -1.319 -2.913 1.00 0.00 34 SER A CA 14
ATOM 7027 C C . SER A 1 34 ? 2.015 -1.411 -1.502 1.00 0.00 34 SER A C 14
ATOM 7028 O O . SER A 1 34 ? 2.721 -1.181 -0.521 1.00 0.00 34 SER A O 14
ATOM 7036 N N . CYS A 1 35 ? 0.738 -1.728 -1.404 1.00 0.00 35 CYS A N 14
ATOM 7037 C CA . CYS A 1 35 ? 0.101 -1.889 -0.108 1.00 0.00 35 CYS A CA 14
ATOM 7038 C C . CYS A 1 35 ? 0.245 -3.322 0.377 1.00 0.00 35 CYS A C 14
ATOM 7039 O O . CYS A 1 35 ? -0.066 -4.269 -0.351 1.00 0.00 35 CYS A O 14
ATOM 7046 N N . ARG A 1 36 ? 0.717 -3.474 1.603 1.00 0.00 36 ARG A N 14
ATOM 7047 C CA . ARG A 1 36 ? 0.962 -4.788 2.173 1.00 0.00 36 ARG A CA 14
ATOM 7048 C C . ARG A 1 36 ? 0.461 -4.837 3.607 1.00 0.00 36 ARG A C 14
ATOM 7049 O O . ARG A 1 36 ? -0.105 -5.877 4.006 1.00 0.00 36 ARG A O 14
ATOM 7071 N N . ASP A 1 1 ? -12.927 16.308 -2.424 1.00 0.00 1 ASP A N 15
ATOM 7072 C CA . ASP A 1 1 ? -13.012 15.023 -1.692 1.00 0.00 1 ASP A CA 15
ATOM 7073 C C . ASP A 1 1 ? -14.269 14.980 -0.834 1.00 0.00 1 ASP A C 15
ATOM 7074 O O . ASP A 1 1 ? -14.247 15.344 0.342 1.00 0.00 1 ASP A O 15
ATOM 7085 N N . GLU A 1 2 ? -15.367 14.546 -1.440 1.00 0.00 2 GLU A N 15
ATOM 7086 C CA . GLU A 1 2 ? -16.648 14.438 -0.750 1.00 0.00 2 GLU A CA 15
ATOM 7087 C C . GLU A 1 2 ? -16.567 13.411 0.376 1.00 0.00 2 GLU A C 15
ATOM 7088 O O . GLU A 1 2 ? -16.708 13.745 1.552 1.00 0.00 2 GLU A O 15
ATOM 7100 N N . THR A 1 3 ? -16.334 12.165 0.003 1.00 0.00 3 THR A N 15
ATOM 7101 C CA . THR A 1 3 ? -16.163 11.092 0.965 1.00 0.00 3 THR A CA 15
ATOM 7102 C C . THR A 1 3 ? -15.469 9.906 0.287 1.00 0.00 3 THR A C 15
ATOM 7103 O O . THR A 1 3 ? -16.113 8.978 -0.204 1.00 0.00 3 THR A O 15
ATOM 7114 N N . PRO A 1 4 ? -14.125 9.947 0.207 1.00 0.00 4 PRO A N 15
ATOM 7115 C CA . PRO A 1 4 ? -13.338 8.903 -0.453 1.00 0.00 4 PRO A CA 15
ATOM 7116 C C . PRO A 1 4 ? -13.324 7.595 0.332 1.00 0.00 4 PRO A C 15
ATOM 7117 O O . PRO A 1 4 ? -12.324 7.240 0.958 1.00 0.00 4 PRO A O 15
ATOM 7128 N N . ASP A 1 5 ? -14.434 6.876 0.289 1.00 0.00 5 ASP A N 15
ATOM 7129 C CA . ASP A 1 5 ? -14.536 5.580 0.954 1.00 0.00 5 ASP A CA 15
ATOM 7130 C C . ASP A 1 5 ? -13.948 4.492 0.067 1.00 0.00 5 ASP A C 15
ATOM 7131 O O . ASP A 1 5 ? -14.595 3.479 -0.208 1.00 0.00 5 ASP A O 15
ATOM 7140 N N . GLU A 1 6 ? -12.726 4.713 -0.388 1.00 0.00 6 GLU A N 15
ATOM 7141 C CA . GLU A 1 6 ? -12.035 3.762 -1.234 1.00 0.00 6 GLU A CA 15
ATOM 7142 C C . GLU A 1 6 ? -10.609 3.579 -0.738 1.00 0.00 6 GLU A C 15
ATOM 7143 O O . GLU A 1 6 ? -9.993 4.519 -0.230 1.00 0.00 6 GLU A O 15
ATOM 7155 N N . CYS A 1 7 ? -10.096 2.370 -0.865 1.00 0.00 7 CYS A N 15
ATOM 7156 C CA . CYS A 1 7 ? -8.758 2.066 -0.396 1.00 0.00 7 CYS A CA 15
ATOM 7157 C C . CYS A 1 7 ? -8.112 1.011 -1.285 1.00 0.00 7 CYS A C 15
ATOM 7158 O O . CYS A 1 7 ? -8.802 0.235 -1.948 1.00 0.00 7 CYS A O 15
ATOM 7165 N N . VAL A 1 8 ? -6.788 1.007 -1.313 1.00 0.00 8 VAL A N 15
ATOM 7166 C CA . VAL A 1 8 ? -6.042 0.048 -2.106 1.00 0.00 8 VAL A CA 15
ATOM 7167 C C . VAL A 1 8 ? -5.848 -1.243 -1.318 1.00 0.00 8 VAL A C 15
ATOM 7168 O O . VAL A 1 8 ? -5.573 -1.223 -0.114 1.00 0.00 8 VAL A O 15
ATOM 7181 N N . THR A 1 9 ? -6.034 -2.359 -1.996 1.00 0.00 9 THR A N 15
ATOM 7182 C CA . THR A 1 9 ? -5.892 -3.662 -1.381 1.00 0.00 9 THR A CA 15
ATOM 7183 C C . THR A 1 9 ? -4.462 -4.181 -1.501 1.00 0.00 9 THR A C 15
ATOM 7184 O O . THR A 1 9 ? -3.660 -3.659 -2.283 1.00 0.00 9 THR A O 15
ATOM 7195 N N . ARG A 1 10 ? -4.155 -5.210 -0.723 1.00 0.00 10 ARG A N 15
ATOM 7196 C CA . ARG A 1 10 ? -2.821 -5.781 -0.684 1.00 0.00 10 ARG A CA 15
ATOM 7197 C C . ARG A 1 10 ? -2.425 -6.338 -2.048 1.00 0.00 10 ARG A C 15
ATOM 7198 O O . ARG A 1 10 ? -3.171 -7.102 -2.658 1.00 0.00 10 ARG A O 15
ATOM 7219 N N . GLY A 1 11 ? -1.251 -5.943 -2.522 1.00 0.00 11 GLY A N 15
ATOM 7220 C CA . GLY A 1 11 ? -0.758 -6.438 -3.791 1.00 0.00 11 GLY A CA 15
ATOM 7221 C C . GLY A 1 11 ? -0.901 -5.437 -4.921 1.00 0.00 11 GLY A C 15
ATOM 7222 O O . GLY A 1 11 ? -0.235 -5.560 -5.950 1.00 0.00 11 GLY A O 15
ATOM 7226 N N . ASN A 1 12 ? -1.765 -4.447 -4.745 1.00 0.00 12 ASN A N 15
ATOM 7227 C CA . ASN A 1 12 ? -1.974 -3.437 -5.772 1.00 0.00 12 ASN A CA 15
ATOM 7228 C C . ASN A 1 12 ? -1.023 -2.260 -5.595 1.00 0.00 12 ASN A C 15
ATOM 7229 O O . ASN A 1 12 ? -0.464 -2.045 -4.514 1.00 0.00 12 ASN A O 15
ATOM 7240 N N . PHE A 1 13 ? -0.846 -1.515 -6.678 1.00 0.00 13 PHE A N 15
ATOM 7241 C CA . PHE A 1 13 ? 0.090 -0.399 -6.723 1.00 0.00 13 PHE A CA 15
ATOM 7242 C C . PHE A 1 13 ? -0.467 0.815 -5.982 1.00 0.00 13 PHE A C 15
ATOM 7243 O O . PHE A 1 13 ? -1.627 1.188 -6.159 1.00 0.00 13 PHE A O 15
ATOM 7260 N N . CYS A 1 14 ? 0.375 1.434 -5.168 1.00 0.00 14 CYS A N 15
ATOM 7261 C CA . CYS A 1 14 ? -0.018 2.606 -4.400 1.00 0.00 14 CYS A CA 15
ATOM 7262 C C . CYS A 1 14 ? 0.915 3.772 -4.709 1.00 0.00 14 CYS A C 15
ATOM 7263 O O . CYS A 1 14 ? 2.125 3.590 -4.865 1.00 0.00 14 CYS A O 15
ATOM 7270 N N . ALA A 1 15 ? 0.341 4.963 -4.822 1.00 0.00 15 ALA A N 15
ATOM 7271 C CA . ALA A 1 15 ? 1.110 6.165 -5.103 1.00 0.00 15 ALA A CA 15
ATOM 7272 C C . ALA A 1 15 ? 1.897 6.602 -3.867 1.00 0.00 15 ALA A C 15
ATOM 7273 O O . ALA A 1 15 ? 1.587 6.165 -2.757 1.00 0.00 15 ALA A O 15
ATOM 7280 N N . THR A 1 16 ? 2.892 7.473 -4.066 1.00 0.00 16 THR A N 15
ATOM 7281 C CA . THR A 1 16 ? 3.801 7.911 -3.002 1.00 0.00 16 THR A CA 15
ATOM 7282 C C . THR A 1 16 ? 3.084 8.160 -1.670 1.00 0.00 16 THR A C 15
ATOM 7283 O O . THR A 1 16 ? 2.229 9.040 -1.559 1.00 0.00 16 THR A O 15
ATOM 7294 N N . PRO A 1 17 ? 3.452 7.377 -0.639 1.00 0.00 17 PRO A N 15
ATOM 7295 C CA . PRO A 1 17 ? 2.758 7.363 0.655 1.00 0.00 17 PRO A CA 15
ATOM 7296 C C . PRO A 1 17 ? 2.794 8.706 1.370 1.00 0.00 17 PRO A C 15
ATOM 7297 O O . PRO A 1 17 ? 1.793 9.135 1.934 1.00 0.00 17 PRO A O 15
ATOM 7308 N N . GLU A 1 18 ? 3.939 9.375 1.320 1.00 0.00 18 GLU A N 15
ATOM 7309 C CA . GLU A 1 18 ? 4.145 10.614 2.076 1.00 0.00 18 GLU A CA 15
ATOM 7310 C C . GLU A 1 18 ? 3.255 11.753 1.578 1.00 0.00 18 GLU A C 15
ATOM 7311 O O . GLU A 1 18 ? 3.156 12.794 2.223 1.00 0.00 18 GLU A O 15
ATOM 7323 N N . VAL A 1 19 ? 2.608 11.558 0.438 1.00 0.00 19 VAL A N 15
ATOM 7324 C CA . VAL A 1 19 ? 1.754 12.596 -0.128 1.00 0.00 19 VAL A CA 15
ATOM 7325 C C . VAL A 1 19 ? 0.334 12.543 0.451 1.00 0.00 19 VAL A C 15
ATOM 7326 O O . VAL A 1 19 ? -0.336 13.567 0.564 1.00 0.00 19 VAL A O 15
ATOM 7339 N N . HIS A 1 20 ? -0.120 11.357 0.839 1.00 0.00 20 HIS A N 15
ATOM 7340 C CA . HIS A 1 20 ? -1.497 11.207 1.314 1.00 0.00 20 HIS A CA 15
ATOM 7341 C C . HIS A 1 20 ? -1.579 10.518 2.675 1.00 0.00 20 HIS A C 15
ATOM 7342 O O . HIS A 1 20 ? -2.486 10.789 3.459 1.00 0.00 20 HIS A O 15
ATOM 7357 N N . GLY A 1 21 ? -0.616 9.648 2.944 1.00 0.00 21 GLY A N 15
ATOM 7358 C CA . GLY A 1 21 ? -0.574 8.853 4.172 1.00 0.00 21 GLY A CA 15
ATOM 7359 C C . GLY A 1 21 ? -1.721 7.856 4.319 1.00 0.00 21 GLY A C 15
ATOM 7360 O O . GLY A 1 21 ? -1.518 6.749 4.814 1.00 0.00 21 GLY A O 15
ATOM 7364 N N . ASP A 1 22 ? -2.908 8.227 3.869 1.00 0.00 22 ASP A N 15
ATOM 7365 C CA . ASP A 1 22 ? -4.042 7.311 3.810 1.00 0.00 22 ASP A CA 15
ATOM 7366 C C . ASP A 1 22 ? -4.218 6.800 2.393 1.00 0.00 22 ASP A C 15
ATOM 7367 O O . ASP A 1 22 ? -4.077 7.578 1.452 1.00 0.00 22 ASP A O 15
ATOM 7376 N N . TRP A 1 23 ? -4.524 5.514 2.246 1.00 0.00 23 TRP A N 15
ATOM 7377 C CA . TRP A 1 23 ? -4.808 4.917 0.936 1.00 0.00 23 TRP A CA 15
ATOM 7378 C C . TRP A 1 23 ? -5.077 3.423 1.055 1.00 0.00 23 TRP A C 15
ATOM 7379 O O . TRP A 1 23 ? -5.961 2.895 0.390 1.00 0.00 23 TRP A O 15
ATOM 7400 N N . CYS A 1 24 ? -4.310 2.741 1.891 1.00 0.00 24 CYS A N 15
ATOM 7401 C CA . CYS A 1 24 ? -4.453 1.297 2.051 1.00 0.00 24 CYS A CA 15
ATOM 7402 C C . CYS A 1 24 ? -5.640 0.933 2.928 1.00 0.00 24 CYS A C 15
ATOM 7403 O O . CYS A 1 24 ? -6.016 1.676 3.835 1.00 0.00 24 CYS A O 15
ATOM 7410 N N . CYS A 1 25 ? -6.231 -0.217 2.634 1.00 0.00 25 CYS A N 15
ATOM 7411 C CA . CYS A 1 25 ? -7.338 -0.742 3.420 1.00 0.00 25 CYS A CA 15
ATOM 7412 C C . CYS A 1 25 ? -6.858 -1.267 4.770 1.00 0.00 25 CYS A C 15
ATOM 7413 O O . CYS A 1 25 ? -5.896 -2.033 4.844 1.00 0.00 25 CYS A O 15
ATOM 7420 N N . GLY A 1 26 ? -7.536 -0.848 5.827 1.00 0.00 26 GLY A N 15
ATOM 7421 C CA . GLY A 1 26 ? -7.283 -1.377 7.153 1.00 0.00 26 GLY A CA 15
ATOM 7422 C C . GLY A 1 26 ? -5.860 -1.176 7.638 1.00 0.00 26 GLY A C 15
ATOM 7423 O O . GLY A 1 26 ? -5.353 -0.054 7.657 1.00 0.00 26 GLY A O 15
ATOM 7427 N N . SER A 1 27 ? -5.217 -2.273 8.020 1.00 0.00 27 SER A N 15
ATOM 7428 C CA . SER A 1 27 ? -3.891 -2.228 8.627 1.00 0.00 27 SER A CA 15
ATOM 7429 C C . SER A 1 27 ? -2.794 -2.336 7.565 1.00 0.00 27 SER A C 15
ATOM 7430 O O . SER A 1 27 ? -1.608 -2.430 7.887 1.00 0.00 27 SER A O 15
ATOM 7438 N N . LEU A 1 28 ? -3.193 -2.314 6.301 1.00 0.00 28 LEU A N 15
ATOM 7439 C CA . LEU A 1 28 ? -2.244 -2.310 5.194 1.00 0.00 28 LEU A CA 15
ATOM 7440 C C . LEU A 1 28 ? -1.514 -0.975 5.136 1.00 0.00 28 LEU A C 15
ATOM 7441 O O . LEU A 1 28 ? -2.039 0.043 5.586 1.00 0.00 28 LEU A O 15
ATOM 7457 N N . LYS A 1 29 ? -0.318 -0.975 4.573 1.00 0.00 29 LYS A N 15
ATOM 7458 C CA . LYS A 1 29 ? 0.446 0.257 4.404 1.00 0.00 29 LYS A CA 15
ATOM 7459 C C . LYS A 1 29 ? 1.105 0.293 3.031 1.00 0.00 29 LYS A C 15
ATOM 7460 O O . LYS A 1 29 ? 1.584 -0.729 2.533 1.00 0.00 29 LYS A O 15
ATOM 7479 N N . CYS A 1 30 ? 1.108 1.468 2.413 1.00 0.00 30 CYS A N 15
ATOM 7480 C CA . CYS A 1 30 ? 1.778 1.658 1.138 1.00 0.00 30 CYS A CA 15
ATOM 7481 C C . CYS A 1 30 ? 3.282 1.718 1.345 1.00 0.00 30 CYS A C 15
ATOM 7482 O O . CYS A 1 30 ? 3.797 2.645 1.970 1.00 0.00 30 CYS A O 15
ATOM 7489 N N . VAL A 1 31 ? 3.974 0.715 0.838 1.00 0.00 31 VAL A N 15
ATOM 7490 C CA . VAL A 1 31 ? 5.416 0.647 0.940 1.00 0.00 31 VAL A CA 15
ATOM 7491 C C . VAL A 1 31 ? 6.001 0.142 -0.373 1.00 0.00 31 VAL A C 15
ATOM 7492 O O . VAL A 1 31 ? 5.501 -0.824 -0.951 1.00 0.00 31 VAL A O 15
ATOM 7505 N N . SER A 1 32 ? 7.030 0.829 -0.857 1.00 0.00 32 SER A N 15
ATOM 7506 C CA . SER A 1 32 ? 7.655 0.500 -2.130 1.00 0.00 32 SER A CA 15
ATOM 7507 C C . SER A 1 32 ? 6.618 0.560 -3.254 1.00 0.00 32 SER A C 15
ATOM 7508 O O . SER A 1 32 ? 6.647 -0.232 -4.200 1.00 0.00 32 SER A O 15
ATOM 7516 N N . ASN A 1 33 ? 5.692 1.505 -3.113 1.00 0.00 33 ASN A N 15
ATOM 7517 C CA . ASN A 1 33 ? 4.614 1.723 -4.073 1.00 0.00 33 ASN A CA 15
ATOM 7518 C C . ASN A 1 33 ? 3.675 0.525 -4.156 1.00 0.00 33 ASN A C 15
ATOM 7519 O O . ASN A 1 33 ? 2.929 0.373 -5.121 1.00 0.00 33 ASN A O 15
ATOM 7530 N N . SER A 1 34 ? 3.702 -0.317 -3.138 1.00 0.00 34 SER A N 15
ATOM 7531 C CA . SER A 1 34 ? 2.816 -1.465 -3.081 1.00 0.00 34 SER A CA 15
ATOM 7532 C C . SER A 1 34 ? 2.118 -1.522 -1.732 1.00 0.00 34 SER A C 15
ATOM 7533 O O . SER A 1 34 ? 2.693 -1.146 -0.713 1.00 0.00 34 SER A O 15
ATOM 7541 N N . CYS A 1 35 ? 0.877 -1.971 -1.726 1.00 0.00 35 CYS A N 15
ATOM 7542 C CA . CYS A 1 35 ? 0.122 -2.071 -0.490 1.00 0.00 35 CYS A CA 15
ATOM 7543 C C . CYS A 1 35 ? 0.240 -3.475 0.083 1.00 0.00 35 CYS A C 15
ATOM 7544 O O . CYS A 1 35 ? 0.218 -4.460 -0.661 1.00 0.00 35 CYS A O 15
ATOM 7551 N N . ARG A 1 36 ? 0.378 -3.562 1.399 1.00 0.00 36 ARG A N 15
ATOM 7552 C CA . ARG A 1 36 ? 0.555 -4.836 2.071 1.00 0.00 36 ARG A CA 15
ATOM 7553 C C . ARG A 1 36 ? 0.235 -4.694 3.552 1.00 0.00 36 ARG A C 15
ATOM 7554 O O . ARG A 1 36 ? 0.502 -3.614 4.115 1.00 0.00 36 ARG A O 15
ATOM 7576 N N . ASP A 1 1 ? -23.486 -7.007 -5.679 1.00 0.00 1 ASP A N 16
ATOM 7577 C CA . ASP A 1 1 ? -22.386 -6.222 -6.280 1.00 0.00 1 ASP A CA 16
ATOM 7578 C C . ASP A 1 1 ? -22.273 -4.862 -5.605 1.00 0.00 1 ASP A C 16
ATOM 7579 O O . ASP A 1 1 ? -23.048 -3.950 -5.892 1.00 0.00 1 ASP A O 16
ATOM 7590 N N . GLU A 1 2 ? -21.325 -4.739 -4.690 1.00 0.00 2 GLU A N 16
ATOM 7591 C CA . GLU A 1 2 ? -21.104 -3.481 -3.995 1.00 0.00 2 GLU A CA 16
ATOM 7592 C C . GLU A 1 2 ? -19.838 -2.810 -4.512 1.00 0.00 2 GLU A C 16
ATOM 7593 O O . GLU A 1 2 ? -19.805 -1.592 -4.693 1.00 0.00 2 GLU A O 16
ATOM 7605 N N . THR A 1 3 ? -18.813 -3.620 -4.770 1.00 0.00 3 THR A N 16
ATOM 7606 C CA . THR A 1 3 ? -17.521 -3.139 -5.271 1.00 0.00 3 THR A CA 16
ATOM 7607 C C . THR A 1 3 ? -17.019 -1.920 -4.487 1.00 0.00 3 THR A C 16
ATOM 7608 O O . THR A 1 3 ? -16.946 -0.812 -5.022 1.00 0.00 3 THR A O 16
ATOM 7619 N N . PRO A 1 4 ? -16.677 -2.104 -3.201 1.00 0.00 4 PRO A N 16
ATOM 7620 C CA . PRO A 1 4 ? -16.179 -1.020 -2.367 1.00 0.00 4 PRO A CA 16
ATOM 7621 C C . PRO A 1 4 ? -14.674 -0.836 -2.523 1.00 0.00 4 PRO A C 16
ATOM 7622 O O . PRO A 1 4 ? -13.918 -0.933 -1.557 1.00 0.00 4 PRO A O 16
ATOM 7633 N N . ASP A 1 5 ? -14.244 -0.570 -3.746 1.00 0.00 5 ASP A N 16
ATOM 7634 C CA . ASP A 1 5 ? -12.822 -0.426 -4.040 1.00 0.00 5 ASP A CA 16
ATOM 7635 C C . ASP A 1 5 ? -12.339 0.998 -3.776 1.00 0.00 5 ASP A C 16
ATOM 7636 O O . ASP A 1 5 ? -11.495 1.523 -4.499 1.00 0.00 5 ASP A O 16
ATOM 7645 N N . GLU A 1 6 ? -12.862 1.611 -2.721 1.00 0.00 6 GLU A N 16
ATOM 7646 C CA . GLU A 1 6 ? -12.423 2.946 -2.327 1.00 0.00 6 GLU A CA 16
ATOM 7647 C C . GLU A 1 6 ? -10.988 2.884 -1.826 1.00 0.00 6 GLU A C 16
ATOM 7648 O O . GLU A 1 6 ? -10.171 3.760 -2.118 1.00 0.00 6 GLU A O 16
ATOM 7660 N N . CYS A 1 7 ? -10.684 1.843 -1.071 1.00 0.00 7 CYS A N 16
ATOM 7661 C CA . CYS A 1 7 ? -9.323 1.604 -0.626 1.00 0.00 7 CYS A CA 16
ATOM 7662 C C . CYS A 1 7 ? -8.574 0.784 -1.658 1.00 0.00 7 CYS A C 16
ATOM 7663 O O . CYS A 1 7 ? -9.162 -0.043 -2.357 1.00 0.00 7 CYS A O 16
ATOM 7670 N N . VAL A 1 8 ? -7.281 1.008 -1.744 1.00 0.00 8 VAL A N 16
ATOM 7671 C CA . VAL A 1 8 ? -6.428 0.181 -2.570 1.00 0.00 8 VAL A CA 16
ATOM 7672 C C . VAL A 1 8 ? -5.997 -1.046 -1.770 1.00 0.00 8 VAL A C 16
ATOM 7673 O O . VAL A 1 8 ? -5.544 -0.933 -0.627 1.00 0.00 8 VAL A O 16
ATOM 7686 N N . THR A 1 9 ? -6.186 -2.215 -2.361 1.00 0.00 9 THR A N 16
ATOM 7687 C CA . THR A 1 9 ? -6.028 -3.471 -1.651 1.00 0.00 9 THR A CA 16
ATOM 7688 C C . THR A 1 9 ? -4.577 -3.947 -1.603 1.00 0.00 9 THR A C 16
ATOM 7689 O O . THR A 1 9 ? -3.700 -3.406 -2.284 1.00 0.00 9 THR A O 16
ATOM 7700 N N . ARG A 1 10 ? -4.346 -4.965 -0.781 1.00 0.00 10 ARG A N 16
ATOM 7701 C CA . ARG A 1 10 ? -3.024 -5.524 -0.560 1.00 0.00 10 ARG A CA 16
ATOM 7702 C C . ARG A 1 10 ? -2.403 -6.011 -1.864 1.00 0.00 10 ARG A C 16
ATOM 7703 O O . ARG A 1 10 ? -3.034 -6.734 -2.634 1.00 0.00 10 ARG A O 16
ATOM 7724 N N . GLY A 1 11 ? -1.172 -5.591 -2.113 1.00 0.00 11 GLY A N 16
ATOM 7725 C CA . GLY A 1 11 ? -0.473 -6.014 -3.307 1.00 0.00 11 GLY A CA 16
ATOM 7726 C C . GLY A 1 11 ? -0.622 -5.037 -4.456 1.00 0.00 11 GLY A C 16
ATOM 7727 O O . GLY A 1 11 ? 0.096 -5.133 -5.450 1.00 0.00 11 GLY A O 16
ATOM 7731 N N . ASN A 1 12 ? -1.550 -4.096 -4.332 1.00 0.00 12 ASN A N 16
ATOM 7732 C CA . ASN A 1 12 ? -1.782 -3.122 -5.389 1.00 0.00 12 ASN A CA 16
ATOM 7733 C C . ASN A 1 12 ? -0.918 -1.883 -5.197 1.00 0.00 12 ASN A C 16
ATOM 7734 O O . ASN A 1 12 ? -0.400 -1.629 -4.106 1.00 0.00 12 ASN A O 16
ATOM 7745 N N . PHE A 1 13 ? -0.772 -1.129 -6.279 1.00 0.00 13 PHE A N 16
ATOM 7746 C CA . PHE A 1 13 ? 0.115 0.025 -6.326 1.00 0.00 13 PHE A CA 16
ATOM 7747 C C . PHE A 1 13 ? -0.423 1.185 -5.489 1.00 0.00 13 PHE A C 16
ATOM 7748 O O . PHE A 1 13 ? -1.617 1.481 -5.511 1.00 0.00 13 PHE A O 16
ATOM 7765 N N . CYS A 1 14 ? 0.471 1.835 -4.759 1.00 0.00 14 CYS A N 16
ATOM 7766 C CA . CYS A 1 14 ? 0.132 3.033 -4.007 1.00 0.00 14 CYS A CA 16
ATOM 7767 C C . CYS A 1 14 ? 1.074 4.171 -4.392 1.00 0.00 14 CYS A C 16
ATOM 7768 O O . CYS A 1 14 ? 2.272 3.959 -4.582 1.00 0.00 14 CYS A O 16
ATOM 7775 N N . ALA A 1 15 ? 0.522 5.370 -4.530 1.00 0.00 15 ALA A N 16
ATOM 7776 C CA . ALA A 1 15 ? 1.314 6.553 -4.840 1.00 0.00 15 ALA A CA 16
ATOM 7777 C C . ALA A 1 15 ? 2.087 7.005 -3.602 1.00 0.00 15 ALA A C 16
ATOM 7778 O O . ALA A 1 15 ? 1.766 6.555 -2.499 1.00 0.00 15 ALA A O 16
ATOM 7785 N N . THR A 1 16 ? 3.075 7.896 -3.776 1.00 0.00 16 THR A N 16
ATOM 7786 C CA . THR A 1 16 ? 3.973 8.299 -2.685 1.00 0.00 16 THR A CA 16
ATOM 7787 C C . THR A 1 16 ? 3.232 8.487 -1.362 1.00 0.00 16 THR A C 16
ATOM 7788 O O . THR A 1 16 ? 2.338 9.321 -1.239 1.00 0.00 16 THR A O 16
ATOM 7799 N N . PRO A 1 17 ? 3.627 7.702 -0.354 1.00 0.00 17 PRO A N 16
ATOM 7800 C CA . PRO A 1 17 ? 2.860 7.524 0.883 1.00 0.00 17 PRO A CA 16
ATOM 7801 C C . PRO A 1 17 ? 2.694 8.804 1.691 1.00 0.00 17 PRO A C 16
ATOM 7802 O O . PRO A 1 17 ? 1.607 9.085 2.191 1.00 0.00 17 PRO A O 16
ATOM 7813 N N . GLU A 1 18 ? 3.754 9.595 1.778 1.00 0.00 18 GLU A N 16
ATOM 7814 C CA . GLU A 1 18 ? 3.794 10.718 2.708 1.00 0.00 18 GLU A CA 16
ATOM 7815 C C . GLU A 1 18 ? 2.768 11.800 2.367 1.00 0.00 18 GLU A C 16
ATOM 7816 O O . GLU A 1 18 ? 2.232 12.450 3.261 1.00 0.00 18 GLU A O 16
ATOM 7828 N N . VAL A 1 19 ? 2.472 11.987 1.088 1.00 0.00 19 VAL A N 16
ATOM 7829 C CA . VAL A 1 19 ? 1.630 13.109 0.679 1.00 0.00 19 VAL A CA 16
ATOM 7830 C C . VAL A 1 19 ? 0.146 12.876 0.981 1.00 0.00 19 VAL A C 16
ATOM 7831 O O . VAL A 1 19 ? -0.633 13.827 1.012 1.00 0.00 19 VAL A O 16
ATOM 7844 N N . HIS A 1 20 ? -0.257 11.626 1.200 1.00 0.00 20 HIS A N 16
ATOM 7845 C CA . HIS A 1 20 ? -1.668 11.348 1.485 1.00 0.00 20 HIS A CA 16
ATOM 7846 C C . HIS A 1 20 ? -1.852 10.537 2.772 1.00 0.00 20 HIS A C 16
ATOM 7847 O O . HIS A 1 20 ? -2.824 10.728 3.494 1.00 0.00 20 HIS A O 16
ATOM 7862 N N . GLY A 1 21 ? -0.881 9.680 3.064 1.00 0.00 21 GLY A N 16
ATOM 7863 C CA . GLY A 1 21 ? -0.890 8.816 4.248 1.00 0.00 21 GLY A CA 16
ATOM 7864 C C . GLY A 1 21 ? -2.042 7.807 4.320 1.00 0.00 21 GLY A C 16
ATOM 7865 O O . GLY A 1 21 ? -1.844 6.681 4.774 1.00 0.00 21 GLY A O 16
ATOM 7869 N N . ASP A 1 22 ? -3.229 8.189 3.872 1.00 0.00 22 ASP A N 16
ATOM 7870 C CA . ASP A 1 22 ? -4.352 7.262 3.767 1.00 0.00 22 ASP A CA 16
ATOM 7871 C C . ASP A 1 22 ? -4.531 6.823 2.325 1.00 0.00 22 ASP A C 16
ATOM 7872 O O . ASP A 1 22 ? -4.291 7.617 1.416 1.00 0.00 22 ASP A O 16
ATOM 7881 N N . TRP A 1 23 ? -4.944 5.573 2.126 1.00 0.00 23 TRP A N 16
ATOM 7882 C CA . TRP A 1 23 ? -5.234 5.033 0.793 1.00 0.00 23 TRP A CA 16
ATOM 7883 C C . TRP A 1 23 ? -5.531 3.542 0.877 1.00 0.00 23 TRP A C 16
ATOM 7884 O O . TRP A 1 23 ? -6.553 3.069 0.372 1.00 0.00 23 TRP A O 16
ATOM 7905 N N . CYS A 1 24 ? -4.633 2.804 1.510 1.00 0.00 24 CYS A N 16
ATOM 7906 C CA . CYS A 1 24 ? -4.814 1.375 1.686 1.00 0.00 24 CYS A CA 16
ATOM 7907 C C . CYS A 1 24 ? -5.790 1.122 2.827 1.00 0.00 24 CYS A C 16
ATOM 7908 O O . CYS A 1 24 ? -5.837 1.886 3.790 1.00 0.00 24 CYS A O 16
ATOM 7915 N N . CYS A 1 25 ? -6.565 0.056 2.724 1.00 0.00 25 CYS A N 16
ATOM 7916 C CA . CYS A 1 25 ? -7.529 -0.271 3.770 1.00 0.00 25 CYS A CA 16
ATOM 7917 C C . CYS A 1 25 ? -6.917 -1.225 4.783 1.00 0.00 25 CYS A C 16
ATOM 7918 O O . CYS A 1 25 ? -5.846 -1.789 4.552 1.00 0.00 25 CYS A O 16
ATOM 7925 N N . GLY A 1 26 ? -7.602 -1.393 5.903 1.00 0.00 26 GLY A N 16
ATOM 7926 C CA . GLY A 1 26 ? -7.117 -2.260 6.953 1.00 0.00 26 GLY A CA 16
ATOM 7927 C C . GLY A 1 26 ? -5.846 -1.734 7.584 1.00 0.00 26 GLY A C 16
ATOM 7928 O O . GLY A 1 26 ? -5.709 -0.530 7.814 1.00 0.00 26 GLY A O 16
ATOM 7932 N N . SER A 1 27 ? -4.910 -2.628 7.855 1.00 0.00 27 SER A N 16
ATOM 7933 C CA . SER A 1 27 ? -3.647 -2.245 8.466 1.00 0.00 27 SER A CA 16
ATOM 7934 C C . SER A 1 27 ? -2.541 -2.157 7.417 1.00 0.00 27 SER A C 16
ATOM 7935 O O . SER A 1 27 ? -1.353 -2.175 7.744 1.00 0.00 27 SER A O 16
ATOM 7943 N N . LEU A 1 28 ? -2.942 -2.050 6.157 1.00 0.00 28 LEU A N 16
ATOM 7944 C CA . LEU A 1 28 ? -1.998 -2.001 5.049 1.00 0.00 28 LEU A CA 16
ATOM 7945 C C . LEU A 1 28 ? -1.161 -0.728 5.080 1.00 0.00 28 LEU A C 16
ATOM 7946 O O . LEU A 1 28 ? -1.596 0.315 5.575 1.00 0.00 28 LEU A O 16
ATOM 7962 N N . LYS A 1 29 ? 0.045 -0.837 4.556 1.00 0.00 29 LYS A N 16
ATOM 7963 C CA . LYS A 1 29 ? 0.968 0.281 4.478 1.00 0.00 29 LYS A CA 16
ATOM 7964 C C . LYS A 1 29 ? 1.423 0.480 3.040 1.00 0.00 29 LYS A C 16
ATOM 7965 O O . LYS A 1 29 ? 1.711 -0.493 2.345 1.00 0.00 29 LYS A O 16
ATOM 7984 N N . CYS A 1 30 ? 1.470 1.726 2.587 1.00 0.00 30 CYS A N 16
ATOM 7985 C CA . CYS A 1 30 ? 2.041 2.034 1.284 1.00 0.00 30 CYS A CA 16
ATOM 7986 C C . CYS A 1 30 ? 3.557 1.924 1.344 1.00 0.00 30 CYS A C 16
ATOM 7987 O O . CYS A 1 30 ? 4.249 2.877 1.711 1.00 0.00 30 CYS A O 16
ATOM 7994 N N . VAL A 1 31 ? 4.069 0.760 0.994 1.00 0.00 31 VAL A N 16
ATOM 7995 C CA . VAL A 1 31 ? 5.499 0.523 1.024 1.00 0.00 31 VAL A CA 16
ATOM 7996 C C . VAL A 1 31 ? 5.980 0.022 -0.334 1.00 0.00 31 VAL A C 16
ATOM 7997 O O . VAL A 1 31 ? 5.384 -0.885 -0.918 1.00 0.00 31 VAL A O 16
ATOM 8010 N N . SER A 1 32 ? 7.031 0.656 -0.848 1.00 0.00 32 SER A N 16
ATOM 8011 C CA . SER A 1 32 ? 7.576 0.335 -2.162 1.00 0.00 32 SER A CA 16
ATOM 8012 C C . SER A 1 32 ? 6.489 0.474 -3.227 1.00 0.00 32 SER A C 16
ATOM 8013 O O . SER A 1 32 ? 6.452 -0.266 -4.215 1.00 0.00 32 SER A O 16
ATOM 8021 N N . ASN A 1 33 ? 5.603 1.436 -2.992 1.00 0.00 33 ASN A N 16
ATOM 8022 C CA . ASN A 1 33 ? 4.482 1.729 -3.875 1.00 0.00 33 ASN A CA 16
ATOM 8023 C C . ASN A 1 33 ? 3.489 0.573 -3.930 1.00 0.00 33 ASN A C 16
ATOM 8024 O O . ASN A 1 33 ? 2.797 0.390 -4.928 1.00 0.00 33 ASN A O 16
ATOM 8035 N N . SER A 1 34 ? 3.419 -0.204 -2.860 1.00 0.00 34 SER A N 16
ATOM 8036 C CA . SER A 1 34 ? 2.449 -1.283 -2.772 1.00 0.00 34 SER A CA 16
ATOM 8037 C C . SER A 1 34 ? 1.853 -1.359 -1.371 1.00 0.00 34 SER A C 16
ATOM 8038 O O . SER A 1 34 ? 2.557 -1.184 -0.379 1.00 0.00 34 SER A O 16
ATOM 8046 N N . CYS A 1 35 ? 0.552 -1.601 -1.299 1.00 0.00 35 CYS A N 16
ATOM 8047 C CA . CYS A 1 35 ? -0.129 -1.721 -0.016 1.00 0.00 35 CYS A CA 16
ATOM 8048 C C . CYS A 1 35 ? 0.096 -3.095 0.591 1.00 0.00 35 CYS A C 16
ATOM 8049 O O . CYS A 1 35 ? -0.268 -4.111 -0.004 1.00 0.00 35 CYS A O 16
ATOM 8056 N N . ARG A 1 36 ? 0.700 -3.111 1.771 1.00 0.00 36 ARG A N 16
ATOM 8057 C CA . ARG A 1 36 ? 0.958 -4.343 2.505 1.00 0.00 36 ARG A CA 16
ATOM 8058 C C . ARG A 1 36 ? 1.543 -4.023 3.882 1.00 0.00 36 ARG A C 16
ATOM 8059 O O . ARG A 1 36 ? 2.718 -4.345 4.137 1.00 0.00 36 ARG A O 16
ATOM 8081 N N . ASP A 1 1 ? -17.183 -4.286 -16.917 1.00 0.00 1 ASP A N 17
ATOM 8082 C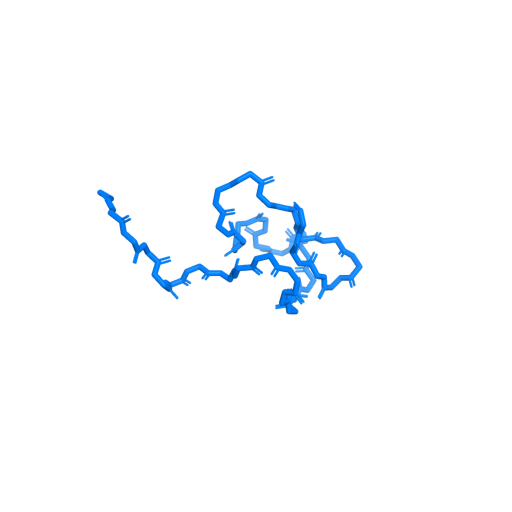 CA . ASP A 1 1 ? -16.901 -4.895 -15.598 1.00 0.00 1 ASP A CA 17
ATOM 8083 C C . ASP A 1 1 ? -15.491 -4.538 -15.149 1.00 0.00 1 ASP A C 17
ATOM 8084 O O . ASP A 1 1 ? -14.541 -4.664 -15.920 1.00 0.00 1 ASP A O 17
ATOM 8095 N N . GLU A 1 2 ? -15.362 -4.076 -13.912 1.00 0.00 2 GLU A N 17
ATOM 8096 C CA . GLU A 1 2 ? -14.070 -3.662 -13.380 1.00 0.00 2 GLU A CA 17
ATOM 8097 C C . GLU A 1 2 ? -13.997 -3.930 -11.880 1.00 0.00 2 GLU A C 17
ATOM 8098 O O . GLU A 1 2 ? -13.022 -4.510 -11.399 1.00 0.00 2 GLU A O 17
ATOM 8110 N N . THR A 1 3 ? -15.035 -3.519 -11.155 1.00 0.00 3 THR A N 17
ATOM 8111 C CA . THR A 1 3 ? -15.110 -3.733 -9.707 1.00 0.00 3 THR A CA 17
ATOM 8112 C C . THR A 1 3 ? -13.951 -3.029 -8.985 1.00 0.00 3 THR A C 17
ATOM 8113 O O . THR A 1 3 ? -12.966 -3.666 -8.597 1.00 0.00 3 THR A O 17
ATOM 8124 N N . PRO A 1 4 ? -14.042 -1.696 -8.825 1.00 0.00 4 PRO A N 17
ATOM 8125 C CA . PRO A 1 4 ? -13.028 -0.903 -8.128 1.00 0.00 4 PRO A CA 17
ATOM 8126 C C . PRO A 1 4 ? -13.163 -0.999 -6.611 1.00 0.00 4 PRO A C 17
ATOM 8127 O O . PRO A 1 4 ? -13.903 -1.835 -6.093 1.00 0.00 4 PRO A O 17
ATOM 8138 N N . ASP A 1 5 ? -12.443 -0.138 -5.907 1.00 0.00 5 ASP A N 17
ATOM 8139 C CA . ASP A 1 5 ? -12.478 -0.112 -4.450 1.00 0.00 5 ASP A CA 17
ATOM 8140 C C . ASP A 1 5 ? -12.342 1.319 -3.940 1.00 0.00 5 ASP A C 17
ATOM 8141 O O . ASP A 1 5 ? -11.747 2.171 -4.602 1.00 0.00 5 ASP A O 17
ATOM 8150 N N . GLU A 1 6 ? -12.934 1.583 -2.776 1.00 0.00 6 GLU A N 17
ATOM 8151 C CA . GLU A 1 6 ? -12.837 2.890 -2.136 1.00 0.00 6 GLU A CA 17
ATOM 8152 C C . GLU A 1 6 ? -11.514 3.016 -1.394 1.00 0.00 6 GLU A C 17
ATOM 8153 O O . GLU A 1 6 ? -10.997 4.113 -1.192 1.00 0.00 6 GLU A O 17
ATOM 8165 N N . CYS A 1 7 ? -10.990 1.876 -0.982 1.00 0.00 7 CYS A N 17
ATOM 8166 C CA . CYS A 1 7 ? -9.705 1.801 -0.320 1.00 0.00 7 CYS A CA 17
ATOM 8167 C C . CYS A 1 7 ? -8.912 0.656 -0.925 1.00 0.00 7 CYS A C 17
ATOM 8168 O O . CYS A 1 7 ? -9.403 -0.473 -1.004 1.00 0.00 7 CYS A O 17
ATOM 8175 N N . VAL A 1 8 ? -7.698 0.949 -1.360 1.00 0.00 8 VAL A N 17
ATOM 8176 C CA . VAL A 1 8 ? -6.923 -0.003 -2.139 1.00 0.00 8 VAL A CA 17
ATOM 8177 C C . VAL A 1 8 ? -6.505 -1.206 -1.294 1.00 0.00 8 VAL A C 17
ATOM 8178 O O . VAL A 1 8 ? -6.046 -1.070 -0.154 1.00 0.00 8 VAL A O 17
ATOM 8191 N N . THR A 1 9 ? -6.707 -2.383 -1.864 1.00 0.00 9 THR A N 17
ATOM 8192 C CA . THR A 1 9 ? -6.447 -3.640 -1.189 1.00 0.00 9 THR A CA 17
ATOM 8193 C C . THR A 1 9 ? -4.984 -4.063 -1.300 1.00 0.00 9 THR A C 17
ATOM 8194 O O . THR A 1 9 ? -4.193 -3.450 -2.023 1.00 0.00 9 THR A O 17
ATOM 8205 N N . ARG A 1 10 ? -4.637 -5.115 -0.567 1.00 0.00 10 ARG A N 17
ATOM 8206 C CA . ARG A 1 10 ? -3.262 -5.568 -0.445 1.00 0.00 10 ARG A CA 17
ATOM 8207 C C . ARG A 1 10 ? -2.713 -6.065 -1.779 1.00 0.00 10 ARG A C 17
ATOM 8208 O O . ARG A 1 10 ? -3.402 -6.755 -2.526 1.00 0.00 10 ARG A O 17
ATOM 8229 N N . GLY A 1 11 ? -1.476 -5.689 -2.077 1.00 0.00 11 GLY A N 17
ATOM 8230 C CA . GLY A 1 11 ? -0.824 -6.156 -3.285 1.00 0.00 11 GLY A CA 17
ATOM 8231 C C . GLY A 1 11 ? -0.873 -5.139 -4.407 1.00 0.00 11 GLY A C 17
ATOM 8232 O O . GLY A 1 11 ? -0.085 -5.206 -5.355 1.00 0.00 11 GLY A O 17
ATOM 8236 N N . ASN A 1 12 ? -1.791 -4.190 -4.305 1.00 0.00 12 ASN A N 17
ATOM 8237 C CA . ASN A 1 12 ? -1.949 -3.180 -5.337 1.00 0.00 12 ASN A CA 17
ATOM 8238 C C . ASN A 1 12 ? -1.044 -1.980 -5.087 1.00 0.00 12 ASN A C 17
ATOM 8239 O O . ASN A 1 12 ? -0.553 -1.767 -3.974 1.00 0.00 12 ASN A O 17
ATOM 8250 N N . PHE A 1 13 ? -0.827 -1.214 -6.149 1.00 0.00 13 PHE A N 17
ATOM 8251 C CA . PHE A 1 13 ? 0.083 -0.079 -6.130 1.00 0.00 13 PHE A CA 17
ATOM 8252 C C . PHE A 1 13 ? -0.499 1.088 -5.335 1.00 0.00 13 PHE A C 17
ATOM 8253 O O . PHE A 1 13 ? -1.692 1.382 -5.423 1.00 0.00 13 PHE A O 17
ATOM 8270 N N . CYS A 1 14 ? 0.357 1.746 -4.567 1.00 0.00 14 CYS A N 17
ATOM 8271 C CA . CYS A 1 14 ? -0.029 2.927 -3.817 1.00 0.00 14 CYS A CA 17
ATOM 8272 C C . CYS A 1 14 ? 0.784 4.128 -4.285 1.00 0.00 14 CYS A C 17
ATOM 8273 O O . CYS A 1 14 ? 2.007 4.051 -4.405 1.00 0.00 14 CYS A O 17
ATOM 8280 N N . ALA A 1 15 ? 0.094 5.227 -4.570 1.00 0.00 15 ALA A N 17
ATOM 8281 C CA . ALA A 1 15 ? 0.742 6.466 -4.984 1.00 0.00 15 ALA A CA 17
ATOM 8282 C C . ALA A 1 15 ? 1.596 7.027 -3.848 1.00 0.00 15 ALA A C 17
ATOM 8283 O O . ALA A 1 15 ? 1.418 6.623 -2.700 1.00 0.00 15 ALA A O 17
ATOM 8290 N N . THR A 1 16 ? 2.496 7.961 -4.169 1.00 0.00 16 THR A N 17
ATOM 8291 C CA . THR A 1 16 ? 3.435 8.528 -3.198 1.00 0.00 16 THR A CA 17
ATOM 8292 C C . THR A 1 16 ? 2.786 8.797 -1.836 1.00 0.00 16 THR A C 17
ATOM 8293 O O . THR A 1 16 ? 1.931 9.674 -1.699 1.00 0.00 16 THR A O 17
ATOM 8304 N N . PRO A 1 17 ? 3.213 8.036 -0.810 1.00 0.00 17 PRO A N 17
ATOM 8305 C CA . PRO A 1 17 ? 2.562 8.007 0.506 1.00 0.00 17 PRO A CA 17
ATOM 8306 C C . PRO A 1 17 ? 2.515 9.366 1.191 1.00 0.00 17 PRO A C 17
ATOM 8307 O O . PRO A 1 17 ? 1.516 9.709 1.814 1.00 0.00 17 PRO A O 17
ATOM 8318 N N . GLU A 1 18 ? 3.576 10.148 1.048 1.00 0.00 18 GLU A N 17
ATOM 8319 C CA . GLU A 1 18 ? 3.700 11.415 1.766 1.00 0.00 18 GLU A CA 17
ATOM 8320 C C . GLU A 1 18 ? 2.633 12.422 1.323 1.00 0.00 18 GLU A C 17
ATOM 8321 O O . GLU A 1 18 ? 2.292 13.342 2.068 1.00 0.00 18 GLU A O 17
ATOM 8333 N N . VAL A 1 19 ? 2.090 12.229 0.126 1.00 0.00 19 VAL A N 17
ATOM 8334 C CA . VAL A 1 19 ? 1.145 13.191 -0.442 1.00 0.00 19 VAL A CA 17
ATOM 8335 C C . VAL A 1 19 ? -0.267 13.023 0.132 1.00 0.00 19 VAL A C 17
ATOM 8336 O O . VAL A 1 19 ? -1.018 13.992 0.243 1.00 0.00 19 VAL A O 17
ATOM 8349 N N . HIS A 1 20 ? -0.626 11.802 0.514 1.00 0.00 20 HIS A N 17
ATOM 8350 C CA . HIS A 1 20 ? -1.998 11.528 0.957 1.00 0.00 20 HIS A CA 17
ATOM 8351 C C . HIS A 1 20 ? -2.048 10.841 2.325 1.00 0.00 20 HIS A C 17
ATOM 8352 O O . HIS A 1 20 ? -2.982 11.043 3.100 1.00 0.00 20 HIS A O 17
ATOM 8367 N N . GLY A 1 21 ? -1.015 10.054 2.607 1.00 0.00 21 GLY A N 17
ATOM 8368 C CA . GLY A 1 21 ? -0.916 9.249 3.825 1.00 0.00 21 GLY A CA 17
ATOM 8369 C C . GLY A 1 21 ? -2.000 8.183 3.984 1.00 0.00 21 GLY A C 17
ATOM 8370 O O . GLY A 1 21 ? -1.716 7.081 4.452 1.00 0.00 21 GLY A O 17
ATOM 8374 N N . ASP A 1 22 ? -3.221 8.488 3.576 1.00 0.00 22 ASP A N 17
ATOM 8375 C CA . ASP A 1 22 ? -4.310 7.516 3.573 1.00 0.00 22 ASP A CA 17
ATOM 8376 C C . ASP A 1 22 ? -4.546 6.996 2.165 1.00 0.00 22 ASP A C 17
ATOM 8377 O O . ASP A 1 22 ? -4.511 7.781 1.222 1.00 0.00 22 ASP A O 17
ATOM 8386 N N . TRP A 1 23 ? -4.784 5.694 2.026 1.00 0.00 23 TRP A N 17
ATOM 8387 C CA . TRP A 1 23 ? -5.097 5.086 0.728 1.00 0.00 23 TRP A CA 17
ATOM 8388 C C . TRP A 1 23 ? -5.372 3.597 0.883 1.00 0.00 23 TRP A C 17
ATOM 8389 O O . TRP A 1 23 ? -6.429 3.104 0.487 1.00 0.00 23 TRP A O 17
ATOM 8410 N N . CYS A 1 24 ? -4.418 2.883 1.467 1.00 0.00 24 CYS A N 17
ATOM 8411 C CA . CYS A 1 24 ? -4.540 1.443 1.624 1.00 0.00 24 CYS A CA 17
ATOM 8412 C C . CYS A 1 24 ? -5.594 1.114 2.668 1.00 0.00 24 CYS A C 17
ATOM 8413 O O . CYS A 1 24 ? -5.718 1.807 3.680 1.00 0.00 24 CYS A O 17
ATOM 8420 N N . CYS A 1 25 ? -6.358 0.069 2.413 1.00 0.00 25 CYS A N 17
ATOM 8421 C CA . CYS A 1 25 ? -7.406 -0.343 3.335 1.00 0.00 25 CYS A CA 17
ATOM 8422 C C . CYS A 1 25 ? -6.846 -1.261 4.416 1.00 0.00 25 CYS A C 17
ATOM 8423 O O . CYS A 1 25 ? -5.761 -1.824 4.267 1.00 0.00 25 CYS A O 17
ATOM 8430 N N . GLY A 1 26 ? -7.589 -1.394 5.504 1.00 0.00 26 GLY A N 17
ATOM 8431 C CA . GLY A 1 26 ? -7.186 -2.270 6.589 1.00 0.00 26 GLY A CA 17
ATOM 8432 C C . GLY A 1 26 ? -5.927 -1.799 7.295 1.00 0.00 26 GLY A C 17
ATOM 8433 O O . GLY A 1 26 ? -5.717 -0.598 7.471 1.00 0.00 26 GLY A O 17
ATOM 8437 N N . SER A 1 27 ? -5.084 -2.745 7.682 1.00 0.00 27 SER A N 17
ATOM 8438 C CA . SER A 1 27 ? -3.849 -2.447 8.399 1.00 0.00 27 SER A CA 17
ATOM 8439 C C . SER A 1 27 ? -2.675 -2.336 7.430 1.00 0.00 27 SER A C 17
ATOM 8440 O O . SER A 1 27 ? -1.513 -2.453 7.820 1.00 0.00 27 SER A O 17
ATOM 8448 N N . LEU A 1 28 ? -2.992 -2.113 6.164 1.00 0.00 28 LEU A N 17
ATOM 8449 C CA . LEU A 1 28 ? -1.984 -2.026 5.121 1.00 0.00 28 LEU A CA 17
ATOM 8450 C C . LEU A 1 28 ? -1.212 -0.717 5.209 1.00 0.00 28 LEU A C 17
ATOM 8451 O O . LEU A 1 28 ? -1.663 0.250 5.826 1.00 0.00 28 LEU A O 17
ATOM 8467 N N . LYS A 1 29 ? -0.051 -0.701 4.585 1.00 0.00 29 LYS A N 17
ATOM 8468 C CA . LYS A 1 29 ? 0.756 0.502 4.471 1.00 0.00 29 LYS A CA 17
ATOM 8469 C C . LYS A 1 29 ? 1.468 0.510 3.122 1.00 0.00 29 LYS A C 17
ATOM 8470 O O . LYS A 1 29 ? 1.782 -0.554 2.579 1.00 0.00 29 LYS A O 17
ATOM 8489 N N . CYS A 1 30 ? 1.686 1.698 2.567 1.00 0.00 30 CYS A N 17
ATOM 8490 C CA . CYS A 1 30 ? 2.291 1.827 1.246 1.00 0.00 30 CYS A CA 17
ATOM 8491 C C . CYS A 1 30 ? 3.795 1.599 1.317 1.00 0.00 30 CYS A C 17
ATOM 8492 O O . CYS A 1 30 ? 4.571 2.530 1.522 1.00 0.00 30 CYS A O 17
ATOM 8499 N N . VAL A 1 31 ? 4.194 0.359 1.127 1.00 0.00 31 VAL A N 17
ATOM 8500 C CA . VAL A 1 31 ? 5.596 -0.010 1.164 1.00 0.00 31 VAL A CA 17
ATOM 8501 C C . VAL A 1 31 ? 6.080 -0.291 -0.245 1.00 0.00 31 VAL A C 17
ATOM 8502 O O . VAL A 1 31 ? 5.535 -1.160 -0.924 1.00 0.00 31 VAL A O 17
ATOM 8515 N N . SER A 1 32 ? 7.086 0.457 -0.685 1.00 0.00 32 SER A N 17
ATOM 8516 C CA . SER A 1 32 ? 7.594 0.342 -2.043 1.00 0.00 32 SER A CA 17
ATOM 8517 C C . SER A 1 32 ? 6.471 0.638 -3.030 1.00 0.00 32 SER A C 17
ATOM 8518 O O . SER A 1 32 ? 6.378 0.032 -4.095 1.00 0.00 32 SER A O 17
ATOM 8526 N N . ASN A 1 33 ? 5.618 1.580 -2.641 1.00 0.00 33 ASN A N 17
ATOM 8527 C CA . ASN A 1 33 ? 4.449 1.957 -3.423 1.00 0.00 33 ASN A CA 17
ATOM 8528 C C . ASN A 1 33 ? 3.506 0.774 -3.621 1.00 0.00 33 ASN A C 17
ATOM 8529 O O . ASN A 1 33 ? 2.827 0.672 -4.638 1.00 0.00 33 ASN A O 17
ATOM 8540 N N . SER A 1 34 ? 3.476 -0.125 -2.652 1.00 0.00 34 SER A N 17
ATOM 8541 C CA . SER A 1 34 ? 2.549 -1.244 -2.676 1.00 0.00 34 SER A CA 17
ATOM 8542 C C . SER A 1 34 ? 1.948 -1.453 -1.291 1.00 0.00 34 SER A C 17
ATOM 8543 O O . SER A 1 34 ? 2.658 -1.421 -0.288 1.00 0.00 34 SER A O 17
ATOM 8551 N N . CYS A 1 35 ? 0.641 -1.645 -1.236 1.00 0.00 35 CYS A N 17
ATOM 8552 C CA . CYS A 1 35 ? -0.038 -1.848 0.034 1.00 0.00 35 CYS A CA 17
ATOM 8553 C C . CYS A 1 35 ? 0.156 -3.280 0.514 1.00 0.00 35 CYS A C 17
ATOM 8554 O O . CYS A 1 35 ? -0.200 -4.229 -0.184 1.00 0.00 35 CYS A O 17
ATOM 8561 N N . ARG A 1 36 ? 0.726 -3.435 1.697 1.00 0.00 36 ARG A N 17
ATOM 8562 C CA . ARG A 1 36 ? 0.968 -4.750 2.258 1.00 0.00 36 ARG A CA 17
ATOM 8563 C C . ARG A 1 36 ? 0.853 -4.714 3.775 1.00 0.00 36 ARG A C 17
ATOM 8564 O O . ARG A 1 36 ? 1.356 -3.751 4.388 1.00 0.00 36 ARG A O 17
ATOM 8586 N N . ASP A 1 1 ? -22.498 8.356 6.189 1.00 0.00 1 ASP A N 18
ATOM 8587 C CA . ASP A 1 1 ? -22.217 7.766 4.858 1.00 0.00 1 ASP A CA 18
ATOM 8588 C C . ASP A 1 1 ? -22.489 8.782 3.755 1.00 0.00 1 ASP A C 18
ATOM 8589 O O . ASP A 1 1 ? -23.441 8.638 2.987 1.00 0.00 1 ASP A O 18
ATOM 8600 N N . GLU A 1 2 ? -21.652 9.808 3.671 1.00 0.00 2 GLU A N 18
ATOM 8601 C CA . GLU A 1 2 ? -21.840 10.857 2.677 1.00 0.00 2 GLU A CA 18
ATOM 8602 C C . GLU A 1 2 ? -21.282 10.431 1.328 1.00 0.00 2 GLU A C 18
ATOM 8603 O O . GLU A 1 2 ? -22.003 10.382 0.330 1.00 0.00 2 GLU A O 18
ATOM 8615 N N . THR A 1 3 ? -19.999 10.118 1.305 1.00 0.00 3 THR A N 18
ATOM 8616 C CA . THR A 1 3 ? -19.325 9.726 0.079 1.00 0.00 3 THR A CA 18
ATOM 8617 C C . THR A 1 3 ? -18.024 8.975 0.392 1.00 0.00 3 THR A C 18
ATOM 8618 O O . THR A 1 3 ? -16.922 9.493 0.187 1.00 0.00 3 THR A O 18
ATOM 8629 N N . PRO A 1 4 ? -18.135 7.737 0.912 1.00 0.00 4 PRO A N 18
ATOM 8630 C CA . PRO A 1 4 ? -16.968 6.905 1.210 1.00 0.00 4 PRO A CA 18
ATOM 8631 C C . PRO A 1 4 ? -16.224 6.531 -0.064 1.00 0.00 4 PRO A C 18
ATOM 8632 O O . PRO A 1 4 ? -16.845 6.255 -1.093 1.00 0.00 4 PRO A O 18
ATOM 8643 N N . ASP A 1 5 ? -14.905 6.536 -0.004 1.00 0.00 5 ASP A N 18
ATOM 8644 C CA . ASP A 1 5 ? -14.097 6.256 -1.181 1.00 0.00 5 ASP A CA 18
ATOM 8645 C C . ASP A 1 5 ? -13.594 4.823 -1.148 1.00 0.00 5 ASP A C 18
ATOM 8646 O O . ASP A 1 5 ? -13.801 4.102 -0.173 1.00 0.00 5 ASP A O 18
ATOM 8655 N N . GLU A 1 6 ? -12.941 4.415 -2.221 1.00 0.00 6 GLU A N 18
ATOM 8656 C CA . GLU A 1 6 ? -12.419 3.066 -2.324 1.00 0.00 6 GLU A CA 18
ATOM 8657 C C . GLU A 1 6 ? -10.923 3.072 -2.047 1.00 0.00 6 GLU A C 18
ATOM 8658 O O . GLU A 1 6 ? -10.175 3.854 -2.638 1.00 0.00 6 GLU A O 18
ATOM 8670 N N . CYS A 1 7 ? -10.497 2.217 -1.138 1.00 0.00 7 CYS A N 18
ATOM 8671 C CA . CYS A 1 7 ? -9.093 2.125 -0.773 1.00 0.00 7 CYS A CA 18
ATOM 8672 C C . CYS A 1 7 ? -8.404 1.034 -1.588 1.00 0.00 7 CYS A C 18
ATOM 8673 O O . CYS A 1 7 ? -9.055 0.111 -2.076 1.00 0.00 7 CYS A O 18
ATOM 8680 N N . VAL A 1 8 ? -7.092 1.156 -1.748 1.00 0.00 8 VAL A N 18
ATOM 8681 C CA . VAL A 1 8 ? -6.327 0.201 -2.535 1.00 0.00 8 VAL A CA 18
ATOM 8682 C C . VAL A 1 8 ? -5.926 -1.006 -1.683 1.00 0.00 8 VAL A C 18
ATOM 8683 O O . VAL A 1 8 ? -5.496 -0.868 -0.533 1.00 0.00 8 VAL A O 18
ATOM 8696 N N . THR A 1 9 ? -6.103 -2.186 -2.257 1.00 0.00 9 THR A N 18
ATOM 8697 C CA . THR A 1 9 ? -5.896 -3.441 -1.554 1.00 0.00 9 THR A CA 18
ATOM 8698 C C . THR A 1 9 ? -4.443 -3.921 -1.608 1.00 0.00 9 THR A C 18
ATOM 8699 O O . THR A 1 9 ? -3.603 -3.346 -2.305 1.00 0.00 9 THR A O 18
ATOM 8710 N N . ARG A 1 10 ? -4.165 -4.977 -0.846 1.00 0.00 10 ARG A N 18
ATOM 8711 C CA . ARG A 1 10 ? -2.825 -5.530 -0.700 1.00 0.00 10 ARG A CA 18
ATOM 8712 C C . ARG A 1 10 ? -2.244 -5.991 -2.036 1.00 0.00 10 ARG A C 18
ATOM 8713 O O . ARG A 1 10 ? -2.939 -6.589 -2.859 1.00 0.00 10 ARG A O 18
ATOM 8734 N N . GLY A 1 11 ? -0.968 -5.690 -2.242 1.00 0.00 11 GLY A N 18
ATOM 8735 C CA . GLY A 1 11 ? -0.270 -6.139 -3.432 1.00 0.00 11 GLY A CA 18
ATOM 8736 C C . GLY A 1 11 ? -0.365 -5.144 -4.565 1.00 0.00 11 GLY A C 18
ATOM 8737 O O . GLY A 1 11 ? 0.439 -5.169 -5.495 1.00 0.00 11 GLY A O 18
ATOM 8741 N N . ASN A 1 12 ? -1.340 -4.257 -4.474 1.00 0.00 12 ASN A N 18
ATOM 8742 C CA . ASN A 1 12 ? -1.571 -3.266 -5.506 1.00 0.00 12 ASN A CA 18
ATOM 8743 C C . ASN A 1 12 ? -0.775 -2.001 -5.234 1.00 0.00 12 ASN A C 18
ATOM 8744 O O . ASN A 1 12 ? -0.304 -1.770 -4.115 1.00 0.00 12 ASN A O 18
ATOM 8755 N N . PHE A 1 13 ? -0.616 -1.206 -6.282 1.00 0.00 13 PHE A N 18
ATOM 8756 C CA . PHE A 1 13 ? 0.178 0.013 -6.234 1.00 0.00 13 PHE A CA 18
ATOM 8757 C C . PHE A 1 13 ? -0.414 1.028 -5.262 1.00 0.00 13 PHE A C 18
ATOM 8758 O O . PHE A 1 13 ? -1.582 1.402 -5.371 1.00 0.00 13 PHE A O 18
ATOM 8775 N N . CYS A 1 14 ? 0.399 1.467 -4.316 1.00 0.00 14 CYS A N 18
ATOM 8776 C CA . CYS A 1 14 ? 0.008 2.530 -3.408 1.00 0.00 14 CYS A CA 18
ATOM 8777 C C . CYS A 1 14 ? 0.696 3.823 -3.821 1.00 0.00 14 CYS A C 18
ATOM 8778 O O . CYS A 1 14 ? 1.918 3.861 -3.994 1.00 0.00 14 CYS A O 18
ATOM 8785 N N . ALA A 1 15 ? -0.089 4.867 -4.034 1.00 0.00 15 ALA A N 18
ATOM 8786 C CA . ALA A 1 15 ? 0.465 6.162 -4.376 1.00 0.00 15 ALA A CA 18
ATOM 8787 C C . ALA A 1 15 ? 0.871 6.889 -3.104 1.00 0.00 15 ALA A C 18
ATOM 8788 O O . ALA A 1 15 ? 0.298 6.630 -2.043 1.00 0.00 15 ALA A O 18
ATOM 8795 N N . THR A 1 16 ? 1.866 7.773 -3.211 1.00 0.00 16 THR A N 18
ATOM 8796 C CA . THR A 1 16 ? 2.377 8.518 -2.061 1.00 0.00 16 THR A CA 18
ATOM 8797 C C . THR A 1 16 ? 1.251 9.023 -1.151 1.00 0.00 16 THR A C 18
ATOM 8798 O O . THR A 1 16 ? 0.336 9.741 -1.577 1.00 0.00 16 THR A O 18
ATOM 8809 N N . PRO A 1 17 ? 1.314 8.601 0.123 1.00 0.00 17 PRO A N 18
ATOM 8810 C CA . PRO A 1 17 ? 0.295 8.898 1.137 1.00 0.00 17 PRO A CA 18
ATOM 8811 C C . PRO A 1 17 ? 0.034 10.387 1.314 1.00 0.00 17 PRO A C 18
ATOM 8812 O O . PRO A 1 17 ? -1.102 10.796 1.557 1.00 0.00 17 PRO A O 18
ATOM 8823 N N . GLU A 1 18 ? 1.082 11.188 1.157 1.00 0.00 18 GLU A N 18
ATOM 8824 C CA . GLU A 1 18 ? 1.022 12.617 1.454 1.00 0.00 18 GLU A CA 18
ATOM 8825 C C . GLU A 1 18 ? -0.007 13.337 0.584 1.00 0.00 18 GLU A C 18
ATOM 8826 O O . GLU A 1 18 ? -0.545 14.373 0.966 1.00 0.00 18 GLU A O 18
ATOM 8838 N N . VAL A 1 19 ? -0.301 12.776 -0.575 1.00 0.00 19 VAL A N 18
ATOM 8839 C CA . VAL A 1 19 ? -1.171 13.445 -1.531 1.00 0.00 19 VAL A CA 18
ATOM 8840 C C . VAL A 1 19 ? -2.651 13.143 -1.270 1.00 0.00 19 VAL A C 18
ATOM 8841 O O . VAL A 1 19 ? -3.526 13.922 -1.652 1.00 0.00 19 VAL A O 18
ATOM 8854 N N . HIS A 1 20 ? -2.945 12.036 -0.597 1.00 0.00 20 HIS A N 18
ATOM 8855 C CA . HIS A 1 20 ? -4.334 11.589 -0.492 1.00 0.00 20 HIS A CA 18
ATOM 8856 C C . HIS A 1 20 ? -4.779 11.418 0.958 1.00 0.00 20 HIS A C 18
ATOM 8857 O O . HIS A 1 20 ? -5.947 11.621 1.285 1.00 0.00 20 HIS A O 18
ATOM 8872 N N . GLY A 1 21 ? -3.830 11.072 1.818 1.00 0.00 21 GLY A N 18
ATOM 8873 C CA . GLY A 1 21 ? -4.107 10.732 3.212 1.00 0.00 21 GLY A CA 18
ATOM 8874 C C . GLY A 1 21 ? -4.958 9.475 3.383 1.00 0.00 21 GLY A C 18
ATOM 8875 O O . GLY A 1 21 ? -4.743 8.703 4.316 1.00 0.00 21 GLY A O 18
ATOM 8879 N N . ASP A 1 22 ? -5.915 9.268 2.491 1.00 0.00 22 ASP A N 18
ATOM 8880 C CA . ASP A 1 22 ? -6.618 7.995 2.377 1.00 0.00 22 ASP A CA 18
ATOM 8881 C C . ASP A 1 22 ? -6.093 7.231 1.173 1.00 0.00 22 ASP A C 18
ATOM 8882 O O . ASP A 1 22 ? -6.123 7.747 0.053 1.00 0.00 22 ASP A O 18
ATOM 8891 N N . TRP A 1 23 ? -5.608 6.022 1.381 1.00 0.00 23 TRP A N 18
ATOM 8892 C CA . TRP A 1 23 ? -5.065 5.244 0.283 1.00 0.00 23 TRP A CA 18
ATOM 8893 C C . TRP A 1 23 ? -5.354 3.755 0.449 1.00 0.00 23 TRP A C 18
ATOM 8894 O O . TRP A 1 23 ? -6.324 3.246 -0.106 1.00 0.00 23 TRP A O 18
ATOM 8915 N N . CYS A 1 24 ? -4.529 3.063 1.209 1.00 0.00 24 CYS A N 18
ATOM 8916 C CA . CYS A 1 24 ? -4.648 1.615 1.341 1.00 0.00 24 CYS A CA 18
ATOM 8917 C C . CYS A 1 24 ? -5.714 1.201 2.347 1.00 0.00 24 CYS A C 18
ATOM 8918 O O . CYS A 1 24 ? -6.077 1.964 3.247 1.00 0.00 24 CYS A O 18
ATOM 8925 N N . CYS A 1 25 ? -6.227 -0.011 2.159 1.00 0.00 25 CYS A N 18
ATOM 8926 C CA . CYS A 1 25 ? -7.211 -0.597 3.064 1.00 0.00 25 CYS A CA 18
ATOM 8927 C C . CYS A 1 25 ? -6.539 -1.216 4.286 1.00 0.00 25 CYS A C 18
ATOM 8928 O O . CYS A 1 25 ? -5.346 -1.519 4.266 1.00 0.00 25 CYS A O 18
ATOM 8935 N N . GLY A 1 26 ? -7.324 -1.392 5.342 1.00 0.00 26 GLY A N 18
ATOM 8936 C CA . GLY A 1 26 ? -6.891 -2.138 6.507 1.00 0.00 26 GLY A CA 18
ATOM 8937 C C . GLY A 1 26 ? -5.658 -1.572 7.179 1.00 0.00 26 GLY A C 18
ATOM 8938 O O . GLY A 1 26 ? -5.512 -0.357 7.326 1.00 0.00 26 GLY A O 18
ATOM 8942 N N . SER A 1 27 ? -4.772 -2.465 7.587 1.00 0.00 27 SER A N 18
ATOM 8943 C CA . SER A 1 27 ? -3.551 -2.090 8.281 1.00 0.00 27 SER A CA 18
ATOM 8944 C C . SER A 1 27 ? -2.366 -2.112 7.320 1.00 0.00 27 SER A C 18
ATOM 8945 O O . SER A 1 27 ? -1.209 -2.206 7.738 1.00 0.00 27 SER A O 18
ATOM 8953 N N . LEU A 1 28 ? -2.673 -2.046 6.032 1.00 0.00 28 LEU A N 18
ATOM 8954 C CA . LEU A 1 28 ? -1.664 -2.080 4.984 1.00 0.00 28 LEU A CA 18
ATOM 8955 C C . LEU A 1 28 ? -0.705 -0.903 5.095 1.00 0.00 28 LEU A C 18
ATOM 8956 O O . LEU A 1 28 ? -1.093 0.198 5.483 1.00 0.00 28 LEU A O 18
ATOM 8972 N N . LYS A 1 29 ? 0.548 -1.152 4.755 1.00 0.00 29 LYS A N 18
ATOM 8973 C CA . LYS A 1 29 ? 1.560 -0.108 4.720 1.00 0.00 29 LYS A CA 18
ATOM 8974 C C . LYS A 1 29 ? 2.124 0.015 3.312 1.00 0.00 29 LYS A C 18
ATOM 8975 O O . LYS A 1 29 ? 2.313 -0.989 2.623 1.00 0.00 29 LYS A O 18
ATOM 8994 N N . CYS A 1 30 ? 2.382 1.241 2.884 1.00 0.00 30 CYS A N 18
ATOM 8995 C CA . CYS A 1 30 ? 2.841 1.493 1.526 1.00 0.00 30 CYS A CA 18
ATOM 8996 C C . CYS A 1 30 ? 4.350 1.304 1.426 1.00 0.00 30 CYS A C 18
ATOM 8997 O O . CYS A 1 30 ? 5.127 2.179 1.807 1.00 0.00 30 CYS A O 18
ATOM 9004 N N . VAL A 1 31 ? 4.755 0.151 0.917 1.00 0.00 31 VAL A N 18
ATOM 9005 C CA . VAL A 1 31 ? 6.165 -0.181 0.792 1.00 0.00 31 VAL A CA 18
ATOM 9006 C C . VAL A 1 31 ? 6.508 -0.515 -0.656 1.00 0.00 31 VAL A C 18
ATOM 9007 O O . VAL A 1 31 ? 5.852 -1.347 -1.283 1.00 0.00 31 VAL A O 18
ATOM 9020 N N . SER A 1 32 ? 7.521 0.160 -1.191 1.00 0.00 32 SER A N 18
ATOM 9021 C CA . SER A 1 32 ? 7.920 -0.005 -2.586 1.00 0.00 32 SER A CA 18
ATOM 9022 C C . SER A 1 32 ? 6.743 0.280 -3.516 1.00 0.00 32 SER A C 18
ATOM 9023 O O . SER A 1 32 ? 6.615 -0.319 -4.585 1.00 0.00 32 SER A O 18
ATOM 9031 N N . ASN A 1 33 ? 5.890 1.202 -3.086 1.00 0.00 33 ASN A N 18
ATOM 9032 C CA . ASN A 1 33 ? 4.676 1.552 -3.812 1.00 0.00 33 ASN A CA 18
ATOM 9033 C C . ASN A 1 33 ? 3.767 0.338 -3.995 1.00 0.00 33 ASN A C 18
ATOM 9034 O O . ASN A 1 33 ? 3.061 0.213 -4.996 1.00 0.00 33 ASN A O 18
ATOM 9045 N N . SER A 1 34 ? 3.804 -0.555 -3.017 1.00 0.00 34 SER A N 18
ATOM 9046 C CA . SER A 1 34 ? 2.873 -1.666 -2.934 1.00 0.00 34 SER A CA 18
ATOM 9047 C C . SER A 1 34 ? 2.468 -1.874 -1.480 1.00 0.00 34 SER A C 18
ATOM 9048 O O . SER A 1 34 ? 3.306 -1.821 -0.583 1.00 0.00 34 SER A O 18
ATOM 9056 N N . CYS A 1 35 ? 1.189 -2.080 -1.236 1.00 0.00 35 CYS A N 18
ATOM 9057 C CA . CYS A 1 35 ? 0.709 -2.188 0.133 1.00 0.00 35 CYS A CA 18
ATOM 9058 C C . CYS A 1 35 ? 0.587 -3.621 0.603 1.00 0.00 35 CYS A C 18
ATOM 9059 O O . CYS A 1 35 ? 0.285 -4.526 -0.171 1.00 0.00 35 CYS A O 18
ATOM 9066 N N . ARG A 1 36 ? 0.835 -3.798 1.889 1.00 0.00 36 ARG A N 18
ATOM 9067 C CA . ARG A 1 36 ? 0.695 -5.076 2.554 1.00 0.00 36 ARG A CA 18
ATOM 9068 C C . ARG A 1 36 ? 0.609 -4.844 4.054 1.00 0.00 36 ARG A C 18
ATOM 9069 O O . ARG A 1 36 ? -0.046 -5.644 4.750 1.00 0.00 36 ARG A O 18
ATOM 9091 N N . ASP A 1 1 ? -15.794 13.816 2.744 1.00 0.00 1 ASP A N 19
ATOM 9092 C CA . ASP A 1 1 ? -16.104 12.525 3.400 1.00 0.00 1 ASP A CA 19
ATOM 9093 C C . ASP A 1 1 ? -17.521 12.087 3.059 1.00 0.00 1 ASP A C 19
ATOM 9094 O O . ASP A 1 1 ? -18.447 12.901 3.038 1.00 0.00 1 ASP A O 19
ATOM 9105 N N . GLU A 1 2 ? -17.675 10.802 2.778 1.00 0.00 2 GLU A N 19
ATOM 9106 C CA . GLU A 1 2 ? -18.971 10.216 2.463 1.00 0.00 2 GLU A CA 19
ATOM 9107 C C . GLU A 1 2 ? -18.824 8.707 2.348 1.00 0.00 2 GLU A C 19
ATOM 9108 O O . GLU A 1 2 ? -19.560 7.945 2.979 1.00 0.00 2 GLU A O 19
ATOM 9120 N N . THR A 1 3 ? -17.860 8.286 1.544 1.00 0.00 3 THR A N 19
ATOM 9121 C CA . THR A 1 3 ? -17.573 6.874 1.362 1.00 0.00 3 THR A CA 19
ATOM 9122 C C . THR A 1 3 ? -16.237 6.677 0.626 1.00 0.00 3 THR A C 19
ATOM 9123 O O . THR A 1 3 ? -16.202 6.326 -0.555 1.00 0.00 3 THR A O 19
ATOM 9134 N N . PRO A 1 4 ? -15.104 6.902 1.314 1.00 0.00 4 PRO A N 19
ATOM 9135 C CA . PRO A 1 4 ? -13.783 6.650 0.746 1.00 0.00 4 PRO A CA 19
ATOM 9136 C C . PRO A 1 4 ? -13.393 5.181 0.883 1.00 0.00 4 PRO A C 19
ATOM 9137 O O . PRO A 1 4 ? -12.218 4.836 1.011 1.00 0.00 4 PRO A O 19
ATOM 9148 N N . ASP A 1 5 ? -14.407 4.325 0.844 1.00 0.00 5 ASP A N 19
ATOM 9149 C CA . ASP A 1 5 ? -14.235 2.884 1.027 1.00 0.00 5 ASP A CA 19
ATOM 9150 C C . ASP A 1 5 ? -13.532 2.244 -0.163 1.00 0.00 5 ASP A C 19
ATOM 9151 O O . ASP A 1 5 ? -13.134 1.081 -0.104 1.00 0.00 5 ASP A O 19
ATOM 9160 N N . GLU A 1 6 ? -13.389 2.996 -1.245 1.00 0.00 6 GLU A N 19
ATOM 9161 C CA . GLU A 1 6 ? -12.653 2.517 -2.403 1.00 0.00 6 GLU A CA 19
ATOM 9162 C C . GLU A 1 6 ? -11.160 2.695 -2.143 1.00 0.00 6 GLU A C 19
ATOM 9163 O O . GLU A 1 6 ? -10.517 3.604 -2.675 1.00 0.00 6 GLU A O 19
ATOM 9175 N N . CYS A 1 7 ? -10.635 1.844 -1.280 1.00 0.00 7 CYS A N 19
ATOM 9176 C CA . CYS A 1 7 ? -9.229 1.872 -0.916 1.00 0.00 7 CYS A CA 19
ATOM 9177 C C . CYS A 1 7 ? -8.457 0.848 -1.737 1.00 0.00 7 CYS A C 19
ATOM 9178 O O . CYS A 1 7 ? -9.045 -0.071 -2.311 1.00 0.00 7 CYS A O 19
ATOM 9185 N N . VAL A 1 8 ? -7.148 1.014 -1.803 1.00 0.00 8 VAL A N 19
ATOM 9186 C CA . VAL A 1 8 ? -6.307 0.094 -2.544 1.00 0.00 8 VAL A CA 19
ATOM 9187 C C . VAL A 1 8 ? -5.924 -1.102 -1.671 1.00 0.00 8 VAL A C 19
ATOM 9188 O O . VAL A 1 8 ? -5.435 -0.948 -0.546 1.00 0.00 8 VAL A O 19
ATOM 9201 N N . THR A 1 9 ? -6.186 -2.290 -2.193 1.00 0.00 9 THR A N 19
ATOM 9202 C CA . THR A 1 9 ? -5.997 -3.525 -1.451 1.00 0.00 9 THR A CA 19
ATOM 9203 C C . THR A 1 9 ? -4.568 -4.053 -1.559 1.00 0.00 9 THR A C 19
ATOM 9204 O O . THR A 1 9 ? -3.755 -3.539 -2.332 1.00 0.00 9 THR A O 19
ATOM 9215 N N . ARG A 1 10 ? -4.280 -5.079 -0.767 1.00 0.00 10 ARG A N 19
ATOM 9216 C CA . ARG A 1 10 ? -2.954 -5.676 -0.697 1.00 0.00 10 ARG A CA 19
ATOM 9217 C C . ARG A 1 10 ? -2.461 -6.123 -2.071 1.00 0.00 10 ARG A C 19
ATOM 9218 O O . ARG A 1 10 ? -3.188 -6.776 -2.824 1.00 0.00 10 ARG A O 19
ATOM 9239 N N . GLY A 1 11 ? -1.229 -5.752 -2.393 1.00 0.00 11 GLY A N 19
ATOM 9240 C CA . GLY A 1 11 ? -0.611 -6.205 -3.624 1.00 0.00 11 GLY A CA 19
ATOM 9241 C C . GLY A 1 11 ? -0.759 -5.218 -4.765 1.00 0.00 11 GLY A C 19
ATOM 9242 O O . GLY A 1 11 ? -0.001 -5.268 -5.735 1.00 0.00 11 GLY A O 19
ATOM 9246 N N . ASN A 1 12 ? -1.716 -4.310 -4.651 1.00 0.00 12 ASN A N 19
ATOM 9247 C CA . ASN A 1 12 ? -1.966 -3.346 -5.711 1.00 0.00 12 ASN A CA 19
ATOM 9248 C C . ASN A 1 12 ? -1.059 -2.135 -5.567 1.00 0.00 12 ASN A C 19
ATOM 9249 O O . ASN A 1 12 ? -0.523 -1.866 -4.486 1.00 0.00 12 ASN A O 19
ATOM 9260 N N . PHE A 1 13 ? -0.886 -1.420 -6.671 1.00 0.00 13 PHE A N 19
ATOM 9261 C CA . PHE A 1 13 ? 0.015 -0.277 -6.728 1.00 0.00 13 PHE A CA 19
ATOM 9262 C C . PHE A 1 13 ? -0.509 0.869 -5.870 1.00 0.00 13 PHE A C 19
ATOM 9263 O O . PHE A 1 13 ? -1.713 1.100 -5.783 1.00 0.00 13 PHE A O 19
ATOM 9280 N N . CYS A 1 14 ? 0.407 1.575 -5.243 1.00 0.00 14 CYS A N 19
ATOM 9281 C CA . CYS A 1 14 ? 0.070 2.675 -4.363 1.00 0.00 14 CYS A CA 19
ATOM 9282 C C . CYS A 1 14 ? 0.947 3.884 -4.682 1.00 0.00 14 CYS A C 19
ATOM 9283 O O . CYS A 1 14 ? 2.126 3.732 -5.003 1.00 0.00 14 CYS A O 19
ATOM 9290 N N . ALA A 1 15 ? 0.358 5.074 -4.634 1.00 0.00 15 ALA A N 19
ATOM 9291 C CA . ALA A 1 15 ? 1.096 6.307 -4.881 1.00 0.00 15 ALA A CA 19
ATOM 9292 C C . ALA A 1 15 ? 2.085 6.562 -3.752 1.00 0.00 15 ALA A C 19
ATOM 9293 O O . ALA A 1 15 ? 1.931 5.998 -2.670 1.00 0.00 15 ALA A O 19
ATOM 9300 N N . THR A 1 16 ? 3.084 7.410 -3.999 1.00 0.00 16 THR A N 19
ATOM 9301 C CA . THR A 1 16 ? 4.128 7.686 -3.019 1.00 0.00 16 THR A CA 19
ATOM 9302 C C . THR A 1 16 ? 3.559 7.928 -1.617 1.00 0.00 16 THR A C 19
ATOM 9303 O O . THR A 1 16 ? 2.780 8.859 -1.398 1.00 0.00 16 THR A O 19
ATOM 9314 N N . PRO A 1 17 ? 3.948 7.068 -0.658 1.00 0.00 17 PRO A N 19
ATOM 9315 C CA . PRO A 1 17 ? 3.320 6.984 0.670 1.00 0.00 17 PRO A CA 19
ATOM 9316 C C . PRO A 1 17 ? 3.173 8.328 1.370 1.00 0.00 17 PRO A C 19
ATOM 9317 O O . PRO A 1 17 ? 2.079 8.685 1.818 1.00 0.00 17 PRO A O 19
ATOM 9328 N N . GLU A 1 18 ? 4.259 9.091 1.406 1.00 0.00 18 GLU A N 19
ATOM 9329 C CA . GLU A 1 18 ? 4.338 10.291 2.238 1.00 0.00 18 GLU A CA 19
ATOM 9330 C C . GLU A 1 18 ? 3.445 11.414 1.702 1.00 0.00 18 GLU A C 19
ATOM 9331 O O . GLU A 1 18 ? 3.260 12.441 2.355 1.00 0.00 18 GLU A O 19
ATOM 9343 N N . VAL A 1 19 ? 2.892 11.213 0.518 1.00 0.00 19 VAL A N 19
ATOM 9344 C CA . VAL A 1 19 ? 2.037 12.220 -0.099 1.00 0.00 19 VAL A CA 19
ATOM 9345 C C . VAL A 1 19 ? 0.586 12.095 0.383 1.00 0.00 19 VAL A C 19
ATOM 9346 O O . VAL A 1 19 ? -0.163 13.072 0.383 1.00 0.00 19 VAL A O 19
ATOM 9359 N N . HIS A 1 20 ? 0.180 10.900 0.800 1.00 0.00 20 HIS A N 19
ATOM 9360 C CA . HIS A 1 20 ? -1.217 10.692 1.188 1.00 0.00 20 HIS A CA 19
ATOM 9361 C C . HIS A 1 20 ? -1.365 10.071 2.580 1.00 0.00 20 HIS A C 19
ATOM 9362 O O . HIS A 1 20 ? -2.316 10.378 3.294 1.00 0.00 20 HIS A O 19
ATOM 9377 N N . GLY A 1 21 ? -0.403 9.229 2.950 1.00 0.00 21 GLY A N 19
ATOM 9378 C CA . GLY A 1 21 ? -0.403 8.509 4.232 1.00 0.00 21 GLY A CA 19
ATOM 9379 C C . GLY A 1 21 ? -1.584 7.558 4.448 1.00 0.00 21 GLY A C 19
ATOM 9380 O O . GLY A 1 21 ? -1.416 6.481 5.020 1.00 0.00 21 GLY A O 19
ATOM 9384 N N . ASP A 1 22 ? -2.769 7.952 4.011 1.00 0.00 22 ASP A N 19
ATOM 9385 C CA . ASP A 1 22 ? -3.922 7.058 3.942 1.00 0.00 22 ASP A CA 19
ATOM 9386 C C . ASP A 1 22 ? -4.165 6.655 2.496 1.00 0.00 22 ASP A C 19
ATOM 9387 O O . ASP A 1 22 ? -3.940 7.473 1.606 1.00 0.00 22 ASP A O 19
ATOM 9396 N N . TRP A 1 23 ? -4.622 5.420 2.269 1.00 0.00 23 TRP A N 19
ATOM 9397 C CA . TRP A 1 23 ? -4.975 4.923 0.927 1.00 0.00 23 TRP A CA 19
ATOM 9398 C C . TRP A 1 23 ? -5.219 3.419 0.953 1.00 0.00 23 TRP A C 19
ATOM 9399 O O . TRP A 1 23 ? -6.182 2.924 0.366 1.00 0.00 23 TRP A O 19
ATOM 9420 N N . CYS A 1 24 ? -4.335 2.698 1.627 1.00 0.00 24 CYS A N 19
ATOM 9421 C CA . CYS A 1 24 ? -4.399 1.245 1.655 1.00 0.00 24 CYS A CA 19
ATOM 9422 C C . CYS A 1 24 ? -5.476 0.757 2.621 1.00 0.00 24 CYS A C 19
ATOM 9423 O O . CYS A 1 24 ? -5.666 1.324 3.699 1.00 0.00 24 CYS A O 19
ATOM 9430 N N . CYS A 1 25 ? -6.174 -0.299 2.217 1.00 0.00 25 CYS A N 19
ATOM 9431 C CA . CYS A 1 25 ? -7.270 -0.858 3.002 1.00 0.00 25 CYS A CA 19
ATOM 9432 C C . CYS A 1 25 ? -6.799 -1.435 4.335 1.00 0.00 25 CYS A C 19
ATOM 9433 O O . CYS A 1 25 ? -5.750 -2.074 4.417 1.00 0.00 25 CYS A O 19
ATOM 9440 N N . GLY A 1 26 ? -7.598 -1.204 5.367 1.00 0.00 26 GLY A N 19
ATOM 9441 C CA . GLY A 1 26 ? -7.380 -1.826 6.659 1.00 0.00 26 GLY A CA 19
ATOM 9442 C C . GLY A 1 26 ? -6.090 -1.403 7.334 1.00 0.00 26 GLY A C 19
ATOM 9443 O O . GLY A 1 26 ? -5.811 -0.214 7.474 1.00 0.00 26 GLY A O 19
ATOM 9447 N N . SER A 1 27 ? -5.305 -2.386 7.750 1.00 0.00 27 SER A N 19
ATOM 9448 C CA . SER A 1 27 ? -4.074 -2.132 8.486 1.00 0.00 27 SER A CA 19
ATOM 9449 C C . SER A 1 27 ? -2.872 -2.154 7.539 1.00 0.00 27 SER A C 19
ATOM 9450 O O . SER A 1 27 ? -1.720 -2.202 7.971 1.00 0.00 27 SER A O 19
ATOM 9458 N N . LEU A 1 28 ? -3.153 -2.106 6.241 1.00 0.00 28 LEU A N 19
ATOM 9459 C CA . LEU A 1 28 ? -2.108 -2.101 5.228 1.00 0.00 28 LEU A CA 19
ATOM 9460 C C . LEU A 1 28 ? -1.336 -0.793 5.258 1.00 0.00 28 LEU A C 19
ATOM 9461 O O . LEU A 1 28 ? -1.862 0.246 5.667 1.00 0.00 28 LEU A O 19
ATOM 9477 N N . LYS A 1 29 ? -0.097 -0.846 4.805 1.00 0.00 29 LYS A N 19
ATOM 9478 C CA . LYS A 1 29 ? 0.742 0.338 4.719 1.00 0.00 29 LYS A CA 19
ATOM 9479 C C . LYS A 1 29 ? 1.339 0.443 3.323 1.00 0.00 29 LYS A C 19
ATOM 9480 O O . LYS A 1 29 ? 1.652 -0.570 2.694 1.00 0.00 29 LYS A O 19
ATOM 9499 N N . CYS A 1 30 ? 1.471 1.666 2.833 1.00 0.00 30 CYS A N 19
ATOM 9500 C CA . CYS A 1 30 ? 2.012 1.895 1.504 1.00 0.00 30 CYS A CA 19
ATOM 9501 C C . CYS A 1 30 ? 3.531 1.801 1.536 1.00 0.00 30 CYS A C 19
ATOM 9502 O O . CYS A 1 30 ? 4.208 2.678 2.072 1.00 0.00 30 CYS A O 19
ATOM 9509 N N . VAL A 1 31 ? 4.056 0.719 0.987 1.00 0.00 31 VAL A N 19
ATOM 9510 C CA . VAL A 1 31 ? 5.489 0.478 0.970 1.00 0.00 31 VAL A CA 19
ATOM 9511 C C . VAL A 1 31 ? 5.926 0.055 -0.424 1.00 0.00 31 VAL A C 19
ATOM 9512 O O . VAL A 1 31 ? 5.320 -0.835 -1.021 1.00 0.00 31 VAL A O 19
ATOM 9525 N N . SER A 1 32 ? 6.963 0.704 -0.942 1.00 0.00 32 SER A N 19
ATOM 9526 C CA . SER A 1 32 ? 7.488 0.396 -2.267 1.00 0.00 32 SER A CA 19
ATOM 9527 C C . SER A 1 32 ? 6.393 0.547 -3.318 1.00 0.00 32 SER A C 19
ATOM 9528 O O . SER A 1 32 ? 6.303 -0.237 -4.267 1.00 0.00 32 SER A O 19
ATOM 9536 N N . ASN A 1 33 ? 5.558 1.560 -3.122 1.00 0.00 33 ASN A N 19
ATOM 9537 C CA . ASN A 1 33 ? 4.452 1.853 -4.021 1.00 0.00 33 ASN A CA 19
ATOM 9538 C C . ASN A 1 33 ? 3.487 0.676 -4.121 1.00 0.00 33 ASN A C 19
ATOM 9539 O O . ASN A 1 33 ? 2.846 0.471 -5.151 1.00 0.00 33 ASN A O 19
ATOM 9550 N N . SER A 1 34 ? 3.404 -0.107 -3.055 1.00 0.00 34 SER A N 19
ATOM 9551 C CA . SER A 1 34 ? 2.452 -1.200 -2.978 1.00 0.00 34 SER A CA 19
ATOM 9552 C C . SER A 1 34 ? 1.882 -1.307 -1.567 1.00 0.00 34 SER A C 19
ATOM 9553 O O . SER A 1 34 ? 2.571 -1.018 -0.590 1.00 0.00 34 SER A O 19
ATOM 9561 N N . CYS A 1 35 ? 0.625 -1.700 -1.464 1.00 0.00 35 CYS A N 19
ATOM 9562 C CA . CYS A 1 35 ? -0.012 -1.853 -0.164 1.00 0.00 35 CYS A CA 19
ATOM 9563 C C . CYS A 1 35 ? 0.148 -3.273 0.352 1.00 0.00 35 CYS A C 19
ATOM 9564 O O . CYS A 1 35 ? -0.029 -4.239 -0.393 1.00 0.00 35 CYS A O 19
ATOM 9571 N N . ARG A 1 36 ? 0.481 -3.387 1.627 1.00 0.00 36 ARG A N 19
ATOM 9572 C CA . ARG A 1 36 ? 0.696 -4.672 2.266 1.00 0.00 36 ARG A CA 19
ATOM 9573 C C . ARG A 1 36 ? 0.579 -4.505 3.770 1.00 0.00 36 ARG A C 19
ATOM 9574 O O . ARG A 1 36 ? 0.751 -3.364 4.247 1.00 0.00 36 ARG A O 19
ATOM 9596 N N . ASP A 1 1 ? -12.106 6.133 -15.260 1.00 0.00 1 ASP A N 20
ATOM 9597 C CA . ASP A 1 1 ? -11.447 6.004 -13.940 1.00 0.00 1 ASP A CA 20
ATOM 9598 C C . ASP A 1 1 ? -10.542 7.206 -13.688 1.00 0.00 1 ASP A C 20
ATOM 9599 O O . ASP A 1 1 ? -9.328 7.140 -13.882 1.00 0.00 1 ASP A O 20
ATOM 9610 N N . GLU A 1 2 ? -11.142 8.315 -13.273 1.00 0.00 2 GLU A N 20
ATOM 9611 C CA . GLU A 1 2 ? -10.393 9.544 -13.053 1.00 0.00 2 GLU A CA 20
ATOM 9612 C C . GLU A 1 2 ? -9.703 9.512 -11.694 1.00 0.00 2 GLU A C 20
ATOM 9613 O O . GLU A 1 2 ? -8.498 9.748 -11.590 1.00 0.00 2 GLU A O 20
ATOM 9625 N N . THR A 1 3 ? -10.470 9.208 -10.661 1.00 0.00 3 THR A N 20
ATOM 9626 C CA . THR A 1 3 ? -9.946 9.135 -9.310 1.00 0.00 3 THR A CA 20
ATOM 9627 C C . THR A 1 3 ? -10.726 8.086 -8.503 1.00 0.00 3 THR A C 20
ATOM 9628 O O . THR A 1 3 ? -11.768 8.381 -7.918 1.00 0.00 3 THR A O 20
ATOM 9639 N N . PRO A 1 4 ? -10.247 6.827 -8.488 1.00 0.00 4 PRO A N 20
ATOM 9640 C CA . PRO A 1 4 ? -10.959 5.728 -7.829 1.00 0.00 4 PRO A CA 20
ATOM 9641 C C . PRO A 1 4 ? -11.031 5.904 -6.314 1.00 0.00 4 PRO A C 20
ATOM 9642 O O . PRO A 1 4 ? -10.031 5.755 -5.607 1.00 0.00 4 PRO A O 20
ATOM 9653 N N . ASP A 1 5 ? -12.224 6.222 -5.821 1.00 0.00 5 ASP A N 20
ATOM 9654 C CA . ASP A 1 5 ? -12.439 6.429 -4.390 1.00 0.00 5 ASP A CA 20
ATOM 9655 C C . ASP A 1 5 ? -12.662 5.105 -3.676 1.00 0.00 5 ASP A C 20
ATOM 9656 O O . ASP A 1 5 ? -13.719 4.864 -3.091 1.00 0.00 5 ASP A O 20
ATOM 9665 N N . GLU A 1 6 ? -11.658 4.252 -3.725 1.00 0.00 6 GLU A N 20
ATOM 9666 C CA . GLU A 1 6 ? -11.713 2.959 -3.071 1.00 0.00 6 GLU A CA 20
ATOM 9667 C C . GLU A 1 6 ? -10.533 2.820 -2.126 1.00 0.00 6 GLU A C 20
ATOM 9668 O O . GLU A 1 6 ? -9.592 3.618 -2.177 1.00 0.00 6 GLU A O 20
ATOM 9680 N N . CYS A 1 7 ? -10.579 1.827 -1.258 1.00 0.00 7 CYS A N 20
ATOM 9681 C CA . CYS A 1 7 ? -9.442 1.535 -0.415 1.00 0.00 7 CYS A CA 20
ATOM 9682 C C . CYS A 1 7 ? -8.557 0.498 -1.094 1.00 0.00 7 CYS A C 20
ATOM 9683 O O . CYS A 1 7 ? -9.016 -0.586 -1.461 1.00 0.00 7 CYS A O 20
ATOM 9690 N N . VAL A 1 8 ? -7.296 0.854 -1.286 1.00 0.00 8 VAL A N 20
ATOM 9691 C CA . VAL A 1 8 ? -6.352 -0.001 -1.990 1.00 0.00 8 VAL A CA 20
ATOM 9692 C C . VAL A 1 8 ? -6.084 -1.276 -1.197 1.00 0.00 8 VAL A C 20
ATOM 9693 O O . VAL A 1 8 ? -5.888 -1.238 0.020 1.00 0.00 8 VAL A O 20
ATOM 9706 N N . THR A 1 9 ? -6.115 -2.400 -1.891 1.00 0.00 9 THR A N 20
ATOM 9707 C CA . THR A 1 9 ? -5.916 -3.695 -1.271 1.00 0.00 9 THR A CA 20
ATOM 9708 C C . THR A 1 9 ? -4.457 -4.138 -1.339 1.00 0.00 9 THR A C 20
ATOM 9709 O O . THR A 1 9 ? -3.627 -3.504 -1.996 1.00 0.00 9 THR A O 20
ATOM 9720 N N . ARG A 1 10 ? -4.154 -5.223 -0.639 1.00 0.00 10 ARG A N 20
ATOM 9721 C CA . ARG A 1 10 ? -2.810 -5.764 -0.589 1.00 0.00 10 ARG A CA 20
ATOM 9722 C C . ARG A 1 10 ? -2.362 -6.231 -1.970 1.00 0.00 10 ARG A C 20
ATOM 9723 O O . ARG A 1 10 ? -3.087 -6.953 -2.655 1.00 0.00 10 ARG A O 20
ATOM 9744 N N . GLY A 1 11 ? -1.175 -5.805 -2.372 1.00 0.00 11 GLY A N 20
ATOM 9745 C CA . GLY A 1 11 ? -0.637 -6.205 -3.659 1.00 0.00 11 GLY A CA 20
ATOM 9746 C C . GLY A 1 11 ? -0.853 -5.153 -4.726 1.00 0.00 11 GLY A C 20
ATOM 9747 O O . GLY A 1 11 ? -0.176 -5.156 -5.756 1.00 0.00 11 GLY A O 20
ATOM 9751 N N . ASN A 1 12 ? -1.788 -4.246 -4.482 1.00 0.00 12 ASN A N 20
ATOM 9752 C CA . ASN A 1 12 ? -2.104 -3.202 -5.440 1.00 0.00 12 ASN A CA 20
ATOM 9753 C C . ASN A 1 12 ? -1.191 -1.997 -5.232 1.00 0.00 12 ASN A C 20
ATOM 9754 O O . ASN A 1 12 ? -0.672 -1.772 -4.133 1.00 0.00 12 ASN A O 20
ATOM 9765 N N . PHE A 1 13 ? -0.990 -1.250 -6.305 1.00 0.00 13 PHE A N 20
ATOM 9766 C CA . PHE A 1 13 ? -0.084 -0.112 -6.319 1.00 0.00 13 PHE A CA 20
ATOM 9767 C C . PHE A 1 13 ? -0.637 1.051 -5.494 1.00 0.00 13 PHE A C 20
ATOM 9768 O O . PHE A 1 13 ? -1.821 1.375 -5.572 1.00 0.00 13 PHE A O 20
ATOM 9785 N N . CYS A 1 14 ? 0.234 1.670 -4.710 1.00 0.00 14 CYS A N 20
ATOM 9786 C CA . CYS A 1 14 ? -0.132 2.841 -3.928 1.00 0.00 14 CYS A CA 20
ATOM 9787 C C . CYS A 1 14 ? 0.861 3.971 -4.177 1.00 0.00 14 CYS A C 20
ATOM 9788 O O . CYS A 1 14 ? 2.071 3.741 -4.254 1.00 0.00 14 CYS A O 20
ATOM 9795 N N . ALA A 1 15 ? 0.341 5.184 -4.330 1.00 0.00 15 ALA A N 20
ATOM 9796 C CA . ALA A 1 15 ? 1.176 6.369 -4.475 1.00 0.00 15 ALA A CA 20
ATOM 9797 C C . ALA A 1 15 ? 1.838 6.695 -3.140 1.00 0.00 15 ALA A C 20
ATOM 9798 O O . ALA A 1 15 ? 1.316 6.305 -2.094 1.00 0.00 15 ALA A O 20
ATOM 9805 N N . THR A 1 16 ? 2.969 7.407 -3.181 1.00 0.00 16 THR A N 20
ATOM 9806 C CA . THR A 1 16 ? 3.742 7.724 -1.975 1.00 0.00 16 THR A CA 20
ATOM 9807 C C . THR A 1 16 ? 2.848 8.103 -0.794 1.00 0.00 16 THR A C 20
ATOM 9808 O O . THR A 1 16 ? 2.005 9.003 -0.875 1.00 0.00 16 THR A O 20
ATOM 9819 N N . PRO A 1 17 ? 3.041 7.393 0.324 1.00 0.00 17 PRO A N 20
ATOM 9820 C CA . PRO A 1 17 ? 2.165 7.476 1.493 1.00 0.00 17 PRO A CA 20
ATOM 9821 C C . PRO A 1 17 ? 2.218 8.831 2.182 1.00 0.00 17 PRO A C 20
ATOM 9822 O O . PRO A 1 17 ? 1.226 9.279 2.747 1.00 0.00 17 PRO A O 20
ATOM 9833 N N . GLU A 1 18 ? 3.360 9.493 2.094 1.00 0.00 18 GLU A N 20
ATOM 9834 C CA . GLU A 1 18 ? 3.594 10.729 2.836 1.00 0.00 18 GLU A CA 20
ATOM 9835 C C . GLU A 1 18 ? 2.653 11.851 2.384 1.00 0.00 18 GLU A C 20
ATOM 9836 O O . GLU A 1 18 ? 2.401 12.796 3.128 1.00 0.00 18 GLU A O 20
ATOM 9848 N N . VAL A 1 19 ? 2.115 11.732 1.175 1.00 0.00 19 VAL A N 20
ATOM 9849 C CA . VAL A 1 19 ? 1.313 12.808 0.596 1.00 0.00 19 VAL A CA 20
ATOM 9850 C C . VAL A 1 19 ? -0.175 12.685 0.946 1.00 0.00 19 VAL A C 20
ATOM 9851 O O . VAL A 1 19 ? -0.879 13.693 1.039 1.00 0.00 19 VAL A O 20
ATOM 9864 N N . HIS A 1 20 ? -0.662 11.467 1.154 1.00 0.00 20 HIS A N 20
ATOM 9865 C CA . HIS A 1 20 ? -2.093 11.276 1.414 1.00 0.00 20 HIS A CA 20
ATOM 9866 C C . HIS A 1 20 ? -2.347 10.485 2.699 1.00 0.00 20 HIS A C 20
ATOM 9867 O O . HIS A 1 20 ? -3.334 10.719 3.392 1.00 0.00 20 HIS A O 20
ATOM 9882 N N . GLY A 1 21 ? -1.423 9.585 3.012 1.00 0.00 21 GLY A N 20
ATOM 9883 C CA . GLY A 1 21 ? -1.502 8.706 4.182 1.00 0.00 21 GLY A CA 20
ATOM 9884 C C . GLY A 1 21 ? -2.699 7.755 4.204 1.00 0.00 21 GLY A C 20
ATOM 9885 O O . GLY A 1 21 ? -2.568 6.604 4.617 1.00 0.00 21 GLY A O 20
ATOM 9889 N N . ASP A 1 22 ? -3.843 8.212 3.733 1.00 0.00 22 ASP A N 20
ATOM 9890 C CA . ASP A 1 22 ? -5.033 7.377 3.638 1.00 0.00 22 ASP A CA 20
ATOM 9891 C C . ASP A 1 22 ? -5.229 6.902 2.210 1.00 0.00 22 ASP A C 20
ATOM 9892 O O . ASP A 1 22 ? -5.061 7.689 1.280 1.00 0.00 22 ASP A O 20
ATOM 9901 N N . TRP A 1 23 ? -5.566 5.625 2.048 1.00 0.00 23 TRP A N 20
ATOM 9902 C CA . TRP A 1 23 ? -5.864 5.040 0.738 1.00 0.00 23 TRP A CA 20
ATOM 9903 C C . TRP A 1 23 ? -6.144 3.552 0.872 1.00 0.00 23 TRP A C 20
ATOM 9904 O O . TRP A 1 23 ? -7.198 3.070 0.477 1.00 0.00 23 TRP A O 20
ATOM 9925 N N . CYS A 1 24 ? -5.191 2.829 1.432 1.00 0.00 24 CYS A N 20
ATOM 9926 C CA . CYS A 1 24 ? -5.285 1.382 1.538 1.00 0.00 24 CYS A CA 20
ATOM 9927 C C . CYS A 1 24 ? -6.174 0.947 2.695 1.00 0.00 24 CYS A C 20
ATOM 9928 O O . CYS A 1 24 ? -6.265 1.623 3.720 1.00 0.00 24 CYS A O 20
ATOM 9935 N N . CYS A 1 25 ? -6.828 -0.193 2.510 1.00 0.00 25 CYS A N 20
ATOM 9936 C CA . CYS A 1 25 ? -7.754 -0.731 3.500 1.00 0.00 25 CYS A CA 20
ATOM 9937 C C . CYS A 1 25 ? -7.006 -1.410 4.639 1.00 0.00 25 CYS A C 20
ATOM 9938 O O . CYS A 1 25 ? -5.852 -1.817 4.485 1.00 0.00 25 CYS A O 20
ATOM 9945 N N . GLY A 1 26 ? -7.676 -1.522 5.776 1.00 0.00 26 GLY A N 20
ATOM 9946 C CA . GLY A 1 26 ? -7.116 -2.203 6.923 1.00 0.00 26 GLY A CA 20
ATOM 9947 C C . GLY A 1 26 ? -5.852 -1.553 7.450 1.00 0.00 26 GLY A C 20
ATOM 9948 O O . GLY A 1 26 ? -5.730 -0.325 7.474 1.00 0.00 26 GLY A O 20
ATOM 9952 N N . SER A 1 27 ? -4.903 -2.381 7.856 1.00 0.00 27 SER A N 20
ATOM 9953 C CA . SER A 1 27 ? -3.661 -1.904 8.443 1.00 0.00 27 SER A CA 20
ATOM 9954 C C . SER A 1 27 ? -2.550 -1.876 7.400 1.00 0.00 27 SER A C 20
ATOM 9955 O O . SER A 1 27 ? -1.364 -1.824 7.736 1.00 0.00 27 SER A O 20
ATOM 9963 N N . LEU A 1 28 ? -2.949 -1.906 6.131 1.00 0.00 28 LEU A N 20
ATOM 9964 C CA . LEU A 1 28 ? -2.007 -1.907 5.020 1.00 0.00 28 LEU A CA 20
ATOM 9965 C C . LEU A 1 28 ? -1.168 -0.639 4.999 1.00 0.00 28 LEU A C 20
ATOM 9966 O O . LEU A 1 28 ? -1.631 0.442 5.376 1.00 0.00 28 LEU A O 20
ATOM 9982 N N . LYS A 1 29 ? 0.066 -0.787 4.554 1.00 0.00 29 LYS A N 20
ATOM 9983 C CA . LYS A 1 29 ? 0.995 0.326 4.467 1.00 0.00 29 LYS A CA 20
ATOM 9984 C C . LYS A 1 29 ? 1.549 0.434 3.053 1.00 0.00 29 LYS A C 20
ATOM 9985 O O . LYS A 1 29 ? 1.973 -0.569 2.475 1.00 0.00 29 LYS A O 20
ATOM 10004 N N . CYS A 1 30 ? 1.525 1.636 2.487 1.00 0.00 30 CYS A N 20
ATOM 10005 C CA . CYS A 1 30 ? 2.085 1.854 1.161 1.00 0.00 30 CYS A CA 20
ATOM 10006 C C . CYS A 1 30 ? 3.606 1.837 1.228 1.00 0.00 30 CYS A C 20
ATOM 10007 O O . CYS A 1 30 ? 4.245 2.851 1.518 1.00 0.00 30 CYS A O 20
ATOM 10014 N N . VAL A 1 31 ? 4.178 0.673 0.975 1.00 0.00 31 VAL A N 20
ATOM 10015 C CA . VAL A 1 31 ? 5.616 0.499 1.007 1.00 0.00 31 VAL A CA 20
ATOM 10016 C C . VAL A 1 31 ? 6.099 -0.044 -0.332 1.00 0.00 31 VAL A C 20
ATOM 10017 O O . VAL A 1 31 ? 5.521 -0.988 -0.874 1.00 0.00 31 VAL A O 20
ATOM 10030 N N . SER A 1 32 ? 7.131 0.584 -0.882 1.00 0.00 32 SER A N 20
ATOM 10031 C CA . SER A 1 32 ? 7.646 0.220 -2.195 1.00 0.00 32 SER A CA 20
ATOM 10032 C C . SER A 1 32 ? 6.545 0.382 -3.242 1.00 0.00 32 SER A C 20
ATOM 10033 O O . SER A 1 32 ? 6.472 -0.365 -4.221 1.00 0.00 32 SER A O 20
ATOM 10041 N N . ASN A 1 33 ? 5.684 1.369 -2.996 1.00 0.00 33 ASN A N 20
ATOM 10042 C CA . ASN A 1 33 ? 4.548 1.675 -3.859 1.00 0.00 33 ASN A CA 20
ATOM 10043 C C . ASN A 1 33 ? 3.546 0.525 -3.905 1.00 0.00 33 ASN A C 20
ATOM 10044 O O . ASN A 1 33 ? 2.745 0.421 -4.831 1.00 0.00 33 ASN A O 20
ATOM 10055 N N . SER A 1 34 ? 3.583 -0.327 -2.891 1.00 0.00 34 SER A N 20
ATOM 10056 C CA . SER A 1 34 ? 2.658 -1.444 -2.796 1.00 0.00 34 SER A CA 20
ATOM 10057 C C . SER A 1 34 ? 2.145 -1.576 -1.368 1.00 0.00 34 SER A C 20
ATOM 10058 O O . SER A 1 34 ? 2.892 -1.367 -0.415 1.00 0.00 34 SER A O 20
ATOM 10066 N N . CYS A 1 35 ? 0.876 -1.903 -1.214 1.00 0.00 35 CYS A N 20
ATOM 10067 C CA . CYS A 1 35 ? 0.312 -2.070 0.112 1.00 0.00 35 CYS A CA 20
ATOM 10068 C C . CYS A 1 35 ? 0.302 -3.520 0.543 1.00 0.00 35 CYS A C 20
ATOM 10069 O O . CYS A 1 35 ? 0.042 -4.422 -0.255 1.00 0.00 35 CYS A O 20
ATOM 10076 N N . ARG A 1 36 ? 0.607 -3.724 1.814 1.00 0.00 36 ARG A N 20
ATOM 10077 C CA . ARG A 1 36 ? 0.642 -5.038 2.420 1.00 0.00 36 ARG A CA 20
ATOM 10078 C C . ARG A 1 36 ? 0.772 -4.879 3.926 1.00 0.00 36 ARG A C 20
ATOM 10079 O O . ARG A 1 36 ? 0.549 -3.749 4.412 1.00 0.00 36 ARG A O 20
#